Protein AF-K1QWC4-F1 (afdb_monomer)

InterPro domains:
  IPR051077 Calcium-dependent Lectin [PTHR24024] (265-416)

Sequence (416 aa):
MYGSEYDTSDFGHENGDDLPCSVCRSTVHSSVLMIPGKSSCYDGWTMQYHGDLVAGEYQNRAATQYICLDEHPEALTAGQRNDNGKLFVPVKAVCGALACPPYHNDRYLTKNNDMLAKYNTLLTKSNGFAGGSYYSHTGATAEFVCLPRDPDLTTKFSSGYAYMYGSEYDTTEFGHADGDDLPCSVCRSTMESSVLMIPGKSSCYDGWSMQYHGDLVAGKYSHSAATQFICLDEHPEALTAGQDNHEGKLFYPVQASCGSLAWFAGGYWPGHKGAAAEFVCLPRDPDLTTKFTSSFAFMYGSEYDVPTTDFGHDNGDDLPCSVCRSTVQSSVLMIPVKSSCYDGWTMQYHGDLVAGHHASSTATQYICLDEHPETLTAGHRNDNGKWFYPMKAVCGALACPPYHNGRYLTCVVCTK

pLDDT: mean 74.52, std 14.9, range [31.02, 95.69]

Structure (mmCIF, N/CA/C/O backbone):
data_AF-K1QWC4-F1
#
_entry.id   AF-K1QWC4-F1
#
loop_
_atom_site.group_PDB
_atom_site.id
_atom_site.type_symbol
_atom_site.la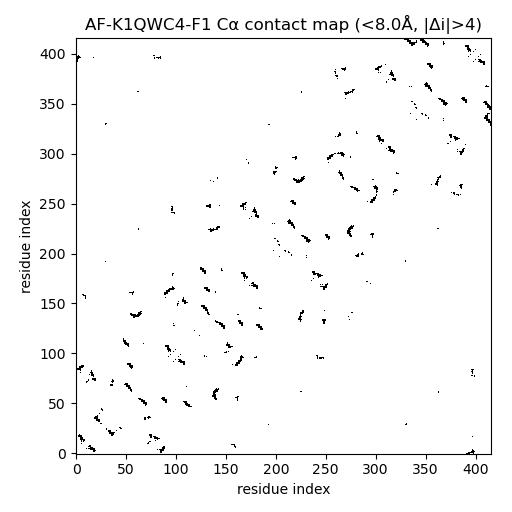bel_atom_id
_atom_site.label_alt_id
_atom_site.label_comp_id
_atom_site.label_asym_id
_atom_site.label_entity_id
_atom_site.label_seq_id
_atom_site.pdbx_PDB_ins_code
_atom_site.Cartn_x
_atom_site.Cartn_y
_atom_site.Cartn_z
_atom_site.occupancy
_atom_site.B_iso_or_equiv
_atom_site.auth_seq_id
_atom_site.auth_comp_id
_atom_site.auth_asym_id
_atom_site.auth_atom_id
_atom_site.pdbx_PDB_model_num
ATOM 1 N N . MET A 1 1 ? 11.429 -13.678 2.253 1.00 65.31 1 MET A N 1
ATOM 2 C CA . MET A 1 1 ? 10.392 -13.348 3.245 1.00 65.31 1 MET A CA 1
ATOM 3 C C . MET A 1 1 ? 10.937 -13.721 4.604 1.00 65.31 1 MET A C 1
ATOM 5 O O . MET A 1 1 ? 11.374 -14.858 4.760 1.00 65.31 1 MET A O 1
ATOM 9 N N . TYR A 1 2 ? 10.956 -12.754 5.516 1.00 66.75 2 TYR A N 1
ATOM 10 C CA . TYR A 1 2 ? 11.262 -12.949 6.932 1.00 66.75 2 TYR A CA 1
ATOM 11 C C . TYR A 1 2 ? 9.950 -13.040 7.720 1.00 66.75 2 TYR A C 1
ATOM 13 O O . TYR A 1 2 ? 8.917 -12.568 7.234 1.00 66.75 2 TYR A O 1
ATOM 21 N N . GLY A 1 3 ? 9.994 -13.645 8.908 1.00 58.56 3 GLY A N 1
ATOM 22 C CA . GLY A 1 3 ? 8.909 -13.561 9.885 1.00 58.56 3 GLY A CA 1
ATOM 23 C C . GLY A 1 3 ? 8.792 -12.162 10.490 1.00 58.56 3 GLY A C 1
ATOM 24 O O . GLY A 1 3 ? 9.505 -11.240 10.089 1.00 58.56 3 GLY A O 1
ATOM 25 N N . SER A 1 4 ? 7.856 -11.992 11.418 1.00 71.88 4 SER A N 1
ATOM 26 C CA . SER A 1 4 ? 7.632 -10.737 12.145 1.00 71.88 4 SER A CA 1
ATOM 27 C C . SER A 1 4 ? 7.945 -10.940 13.621 1.00 71.88 4 SER A C 1
ATOM 29 O O . SER A 1 4 ? 7.654 -12.014 14.130 1.00 71.88 4 SER A O 1
ATOM 31 N N . GLU A 1 5 ? 8.482 -9.926 14.295 1.00 74.19 5 GLU A N 1
ATOM 32 C CA . GLU A 1 5 ? 8.939 -10.008 15.690 1.00 74.19 5 GLU A CA 1
ATOM 33 C C . GLU A 1 5 ? 8.494 -8.771 16.488 1.00 74.19 5 GLU A C 1
ATOM 35 O O . GLU A 1 5 ? 8.324 -7.674 15.934 1.00 74.19 5 GLU A O 1
ATOM 40 N N . TYR A 1 6 ? 8.332 -8.940 17.800 1.00 74.25 6 TYR A N 1
ATOM 41 C CA . TYR A 1 6 ? 8.181 -7.833 18.741 1.00 74.25 6 TYR A CA 1
ATOM 42 C C . TYR A 1 6 ? 9.523 -7.137 18.959 1.00 74.25 6 TYR A C 1
ATOM 44 O O . TYR A 1 6 ? 10.502 -7.758 19.365 1.00 74.25 6 TYR A O 1
ATOM 52 N N . ASP A 1 7 ? 9.565 -5.824 18.748 1.00 81.12 7 ASP A N 1
ATOM 53 C CA . ASP A 1 7 ? 10.782 -5.033 18.978 1.00 81.12 7 ASP A CA 1
ATOM 54 C C . ASP A 1 7 ? 10.852 -4.456 20.402 1.00 81.12 7 ASP A C 1
ATOM 56 O O . ASP A 1 7 ? 11.861 -3.910 20.847 1.00 81.12 7 ASP A O 1
ATOM 60 N N . THR A 1 8 ? 9.765 -4.567 21.164 1.00 76.69 8 THR A N 1
ATOM 61 C CA . THR A 1 8 ? 9.663 -3.987 22.505 1.00 76.69 8 THR A CA 1
ATOM 62 C C . THR A 1 8 ? 8.988 -4.965 23.449 1.00 76.69 8 THR A C 1
ATOM 64 O O . THR A 1 8 ? 8.136 -5.757 23.044 1.00 76.69 8 THR A O 1
ATOM 67 N N . SER A 1 9 ? 9.336 -4.873 24.735 1.00 78.06 9 SER A N 1
ATOM 68 C CA . SER A 1 9 ? 8.692 -5.675 25.775 1.00 78.06 9 SER A CA 1
ATOM 69 C C . SER A 1 9 ? 7.367 -5.101 26.271 1.00 78.06 9 SER A C 1
ATOM 71 O O . SER A 1 9 ? 6.743 -5.636 27.187 1.00 78.06 9 SER A O 1
ATOM 73 N N . ASP A 1 10 ? 6.928 -3.991 25.681 1.00 74.31 10 ASP A N 1
ATOM 74 C CA . ASP A 1 10 ? 5.738 -3.254 26.097 1.00 74.31 10 ASP A CA 1
ATOM 75 C C . ASP A 1 10 ? 4.433 -4.039 25.855 1.00 74.31 10 ASP A C 1
ATOM 77 O O . ASP A 1 10 ? 3.391 -3.707 26.419 1.00 74.31 10 ASP A O 1
ATOM 81 N N . PHE A 1 11 ? 4.499 -5.102 25.049 1.00 69.19 11 PHE A N 1
ATOM 82 C CA . PHE A 1 11 ? 3.400 -6.028 24.774 1.00 69.19 11 PHE A CA 1
ATOM 83 C C . PHE A 1 11 ? 3.369 -7.244 25.717 1.00 69.19 11 PHE A C 1
ATOM 85 O O . PHE A 1 11 ? 2.552 -8.140 25.530 1.00 69.19 11 PHE A O 1
ATOM 92 N N . GLY A 1 12 ? 4.244 -7.294 26.727 1.00 72.12 12 GLY A N 1
ATOM 93 C CA . GLY A 1 12 ? 4.327 -8.420 27.665 1.00 72.12 12 GLY A CA 1
ATOM 94 C C . GLY A 1 12 ? 5.101 -9.640 27.146 1.00 72.12 12 GLY A C 1
ATOM 95 O O . GLY A 1 12 ? 5.047 -10.684 27.791 1.00 72.12 12 GLY A O 1
ATOM 96 N N . HIS A 1 13 ? 5.825 -9.489 26.032 1.00 76.56 13 HIS A N 1
ATOM 97 C CA . HIS A 1 13 ? 6.727 -10.485 25.423 1.00 76.56 13 HIS A CA 1
ATOM 98 C C . HIS A 1 13 ? 8.171 -9.971 25.416 1.00 76.56 13 HIS A C 1
ATOM 100 O O . HIS A 1 13 ? 8.393 -8.791 25.676 1.00 76.56 13 HIS A O 1
ATOM 106 N N . GLU A 1 14 ? 9.169 -10.818 25.176 1.00 77.56 14 GLU A N 1
ATOM 107 C CA . GLU A 1 14 ? 10.567 -10.368 25.093 1.00 77.56 14 GLU A CA 1
ATOM 108 C C . GLU A 1 14 ? 10.874 -9.749 23.712 1.00 77.56 14 GLU A C 1
ATOM 110 O O . GLU A 1 14 ? 10.215 -10.036 22.713 1.00 77.56 14 GLU A O 1
ATOM 115 N N . ASN A 1 15 ? 11.872 -8.857 23.636 1.00 78.56 15 ASN A N 1
ATOM 116 C CA . ASN A 1 15 ? 12.347 -8.351 22.341 1.00 78.56 15 ASN A CA 1
ATOM 117 C C . ASN A 1 15 ? 12.902 -9.525 21.513 1.00 78.56 15 ASN A C 1
ATOM 119 O O . ASN A 1 15 ? 13.769 -10.262 21.988 1.00 78.56 15 ASN A O 1
ATOM 123 N N . GLY A 1 16 ? 12.430 -9.650 20.272 1.00 68.81 16 GLY A N 1
ATOM 124 C CA . GLY A 1 16 ? 12.774 -10.744 19.368 1.00 68.81 16 GLY A CA 1
ATOM 125 C C . GLY A 1 16 ? 11.817 -11.931 19.425 1.00 68.81 16 GLY A C 1
ATOM 126 O O . GLY A 1 16 ? 12.077 -12.928 18.762 1.00 68.81 16 GLY A O 1
ATOM 127 N N . ASP A 1 17 ? 10.732 -11.846 20.196 1.00 72.12 17 ASP A N 1
ATOM 128 C CA . ASP A 1 17 ? 9.686 -12.864 20.172 1.00 72.12 17 ASP A CA 1
ATOM 129 C C . ASP A 1 17 ? 8.882 -12.799 18.864 1.00 72.12 17 ASP A C 1
ATOM 131 O O . ASP A 1 17 ? 8.413 -11.733 18.453 1.00 72.12 17 ASP A O 1
ATOM 135 N N . ASP A 1 18 ? 8.691 -13.952 18.220 1.00 66.56 18 ASP A N 1
ATOM 136 C CA . ASP A 1 18 ? 7.965 -14.070 16.951 1.00 66.56 18 ASP A CA 1
ATOM 137 C C . ASP A 1 18 ? 6.459 -13.756 17.086 1.00 66.56 18 ASP A C 1
ATOM 139 O O . ASP A 1 18 ? 5.749 -14.336 17.917 1.00 66.56 18 ASP A O 1
ATOM 143 N N . LEU A 1 19 ? 5.949 -12.910 16.179 1.00 63.28 19 LEU A N 1
ATOM 144 C CA . LEU A 1 19 ? 4.546 -12.492 16.069 1.00 63.28 19 LEU A CA 1
ATOM 145 C C . LEU A 1 19 ? 3.709 -13.535 15.283 1.00 63.28 19 LEU A C 1
ATOM 147 O O . LEU A 1 19 ? 3.856 -13.654 14.059 1.00 63.28 19 LEU A O 1
ATOM 151 N N . PRO A 1 20 ? 2.779 -14.272 15.922 1.00 58.41 20 PRO A N 1
ATOM 152 C CA . PRO A 1 20 ? 1.891 -15.226 15.247 1.00 58.41 20 PRO A CA 1
ATOM 153 C C . PRO A 1 20 ? 0.794 -14.524 14.429 1.00 58.41 20 PRO A C 1
ATOM 155 O O . PRO A 1 20 ? 0.324 -13.467 14.824 1.00 58.41 20 PRO A O 1
ATOM 158 N N . CYS A 1 21 ? 0.302 -15.141 13.340 1.00 55.03 21 CYS A N 1
ATOM 159 C CA . CYS A 1 21 ? -0.805 -14.627 12.507 1.00 55.03 21 CYS A CA 1
ATOM 160 C C . CYS A 1 21 ? -1.971 -15.631 12.319 1.00 55.03 21 CYS A C 1
ATOM 162 O O . CYS A 1 21 ? -1.733 -16.837 12.290 1.00 55.03 21 CYS A O 1
ATOM 164 N N . SER A 1 22 ? -3.230 -15.173 12.177 1.00 47.94 22 SER A N 1
ATOM 165 C CA . SER A 1 22 ? -4.393 -16.043 11.885 1.00 47.94 22 SER A CA 1
ATOM 166 C C . SER A 1 22 ? -5.446 -15.407 10.954 1.00 47.94 22 SER A C 1
ATOM 168 O O . SER A 1 22 ? -5.576 -14.182 10.867 1.00 47.94 22 SER A O 1
ATOM 170 N N . VAL A 1 23 ? -6.212 -16.256 10.249 1.00 47.03 23 VAL A N 1
ATOM 171 C CA . VAL A 1 23 ? -7.273 -15.879 9.291 1.00 47.03 23 VAL A CA 1
ATOM 172 C C . VAL A 1 23 ? -8.634 -16.380 9.785 1.00 47.03 23 VAL A C 1
ATOM 174 O O . VAL A 1 23 ? -8.790 -17.562 10.083 1.00 47.03 23 VAL A O 1
ATOM 177 N N . CYS A 1 24 ? -9.635 -15.495 9.828 1.00 49.19 24 CYS A N 1
ATOM 178 C CA . CYS A 1 24 ? -10.947 -15.749 10.435 1.00 49.19 24 CYS A CA 1
ATOM 179 C C . CYS A 1 24 ? -12.120 -15.606 9.442 1.00 49.19 24 CYS A C 1
ATOM 181 O O . CYS A 1 24 ? -12.031 -14.849 8.478 1.00 49.19 24 CYS A O 1
ATOM 183 N N . ARG A 1 25 ? -13.232 -16.334 9.664 1.00 45.94 25 ARG A N 1
ATOM 184 C CA . ARG A 1 25 ? -14.395 -16.419 8.748 1.00 45.94 25 ARG A CA 1
ATOM 185 C C . ARG A 1 25 ? -15.716 -16.085 9.450 1.00 45.94 25 ARG A C 1
ATOM 187 O O . ARG A 1 25 ? -16.183 -16.881 10.257 1.00 45.94 25 ARG A O 1
ATOM 194 N N . SER A 1 26 ? -16.390 -15.011 9.035 1.00 44.78 26 SER A N 1
ATOM 195 C CA . SER A 1 26 ? -17.784 -14.723 9.425 1.00 44.78 26 SER A CA 1
ATOM 196 C C . SER A 1 26 ? -18.787 -15.375 8.459 1.00 44.78 26 SER A C 1
ATOM 198 O O . SER A 1 26 ? -18.509 -15.506 7.270 1.00 44.78 26 SER A O 1
ATOM 200 N N . THR A 1 27 ? -19.948 -15.812 8.961 1.00 44.16 27 THR A N 1
ATOM 201 C CA . THR A 1 27 ? -21.033 -16.434 8.161 1.00 44.16 27 THR A CA 1
ATOM 202 C C . THR A 1 27 ? -22.264 -15.538 7.990 1.00 44.16 27 THR A C 1
ATOM 204 O O . THR A 1 27 ? -23.206 -15.934 7.310 1.00 44.16 27 THR A O 1
ATOM 207 N N . VAL A 1 28 ? -22.256 -14.333 8.576 1.00 44.88 28 VAL A N 1
ATOM 208 C CA . VAL A 1 28 ? -23.419 -13.422 8.603 1.00 44.88 28 VAL A CA 1
ATOM 209 C C . VAL A 1 28 ? -23.125 -12.072 7.925 1.00 44.88 28 VAL A C 1
ATOM 211 O O . VAL A 1 28 ? -24.052 -11.371 7.531 1.00 44.88 28 VAL A O 1
ATOM 214 N N . HIS A 1 29 ? -21.849 -11.723 7.703 1.00 47.09 29 HIS A N 1
ATOM 215 C CA . HIS A 1 29 ? -21.439 -10.475 7.046 1.00 47.09 29 HIS A CA 1
ATOM 216 C C . HIS A 1 29 ? -20.256 -10.692 6.091 1.00 47.09 29 HIS A C 1
ATOM 218 O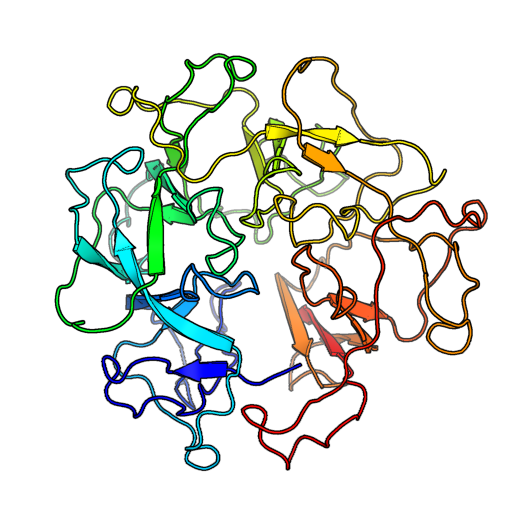 O . HIS A 1 29 ? -19.337 -11.458 6.390 1.00 47.09 29 HIS A O 1
ATOM 224 N N . SER A 1 30 ? -20.279 -9.999 4.951 1.00 48.56 30 SER A N 1
ATOM 225 C CA . SER A 1 30 ? -19.225 -10.000 3.934 1.00 48.56 30 SER A CA 1
ATOM 226 C C . SER A 1 30 ? -18.035 -9.134 4.383 1.00 48.56 30 SER A C 1
ATOM 228 O O . SER A 1 30 ? -18.007 -7.933 4.125 1.00 48.56 30 SER A O 1
ATOM 230 N N . SER A 1 31 ? -17.048 -9.786 5.021 1.00 46.44 31 SER A N 1
ATOM 231 C CA . SER A 1 31 ? -15.667 -9.341 5.371 1.00 46.44 31 SER A CA 1
ATOM 232 C C . SER A 1 31 ? -15.518 -8.254 6.477 1.00 46.44 31 SER A C 1
ATOM 234 O O . SER A 1 31 ? -16.446 -7.488 6.699 1.00 46.44 31 SER A O 1
ATOM 236 N N . VAL A 1 32 ? -14.441 -8.167 7.297 1.00 43.31 32 VAL A N 1
ATOM 237 C CA . VAL A 1 32 ? -12.983 -8.268 7.000 1.00 43.31 32 VAL A CA 1
ATOM 238 C C . VAL A 1 32 ? -12.084 -8.607 8.235 1.00 43.31 32 VAL A C 1
ATOM 240 O O . VAL A 1 32 ? -12.421 -8.259 9.362 1.00 43.31 32 VAL A O 1
ATOM 243 N N . LEU A 1 33 ? -10.880 -9.132 7.933 1.00 41.53 33 LEU A N 1
ATOM 244 C CA . LEU A 1 33 ? -9.530 -8.877 8.511 1.00 41.53 33 LEU A CA 1
ATOM 245 C C . LEU A 1 33 ? -8.951 -9.754 9.654 1.00 41.53 33 LEU A C 1
ATOM 247 O O . LEU A 1 33 ? -9.640 -10.221 10.549 1.00 41.53 33 LEU A O 1
ATOM 251 N N . MET A 1 34 ? -7.631 -9.969 9.522 1.00 34.97 34 MET A N 1
ATOM 252 C CA . MET A 1 34 ? -6.677 -10.882 10.180 1.00 34.97 34 MET A CA 1
ATOM 253 C C . MET A 1 34 ? -6.532 -10.694 11.703 1.00 34.97 34 MET A C 1
ATOM 255 O O . MET A 1 34 ? -6.455 -9.560 12.164 1.00 34.97 34 MET A O 1
ATOM 259 N N . ILE A 1 35 ? -6.393 -11.798 12.456 1.00 34.50 35 ILE A N 1
ATOM 260 C CA . ILE A 1 35 ? -6.082 -11.806 13.902 1.00 34.50 35 ILE A CA 1
ATOM 261 C C . ILE A 1 35 ? -4.686 -12.405 14.111 1.00 34.50 35 ILE A C 1
ATOM 263 O O . ILE A 1 35 ? -4.553 -13.629 14.165 1.00 34.50 35 ILE A O 1
ATOM 267 N N . PRO A 1 36 ? -3.618 -11.612 14.230 1.00 34.00 36 PRO A N 1
ATOM 268 C CA . PRO A 1 36 ? -2.343 -12.123 14.698 1.00 34.00 36 PRO A CA 1
ATOM 269 C C . PRO A 1 36 ? -2.307 -12.203 16.226 1.00 34.00 36 PRO A C 1
ATOM 271 O O . PRO A 1 36 ? -2.386 -11.170 16.880 1.00 34.00 36 PRO A O 1
ATOM 274 N N . GLY A 1 37 ? -2.246 -13.423 16.789 1.00 33.91 37 GLY A N 1
ATOM 275 C CA . GLY A 1 37 ? -2.180 -13.630 18.246 1.00 33.91 37 GLY A CA 1
ATOM 276 C C . GLY A 1 37 ? -3.219 -14.537 18.913 1.00 33.91 37 GLY A C 1
ATOM 277 O O . GLY A 1 37 ? -3.189 -14.599 20.130 1.00 33.91 37 GLY A O 1
ATOM 278 N N . LYS A 1 38 ? -4.145 -15.220 18.207 1.00 33.75 38 LYS A N 1
ATOM 279 C CA . LYS A 1 38 ? -5.055 -16.210 18.840 1.00 33.75 38 LYS A CA 1
ATOM 280 C C . LYS A 1 38 ? -5.620 -17.262 17.879 1.00 33.75 38 LYS A C 1
ATOM 282 O O . LYS A 1 38 ? -5.753 -17.026 16.682 1.00 33.75 38 LYS A O 1
ATOM 287 N N . SER A 1 39 ? -5.970 -18.427 18.438 1.00 35.62 39 SER A N 1
ATOM 288 C CA . SER A 1 39 ? -6.135 -19.721 17.754 1.00 35.62 39 SER A CA 1
ATOM 289 C C . SER A 1 39 ? -7.570 -20.263 17.574 1.00 35.62 39 SER A C 1
ATOM 291 O O . SER A 1 39 ? -7.717 -21.375 17.067 1.00 35.62 39 SER A O 1
ATOM 293 N N . SER A 1 40 ? -8.644 -19.546 17.949 1.00 31.02 40 SER A N 1
ATOM 294 C CA . SER A 1 40 ? -10.023 -19.943 17.571 1.00 31.02 40 SER A CA 1
ATOM 295 C C . SER A 1 40 ? -11.094 -18.863 17.772 1.00 31.02 40 SER A C 1
ATOM 297 O O . SER A 1 40 ? -10.989 -17.996 18.639 1.00 31.02 40 SER A O 1
ATOM 299 N N . CYS A 1 41 ? -12.172 -18.989 16.991 1.00 38.97 41 CYS A N 1
ATOM 300 C CA . CYS A 1 41 ? -13.398 -18.203 17.081 1.00 38.97 41 CYS A CA 1
ATOM 301 C C . CYS A 1 41 ? -14.625 -19.126 17.139 1.00 38.97 41 CYS A C 1
ATOM 303 O O . CYS A 1 41 ? -14.609 -20.211 16.558 1.00 38.97 41 CYS A O 1
ATOM 305 N N . TYR A 1 42 ? -15.680 -18.700 17.837 1.00 39.62 42 TYR A N 1
ATOM 306 C CA . TYR A 1 42 ? -16.812 -19.554 18.218 1.00 39.62 42 TYR A CA 1
ATOM 307 C C . TYR A 1 42 ? -18.026 -19.452 17.283 1.00 39.62 42 TYR A C 1
ATOM 309 O O . TYR A 1 42 ? -18.217 -18.458 16.578 1.00 39.62 42 TYR A O 1
ATOM 317 N N . ASP A 1 43 ? -18.871 -20.485 17.318 1.00 34.91 43 ASP A N 1
ATOM 318 C CA . ASP A 1 43 ? -20.078 -20.592 16.497 1.00 34.91 43 ASP A CA 1
ATOM 319 C C . ASP A 1 43 ? -21.035 -19.405 16.701 1.00 34.91 43 ASP A C 1
ATOM 321 O O . ASP A 1 43 ? -21.463 -19.104 17.815 1.00 34.91 43 ASP A O 1
ATOM 325 N N . GLY A 1 44 ? -21.382 -18.741 15.591 1.00 40.72 44 GLY A N 1
ATOM 326 C CA . GLY A 1 44 ? -22.342 -17.630 15.532 1.00 40.72 44 GLY A CA 1
ATOM 327 C C . GLY A 1 44 ? -21.762 -16.209 15.545 1.00 40.72 44 GLY A C 1
ATOM 328 O O . GLY A 1 44 ? -22.538 -15.289 15.338 1.00 40.72 44 GLY A O 1
ATOM 329 N N . TRP A 1 45 ? -20.444 -16.044 15.741 1.00 38.00 45 TRP A N 1
ATOM 330 C CA . TRP A 1 45 ? -19.616 -14.826 15.572 1.00 38.00 45 TRP A CA 1
ATOM 331 C C . TRP A 1 45 ? -20.275 -13.437 15.714 1.00 38.00 45 TRP A C 1
ATOM 333 O O . TRP A 1 45 ? -21.068 -13.037 14.868 1.00 38.00 45 TRP A O 1
ATOM 343 N N . THR A 1 46 ? -19.741 -12.582 16.599 1.00 43.00 46 THR A N 1
ATOM 344 C CA . THR A 1 46 ? -19.308 -11.206 16.234 1.00 43.00 46 THR A CA 1
ATOM 345 C C . THR A 1 46 ? -18.517 -10.539 17.370 1.00 43.00 46 THR A C 1
ATOM 347 O O . THR A 1 46 ? -19.039 -10.362 18.464 1.00 43.00 46 THR A O 1
ATOM 350 N N . MET A 1 47 ? -17.278 -10.106 17.110 1.00 34.28 47 MET A N 1
ATOM 351 C CA . MET A 1 47 ? -16.658 -8.964 17.798 1.00 34.28 47 MET A CA 1
ATOM 352 C C . MET A 1 47 ? -15.723 -8.258 16.812 1.00 34.28 47 MET A C 1
ATOM 354 O O . MET A 1 47 ? -15.040 -8.909 16.024 1.00 34.28 47 MET A O 1
ATOM 358 N N . GLN A 1 48 ? -15.796 -6.931 16.808 1.00 42.16 48 GLN A N 1
ATOM 359 C CA . GLN A 1 48 ? -15.289 -6.029 15.773 1.00 42.16 48 GLN A CA 1
ATOM 360 C C . GLN A 1 48 ? -13.884 -5.453 16.020 1.00 42.16 48 GLN A C 1
ATOM 362 O O . GLN A 1 48 ? -13.387 -4.715 15.179 1.00 42.16 48 GLN A O 1
ATOM 367 N N . TYR A 1 49 ? -13.239 -5.851 17.116 1.00 39.19 49 TYR A N 1
ATOM 368 C CA . TYR A 1 49 ? -11.927 -5.428 17.616 1.00 39.19 49 TYR A CA 1
ATOM 369 C C . TYR A 1 49 ? -11.790 -4.000 18.161 1.00 39.19 49 TYR A C 1
ATOM 371 O O . TYR A 1 49 ? -12.031 -3.013 17.478 1.00 39.19 49 TYR A O 1
ATOM 379 N N . HIS A 1 50 ? -11.280 -3.951 19.393 1.00 40.16 50 HIS A N 1
ATOM 380 C CA . HIS A 1 50 ? -10.502 -2.880 20.009 1.00 40.16 50 HIS A CA 1
ATOM 381 C C . HIS A 1 50 ? -9.123 -3.492 20.304 1.00 40.16 50 HIS A C 1
ATOM 383 O O . HIS A 1 50 ? -9.049 -4.640 20.746 1.00 40.16 50 HIS A O 1
ATOM 389 N N . GLY A 1 51 ? -8.048 -2.790 19.978 1.00 51.50 51 GLY A N 1
ATOM 390 C CA . GLY A 1 51 ? -6.676 -3.266 20.133 1.00 51.50 51 GLY A CA 1
ATOM 391 C C . GLY A 1 51 ? -5.688 -2.119 19.989 1.00 51.50 51 GLY A C 1
ATOM 392 O O . GLY A 1 51 ? -6.085 -0.966 19.837 1.00 51.50 51 GLY A O 1
ATOM 393 N N . ASP A 1 52 ? -4.394 -2.398 20.015 1.00 63.28 52 ASP A N 1
ATOM 394 C CA . ASP A 1 52 ? -3.376 -1.359 19.863 1.00 63.28 52 ASP A CA 1
ATOM 395 C C . ASP A 1 52 ? -2.980 -1.181 18.407 1.00 63.28 52 ASP A C 1
ATOM 397 O O . ASP A 1 52 ? -2.816 -2.148 17.661 1.00 63.28 52 ASP A O 1
ATOM 401 N N . LEU A 1 53 ? -2.811 0.070 17.982 1.00 73.81 53 LEU A N 1
ATOM 402 C CA . LEU A 1 53 ? -2.267 0.347 16.664 1.00 73.81 53 LEU A CA 1
ATOM 403 C C . LEU A 1 53 ? -0.750 0.129 16.708 1.00 73.81 53 LEU A C 1
ATOM 405 O O . LEU A 1 53 ? -0.048 0.792 17.478 1.00 73.81 53 LEU A O 1
ATOM 409 N N . VAL A 1 54 ? -0.249 -0.780 15.871 1.00 77.44 54 VAL A N 1
ATOM 410 C CA . VAL A 1 54 ? 1.186 -1.076 15.747 1.00 77.44 54 VAL A CA 1
ATOM 411 C C . VAL A 1 54 ? 1.674 -0.859 14.319 1.00 77.44 54 VAL A C 1
ATOM 413 O O . VAL A 1 54 ? 0.930 -1.047 13.354 1.00 77.44 54 VAL A O 1
ATOM 416 N N . ALA A 1 55 ? 2.933 -0.460 14.186 1.00 82.44 55 ALA A N 1
ATOM 417 C CA . ALA A 1 55 ? 3.614 -0.237 12.913 1.00 82.44 55 ALA A CA 1
ATOM 418 C C . ALA A 1 55 ? 5.120 -0.486 13.070 1.00 82.44 55 ALA A C 1
ATOM 420 O O . ALA A 1 55 ? 5.594 -0.736 14.174 1.00 82.44 55 ALA A O 1
ATOM 421 N N . GLY A 1 56 ? 5.880 -0.424 11.980 1.00 81.75 56 GLY A N 1
ATOM 422 C CA . GLY A 1 56 ? 7.340 -0.465 12.034 1.00 81.75 56 GLY A CA 1
ATOM 423 C C . GLY A 1 56 ? 7.948 0.825 12.571 1.00 81.75 56 GLY A C 1
ATOM 424 O O . GLY A 1 56 ? 7.419 1.919 12.358 1.00 81.75 56 GLY A O 1
ATOM 425 N N . GLU A 1 57 ? 9.083 0.689 13.255 1.00 83.25 57 GLU A N 1
ATOM 426 C CA . GLU A 1 57 ? 9.886 1.824 13.715 1.00 83.25 57 GLU A CA 1
ATOM 427 C C . GLU A 1 57 ? 10.400 2.644 12.514 1.00 83.25 57 GLU A C 1
ATOM 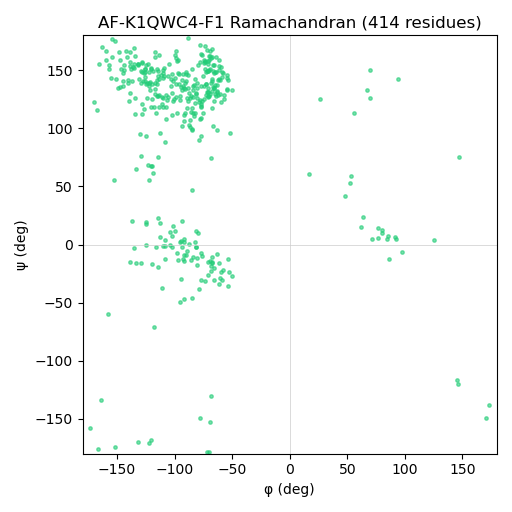429 O O . GLU A 1 57 ? 10.711 2.104 11.450 1.00 83.25 57 GLU A O 1
ATOM 434 N N . TYR A 1 58 ? 10.425 3.971 12.649 1.00 77.31 58 TYR A N 1
ATOM 435 C CA . TYR A 1 58 ? 10.558 4.897 11.523 1.00 77.31 58 TYR A CA 1
ATOM 436 C C . TYR A 1 58 ? 11.946 4.934 10.856 1.00 77.31 58 TYR A C 1
ATOM 438 O O . TYR A 1 58 ? 12.033 5.272 9.671 1.00 77.31 58 TYR A O 1
ATOM 446 N N . GLN A 1 59 ? 13.013 4.594 11.583 1.00 80.88 59 GLN A N 1
ATOM 447 C CA . GLN A 1 59 ? 14.393 4.492 11.095 1.00 80.88 59 GLN A CA 1
ATOM 448 C C . GLN A 1 59 ? 14.665 3.176 10.366 1.00 80.88 59 GLN A C 1
ATOM 450 O O . GLN A 1 59 ? 15.702 3.040 9.703 1.00 80.88 59 GLN A O 1
ATOM 455 N N . ASN A 1 60 ? 13.751 2.206 10.451 1.00 80.94 60 ASN A N 1
ATOM 456 C CA . ASN A 1 60 ? 13.888 0.963 9.709 1.00 80.94 60 ASN A CA 1
ATOM 457 C C . ASN A 1 60 ? 13.947 1.216 8.199 1.00 80.94 60 ASN A C 1
ATOM 459 O O . ASN A 1 60 ? 13.435 2.195 7.655 1.00 80.94 60 ASN A O 1
ATOM 463 N N . ARG A 1 61 ? 14.612 0.309 7.484 1.00 72.88 61 ARG A N 1
ATOM 464 C CA . ARG A 1 61 ? 14.838 0.453 6.037 1.00 72.88 61 ARG A CA 1
ATOM 465 C C . ARG A 1 61 ? 13.636 0.047 5.186 1.00 72.88 61 ARG A C 1
ATOM 467 O O . ARG A 1 61 ? 13.613 0.379 4.006 1.00 72.88 61 ARG A O 1
ATOM 474 N N . ALA A 1 62 ? 12.697 -0.702 5.757 1.00 72.38 62 ALA A N 1
ATOM 475 C CA . ALA A 1 62 ? 11.560 -1.271 5.050 1.00 72.38 62 ALA A CA 1
ATOM 476 C C . ALA A 1 62 ? 10.255 -0.669 5.566 1.00 72.38 62 ALA A C 1
ATOM 478 O O . ALA A 1 62 ? 9.992 -0.722 6.767 1.00 72.38 62 ALA A O 1
ATOM 479 N N . ALA A 1 63 ? 9.433 -0.163 4.647 1.00 78.50 63 ALA A N 1
ATOM 480 C CA . ALA A 1 63 ? 8.113 0.343 4.982 1.00 78.50 63 ALA A CA 1
ATOM 481 C C . ALA A 1 63 ? 7.213 -0.779 5.517 1.00 78.50 63 ALA A C 1
ATOM 483 O O . ALA A 1 63 ? 7.311 -1.948 5.121 1.00 78.50 63 ALA A O 1
ATOM 484 N N . THR A 1 64 ? 6.314 -0.413 6.421 1.00 76.62 64 THR A N 1
ATOM 485 C CA . THR A 1 64 ? 5.401 -1.345 7.092 1.00 76.62 64 THR A CA 1
ATOM 486 C C . THR A 1 64 ? 3.940 -0.990 6.822 1.00 76.62 64 THR A C 1
ATOM 488 O O . THR A 1 64 ? 3.642 -0.228 5.906 1.00 76.62 64 THR A O 1
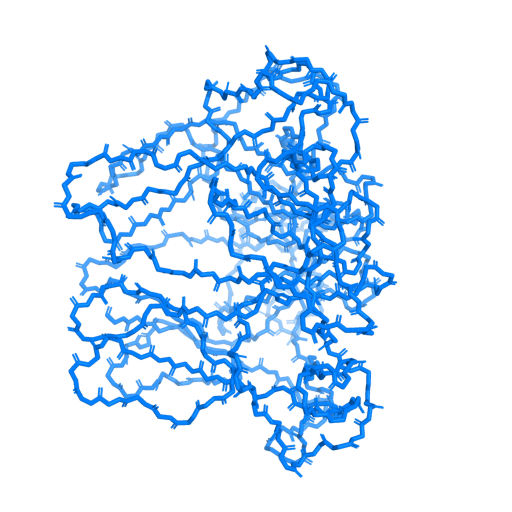ATOM 491 N N . GLN A 1 65 ? 3.023 -1.611 7.562 1.00 75.81 65 GLN A N 1
ATOM 492 C CA . GLN A 1 65 ? 1.602 -1.280 7.543 1.00 75.81 65 GLN A CA 1
ATOM 493 C C . GLN A 1 65 ? 1.108 -1.133 8.985 1.00 75.81 65 GLN A C 1
ATOM 495 O O . GLN A 1 65 ? 1.684 -1.739 9.892 1.00 75.81 65 GLN A O 1
ATOM 500 N N . TYR A 1 66 ? 0.045 -0.364 9.178 1.00 72.00 66 TYR A N 1
ATOM 501 C CA . TYR A 1 66 ? -0.681 -0.143 10.412 1.00 72.00 66 TYR A CA 1
ATOM 502 C C . TYR A 1 66 ? -1.565 -1.354 10.663 1.00 72.00 66 TYR A C 1
ATOM 504 O O . TYR A 1 66 ? -2.578 -1.589 9.992 1.00 72.00 66 TYR A O 1
ATOM 512 N N . ILE A 1 67 ? -1.185 -2.126 11.668 1.00 70.75 67 ILE A N 1
ATOM 513 C CA . ILE A 1 67 ? -1.873 -3.349 12.055 1.00 70.75 67 ILE A CA 1
ATOM 514 C C . ILE A 1 67 ? -2.582 -3.099 13.386 1.00 70.75 67 ILE A C 1
ATOM 516 O O . ILE A 1 67 ? -2.116 -2.335 14.226 1.00 70.75 67 ILE A O 1
ATOM 520 N N . CYS A 1 68 ? -3.755 -3.710 13.551 1.00 63.81 68 CYS A N 1
ATOM 521 C CA . CYS A 1 68 ? -4.398 -3.798 14.858 1.00 63.81 68 CYS A CA 1
ATOM 522 C C . CYS A 1 68 ? -3.801 -5.006 15.577 1.00 63.81 68 CYS A C 1
ATOM 524 O O . CYS A 1 68 ? -4.009 -6.130 15.117 1.00 63.81 68 CYS A O 1
ATOM 526 N N . LEU A 1 69 ? -3.063 -4.785 16.658 1.00 64.75 69 LEU A N 1
ATOM 527 C CA . LEU A 1 69 ? -2.617 -5.852 17.544 1.00 64.75 69 LEU A CA 1
ATOM 528 C C . LEU A 1 69 ? -3.663 -6.072 18.642 1.00 64.75 69 LEU A C 1
ATOM 530 O O . LEU A 1 69 ? -4.251 -5.110 19.134 1.00 64.75 69 LEU A O 1
ATOM 534 N N . ASP A 1 70 ? -3.915 -7.328 19.006 1.00 58.75 70 ASP A N 1
ATOM 535 C CA . ASP A 1 70 ? -4.787 -7.672 20.137 1.00 58.75 70 ASP A CA 1
ATOM 536 C C . ASP A 1 70 ? -4.253 -7.051 21.445 1.00 58.75 70 ASP A C 1
ATOM 538 O O . ASP A 1 70 ? -3.043 -6.899 21.605 1.00 58.75 70 ASP A O 1
ATOM 542 N N . GLU A 1 71 ? -5.132 -6.697 22.389 1.00 59.66 71 GLU A N 1
ATOM 543 C CA . GLU A 1 71 ? -4.717 -6.169 23.701 1.00 59.66 71 GLU A CA 1
ATOM 544 C C . GLU A 1 71 ? -3.969 -7.197 24.565 1.00 59.66 71 GLU A C 1
ATOM 546 O O . GLU A 1 71 ? -3.262 -6.820 25.501 1.00 59.66 71 GLU A O 1
ATOM 551 N N . HIS A 1 72 ? -4.135 -8.487 24.263 1.00 60.06 72 HIS A N 1
ATOM 552 C CA . HIS A 1 72 ? -3.473 -9.615 24.912 1.00 60.06 72 HIS A CA 1
ATOM 553 C C . HIS A 1 72 ? -2.711 -10.430 23.857 1.00 60.06 72 HIS A C 1
ATOM 555 O O . HIS A 1 72 ? -3.107 -11.556 23.542 1.00 60.06 72 HIS A O 1
ATOM 561 N N . PRO A 1 73 ? -1.641 -9.862 23.276 1.00 62.19 73 PRO A N 1
ATOM 562 C CA . PRO A 1 73 ? -0.890 -10.531 22.227 1.00 62.19 73 PRO A CA 1
ATOM 563 C C . PRO A 1 73 ? -0.283 -11.847 22.728 1.00 62.19 73 PRO A C 1
ATOM 565 O O . PRO A 1 73 ? 0.015 -11.998 23.913 1.00 62.19 73 PRO A O 1
ATOM 568 N N . GLU A 1 74 ? -0.053 -12.789 21.817 1.00 60.88 74 GLU A N 1
ATOM 569 C CA . GLU A 1 74 ? 0.651 -14.053 22.067 1.00 60.88 74 GLU A CA 1
ATOM 570 C C . GLU A 1 74 ? 1.965 -14.062 21.271 1.00 60.88 74 GLU A C 1
ATOM 572 O O . GLU A 1 74 ? 2.016 -13.504 20.178 1.00 60.88 74 GLU A O 1
ATOM 577 N N . ALA A 1 75 ? 2.997 -14.740 21.774 1.00 63.38 75 ALA A N 1
ATOM 578 C CA . ALA A 1 75 ? 4.242 -15.005 21.051 1.00 63.38 75 ALA A CA 1
ATOM 579 C C . ALA A 1 75 ? 4.364 -16.496 20.699 1.00 63.38 75 ALA A C 1
ATOM 581 O O . ALA A 1 75 ? 3.864 -17.366 21.424 1.00 63.38 75 ALA A O 1
ATOM 582 N N . LEU A 1 76 ? 5.044 -16.822 19.594 1.00 60.44 76 LEU A N 1
ATOM 583 C CA . LEU A 1 76 ? 5.346 -18.219 19.271 1.00 60.44 76 LEU A CA 1
ATOM 584 C C . LEU A 1 76 ? 6.410 -18.780 20.226 1.00 60.44 76 LEU A C 1
ATOM 586 O O . LEU A 1 76 ? 7.466 -18.198 20.442 1.00 60.44 76 LEU A O 1
ATOM 590 N N . THR A 1 77 ? 6.178 -19.992 20.738 1.00 58.94 77 THR A N 1
ATOM 591 C CA . THR A 1 77 ? 7.131 -20.685 21.631 1.00 58.94 77 THR A CA 1
ATOM 592 C C . THR A 1 77 ? 8.413 -21.135 20.908 1.00 58.94 77 THR A C 1
ATOM 594 O O . THR A 1 77 ? 9.390 -21.518 21.548 1.00 58.94 77 THR A O 1
ATOM 597 N N . ALA A 1 78 ? 8.414 -21.132 19.572 1.00 54.16 78 ALA A N 1
ATOM 598 C CA . ALA A 1 78 ? 9.513 -21.583 18.724 1.00 54.16 78 ALA A CA 1
ATOM 599 C C . ALA A 1 78 ? 10.095 -20.404 17.925 1.00 54.16 78 ALA A C 1
ATOM 601 O O . ALA A 1 78 ? 9.825 -20.300 16.736 1.00 54.16 78 ALA A O 1
ATOM 602 N N . GLY A 1 79 ? 10.877 -19.547 18.591 1.00 55.53 79 GLY A N 1
ATOM 603 C CA . GLY A 1 79 ? 11.483 -18.348 17.993 1.00 55.53 79 GLY A CA 1
ATOM 604 C C . GLY A 1 79 ? 11.610 -17.208 19.005 1.00 55.53 79 GLY A C 1
ATOM 605 O O . GLY A 1 79 ? 10.797 -16.298 19.027 1.00 55.53 79 GLY A O 1
ATOM 606 N N . GLN A 1 80 ? 12.585 -17.330 19.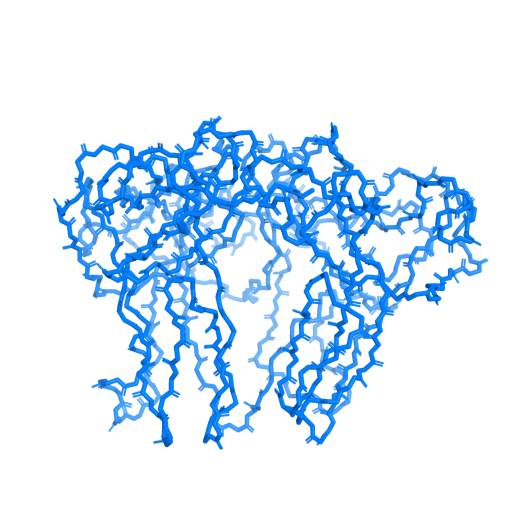910 1.00 57.69 80 GLN A N 1
ATOM 607 C CA . GLN A 1 80 ? 12.849 -16.390 21.023 1.00 57.69 80 GLN A CA 1
ATOM 608 C C . GLN A 1 80 ? 14.207 -15.689 20.832 1.00 57.69 80 GLN A C 1
ATOM 610 O O . GLN A 1 80 ? 14.913 -15.349 21.781 1.00 57.69 80 GLN A O 1
ATOM 615 N N . ARG A 1 81 ? 14.682 -15.637 19.586 1.00 62.81 81 ARG A N 1
ATOM 616 C CA . ARG A 1 81 ? 15.940 -14.989 19.220 1.00 62.81 81 ARG A CA 1
ATOM 617 C C . ARG A 1 81 ? 15.567 -13.812 18.351 1.00 62.81 81 ARG A C 1
ATOM 619 O O . ARG A 1 81 ? 14.895 -14.015 17.357 1.00 62.81 81 ARG A O 1
ATOM 626 N N . ASN A 1 82 ? 16.063 -12.631 18.703 1.00 68.94 82 ASN A N 1
ATOM 627 C CA . ASN A 1 82 ? 15.989 -11.473 17.827 1.00 68.94 82 ASN A CA 1
ATOM 628 C C . ASN A 1 82 ? 16.795 -11.755 16.549 1.00 68.94 82 ASN A C 1
ATOM 630 O O . ASN A 1 82 ? 18.026 -11.625 16.531 1.00 68.94 82 ASN A O 1
ATOM 634 N N . ASP A 1 83 ? 16.089 -12.151 15.496 1.00 72.25 83 ASP A N 1
ATOM 635 C CA . ASP A 1 83 ? 16.641 -12.429 14.178 1.00 72.25 83 ASP A CA 1
ATOM 636 C C . ASP A 1 83 ? 16.421 -11.242 13.215 1.00 72.25 83 ASP A C 1
ATOM 638 O O . ASP A 1 83 ? 16.710 -11.347 12.019 1.00 72.25 83 ASP A O 1
ATOM 642 N N . ASN A 1 84 ? 16.000 -10.083 13.746 1.00 66.19 84 ASN A N 1
ATOM 643 C CA . ASN A 1 84 ? 15.706 -8.835 13.036 1.00 66.19 84 ASN A CA 1
ATOM 644 C C . ASN A 1 84 ? 14.725 -9.047 11.871 1.00 66.19 84 ASN A C 1
ATOM 646 O O . ASN A 1 84 ? 15.003 -8.686 10.721 1.00 66.19 84 ASN A O 1
ATOM 650 N N . GLY A 1 85 ? 13.584 -9.668 12.174 1.00 64.62 85 GLY A N 1
ATOM 651 C CA . GLY A 1 85 ? 12.469 -9.854 11.250 1.00 64.62 85 GLY A CA 1
ATOM 652 C C . GLY A 1 85 ? 11.748 -8.545 10.899 1.00 64.62 85 GLY A C 1
ATOM 653 O O . GLY A 1 85 ? 12.307 -7.449 10.913 1.00 64.62 85 GLY A O 1
ATOM 654 N N . LYS A 1 86 ? 10.461 -8.633 10.553 1.00 69.25 86 LYS A N 1
ATOM 655 C CA . LYS A 1 86 ? 9.603 -7.446 10.440 1.00 69.25 86 LYS A CA 1
ATOM 656 C C . LYS A 1 86 ? 9.196 -6.991 11.843 1.00 69.25 86 LYS A C 1
ATOM 658 O O . LYS A 1 86 ? 8.382 -7.640 12.491 1.00 69.25 86 LYS A O 1
ATOM 663 N N . LEU A 1 87 ? 9.772 -5.879 12.278 1.00 74.44 87 LEU A N 1
ATOM 664 C CA . LEU A 1 87 ? 9.629 -5.343 13.629 1.00 74.44 87 LEU A CA 1
ATOM 665 C C . LEU A 1 87 ? 8.359 -4.497 13.779 1.00 74.44 87 LEU A C 1
ATOM 667 O O . LEU A 1 87 ? 8.068 -3.666 12.914 1.00 74.44 87 LEU A O 1
ATOM 671 N N . PHE A 1 88 ? 7.632 -4.685 14.884 1.00 75.19 88 PHE A N 1
ATOM 672 C CA . PHE A 1 88 ? 6.449 -3.891 15.233 1.00 75.19 88 PHE A CA 1
ATOM 673 C C . PHE A 1 88 ? 6.590 -3.211 16.599 1.00 75.19 88 PHE A C 1
ATOM 675 O O . PHE A 1 88 ? 7.001 -3.825 17.584 1.00 75.19 88 PHE A O 1
ATOM 682 N N . VAL A 1 89 ? 6.193 -1.939 16.643 1.00 80.06 89 VAL A N 1
ATOM 683 C CA . VAL A 1 89 ? 6.209 -1.051 17.810 1.00 80.06 89 VAL A CA 1
ATOM 684 C C . VAL A 1 89 ? 4.852 -0.337 17.957 1.00 80.06 89 VAL A C 1
ATOM 686 O O . VAL A 1 89 ? 4.136 -0.166 16.960 1.00 80.06 89 VAL A O 1
ATOM 689 N N . PRO A 1 90 ? 4.467 0.109 19.169 1.00 79.69 90 PRO A N 1
ATOM 690 C CA . PRO A 1 90 ? 3.256 0.904 19.374 1.00 79.69 90 PRO A CA 1
ATOM 691 C C . PRO A 1 90 ? 3.281 2.241 18.622 1.00 79.69 90 PRO A C 1
ATOM 693 O O . PRO A 1 90 ? 4.338 2.850 18.461 1.00 79.69 90 PRO A O 1
ATOM 696 N N . VAL A 1 91 ? 2.119 2.753 18.211 1.00 82.31 91 VAL A N 1
ATOM 697 C CA . VAL A 1 91 ? 2.019 4.012 17.450 1.00 82.31 91 VAL A CA 1
ATOM 698 C C . VAL A 1 91 ? 1.659 5.201 18.347 1.00 82.31 91 VAL A C 1
ATOM 700 O O . VAL A 1 91 ? 0.641 5.173 19.036 1.00 82.31 91 VAL A O 1
ATOM 703 N N . LYS A 1 92 ? 2.450 6.277 18.298 1.00 86.31 92 LYS A N 1
ATOM 704 C CA . LYS A 1 92 ? 2.190 7.574 18.944 1.00 86.31 92 LYS A CA 1
ATOM 705 C C . LYS A 1 92 ? 1.605 8.593 17.974 1.00 86.31 92 LYS A C 1
ATOM 707 O O . LYS A 1 92 ? 2.104 8.745 16.862 1.00 86.31 92 LYS A O 1
ATOM 712 N N . ALA A 1 93 ? 0.618 9.357 18.431 1.00 81.25 93 ALA A N 1
ATOM 713 C CA . ALA A 1 93 ? 0.136 10.536 17.718 1.00 81.25 93 ALA A CA 1
ATOM 714 C C . ALA A 1 93 ? 1.140 11.698 17.807 1.00 81.25 93 ALA A C 1
ATOM 716 O O . ALA A 1 93 ? 1.683 11.974 18.882 1.00 81.25 93 ALA A O 1
ATOM 717 N N . VAL A 1 94 ? 1.340 12.394 16.687 1.00 84.00 94 VAL A N 1
ATOM 718 C CA . VAL A 1 94 ? 2.119 13.635 16.601 1.00 84.00 94 VAL A CA 1
ATOM 719 C C . VAL A 1 94 ? 1.204 14.764 16.147 1.00 84.00 94 VAL A C 1
ATOM 721 O O . VAL A 1 94 ? 0.646 14.709 15.056 1.00 84.00 94 VAL A O 1
ATOM 724 N N . CYS A 1 95 ? 1.051 15.778 16.993 1.00 82.25 95 CYS A N 1
ATOM 725 C CA . CYS A 1 95 ? 0.308 16.994 16.688 1.00 82.25 95 CYS A CA 1
ATOM 726 C C . CYS A 1 95 ? 1.043 17.843 15.647 1.00 82.25 95 CYS A C 1
ATOM 728 O O . CYS A 1 95 ? 2.273 17.868 15.595 1.00 82.25 95 CYS A O 1
ATOM 730 N N . GLY A 1 96 ? 0.264 18.571 14.862 1.00 79.81 96 GLY A N 1
ATOM 731 C CA . GLY A 1 96 ? 0.686 19.313 13.681 1.00 79.81 96 GLY A CA 1
ATOM 732 C C . GLY A 1 96 ? -0.474 19.215 12.705 1.00 79.81 96 GLY A C 1
ATOM 733 O O . GLY A 1 96 ? -1.593 19.539 13.094 1.00 79.81 96 GLY A O 1
ATOM 734 N N . ALA A 1 97 ? -0.244 18.584 11.551 1.00 72.81 97 ALA A N 1
ATOM 735 C CA . ALA A 1 97 ? -1.318 18.222 10.624 1.00 72.81 97 ALA A CA 1
ATOM 736 C C . ALA A 1 97 ? -2.357 17.241 11.217 1.00 72.81 97 ALA A C 1
ATOM 738 O O . ALA A 1 97 ? -3.428 17.002 10.663 1.00 72.81 97 ALA A O 1
ATOM 739 N N . LEU A 1 98 ? -2.035 16.581 12.341 1.00 77.50 98 LEU A N 1
ATOM 740 C CA . LEU A 1 98 ? -3.027 15.843 13.121 1.00 77.50 98 LEU A CA 1
ATOM 741 C C . LEU A 1 98 ? -3.650 16.782 14.156 1.00 77.50 98 LEU A C 1
ATOM 743 O O . LEU A 1 98 ? -2.969 17.245 15.076 1.00 77.50 98 LEU A O 1
ATOM 747 N N . ALA A 1 99 ? -4.959 17.001 14.037 1.00 74.19 99 ALA A N 1
ATOM 748 C CA . ALA A 1 99 ? -5.695 17.914 14.900 1.00 74.19 99 ALA A CA 1
ATOM 749 C C . ALA A 1 99 ? -5.615 17.536 16.392 1.00 74.19 99 ALA A C 1
ATOM 751 O O . ALA A 1 99 ? -6.047 16.459 16.815 1.00 74.19 99 ALA A O 1
ATOM 752 N N . CYS A 1 100 ? -5.137 18.473 17.210 1.00 77.06 100 CYS A N 1
ATOM 753 C CA . CYS A 1 100 ? -5.026 18.326 18.659 1.00 77.06 100 CYS A CA 1
ATOM 754 C C . CYS A 1 100 ? -5.676 19.516 19.389 1.00 77.06 100 CYS A C 1
ATOM 756 O O . CYS A 1 100 ? -5.190 20.639 19.233 1.00 77.06 100 CYS A O 1
ATOM 758 N N . PRO A 1 101 ? -6.699 19.314 20.254 1.00 76.62 101 PRO A N 1
ATOM 759 C CA . PRO A 1 101 ? -7.495 18.094 20.491 1.00 76.62 101 PRO A CA 1
ATOM 760 C C . PRO A 1 101 ? -8.328 17.648 19.264 1.00 76.62 101 PRO A C 1
ATOM 762 O O . PRO A 1 101 ? -8.585 18.474 18.389 1.00 76.62 101 PRO A O 1
ATOM 765 N N . PRO A 1 102 ? -8.800 16.382 19.195 1.00 75.69 102 PRO A N 1
ATOM 766 C CA . PRO A 1 102 ? -8.901 15.390 20.276 1.00 75.69 102 PRO A CA 1
ATOM 767 C C . PRO A 1 102 ? -7.665 14.490 20.431 1.00 75.69 102 PRO A C 1
ATOM 769 O O . PRO A 1 102 ? -7.576 13.743 21.404 1.00 75.69 102 PRO A O 1
ATOM 772 N N . TYR A 1 103 ? -6.713 14.549 19.495 1.00 81.56 103 TYR A N 1
ATOM 773 C CA . TYR A 1 103 ? -5.424 13.879 19.640 1.00 81.56 103 TYR A CA 1
ATOM 774 C C . TYR A 1 103 ? -4.517 14.655 20.592 1.00 81.56 103 TYR A C 1
ATOM 776 O O . TYR A 1 103 ? -4.754 15.818 20.926 1.00 81.56 103 TYR A O 1
ATOM 784 N N . HIS A 1 104 ? -3.469 13.988 21.057 1.00 82.31 104 HIS A N 1
ATOM 785 C CA . HIS A 1 104 ? -2.523 14.554 22.002 1.00 82.31 104 HIS A CA 1
ATOM 786 C C . HIS A 1 104 ? -1.124 14.033 21.689 1.00 82.31 104 HIS A C 1
ATOM 788 O O . HIS A 1 104 ? -0.945 12.831 21.483 1.00 82.31 104 HIS A O 1
ATOM 794 N N . ASN A 1 105 ? -0.140 14.933 21.722 1.00 82.69 105 ASN A N 1
ATOM 795 C CA . ASN A 1 105 ? 1.266 14.565 21.613 1.00 82.69 105 ASN A CA 1
ATOM 796 C C . ASN A 1 105 ? 1.628 13.502 22.654 1.00 82.69 105 ASN A C 1
ATOM 798 O O . ASN A 1 105 ? 1.152 13.543 23.792 1.00 82.69 105 ASN A O 1
ATOM 802 N N . ASP A 1 106 ? 2.479 12.561 22.244 1.00 78.56 106 ASP A N 1
ATOM 803 C CA . ASP A 1 106 ? 3.014 11.488 23.088 1.00 78.56 106 ASP A CA 1
ATOM 804 C C . ASP A 1 106 ? 1.974 10.521 23.670 1.00 78.56 106 ASP A C 1
ATOM 806 O O . ASP A 1 106 ? 2.285 9.731 24.566 1.00 78.56 106 ASP A O 1
ATOM 810 N N . ARG A 1 107 ? 0.745 10.529 23.144 1.00 82.62 107 ARG A N 1
ATOM 811 C CA . ARG A 1 107 ? -0.263 9.516 23.459 1.00 82.62 107 ARG A CA 1
ATOM 812 C C . ARG A 1 107 ? -0.271 8.431 22.395 1.00 82.62 107 ARG A C 1
ATOM 814 O O . ARG A 1 107 ? -0.192 8.715 21.200 1.00 82.62 107 ARG A O 1
ATOM 821 N N . TYR A 1 108 ? -0.382 7.186 22.845 1.00 79.06 108 TYR A N 1
ATOM 822 C CA . TYR A 1 108 ? -0.449 6.040 21.953 1.00 79.06 108 TYR A CA 1
ATOM 823 C C . TYR A 1 108 ? -1.867 5.838 21.443 1.00 79.06 108 TYR A C 1
ATOM 825 O O . TYR A 1 108 ? -2.840 6.033 22.180 1.00 79.06 108 TYR A O 1
ATOM 833 N N . LEU A 1 109 ? -1.958 5.439 20.180 1.00 73.50 109 LEU A N 1
ATOM 834 C CA . LEU A 1 109 ? -3.210 5.162 19.505 1.00 73.50 109 LEU A CA 1
ATOM 835 C C . LEU A 1 109 ? -3.631 3.723 19.761 1.00 73.50 109 LEU A C 1
ATOM 837 O O . LEU A 1 109 ? -2.896 2.779 19.467 1.00 73.50 109 LEU A O 1
ATOM 841 N N . THR A 1 110 ? -4.850 3.565 20.260 1.00 67.25 110 THR A N 1
ATOM 842 C CA . THR A 1 110 ? -5.537 2.279 20.194 1.00 67.25 110 THR A CA 1
ATOM 843 C C . THR A 1 110 ? -6.390 2.268 18.931 1.00 67.25 110 THR A C 1
ATOM 845 O O . THR A 1 110 ? -7.010 3.266 18.556 1.00 67.25 110 THR A O 1
ATOM 848 N N . LYS A 1 111 ? -6.362 1.155 18.208 1.00 57.91 111 LYS A N 1
ATOM 849 C CA . LYS A 1 111 ? -7.235 0.920 17.072 1.00 57.91 111 LYS A CA 1
ATOM 850 C C . LYS A 1 111 ? -8.529 0.316 17.593 1.00 57.91 111 LYS A C 1
ATOM 852 O O . LYS A 1 111 ? -8.612 -0.876 17.872 1.00 57.91 111 LYS A O 1
ATOM 857 N N . ASN A 1 112 ? -9.548 1.155 17.705 1.00 49.03 112 ASN A N 1
ATOM 858 C CA . ASN A 1 112 ? -10.914 0.698 17.878 1.00 49.03 112 ASN A CA 1
ATOM 859 C C . ASN A 1 112 ? -11.562 0.573 16.495 1.00 49.03 112 ASN A C 1
ATOM 861 O O . ASN A 1 112 ? -11.766 1.566 15.802 1.00 49.03 112 ASN A O 1
ATOM 865 N N . ASN A 1 113 ? -11.837 -0.655 16.070 1.00 47.38 113 ASN A N 1
ATOM 866 C CA . ASN A 1 113 ? -12.560 -0.967 14.840 1.00 47.38 113 ASN A CA 1
ATOM 867 C C . ASN A 1 113 ? -14.066 -1.152 15.099 1.00 47.38 113 ASN A C 1
ATOM 869 O O . ASN A 1 113 ? -14.763 -1.744 14.269 1.00 47.38 113 ASN A O 1
ATOM 873 N N . ASP A 1 114 ? -14.589 -0.628 16.213 1.00 38.31 114 ASP A N 1
ATOM 874 C CA . ASP A 1 114 ? -16.018 -0.621 16.517 1.00 38.31 114 ASP A CA 1
ATOM 875 C C . ASP A 1 114 ? -16.802 0.304 15.565 1.00 38.31 114 ASP A C 1
ATOM 877 O O . ASP A 1 114 ? -17.247 1.404 15.886 1.00 38.31 114 ASP A O 1
ATOM 881 N N . MET A 1 115 ? -16.971 -0.175 14.337 1.00 42.06 115 MET A N 1
ATOM 882 C CA . MET A 1 115 ? -17.880 0.352 13.328 1.00 42.06 115 MET A CA 1
ATOM 883 C C . MET A 1 115 ? -19.329 -0.143 13.552 1.00 42.06 115 MET A C 1
ATOM 885 O O . MET A 1 115 ? -20.156 0.012 12.649 1.00 42.06 115 MET A O 1
ATOM 889 N N . LEU A 1 116 ? -19.682 -0.767 14.691 1.00 35.38 116 LEU A N 1
ATOM 890 C CA . LEU A 1 116 ? -21.039 -1.286 14.954 1.00 35.38 116 LEU A CA 1
ATOM 891 C C . LEU A 1 116 ? -21.690 -0.887 16.283 1.00 35.38 116 LEU A C 1
ATOM 893 O O . LEU A 1 116 ? -22.914 -1.003 16.331 1.00 35.38 116 LEU A O 1
ATOM 897 N N . ALA A 1 117 ? -21.030 -0.372 17.321 1.00 34.03 117 ALA A N 1
ATOM 898 C CA . ALA A 1 117 ? -21.744 -0.214 18.600 1.00 34.03 117 ALA A CA 1
ATOM 899 C C . ALA A 1 117 ? -22.385 1.154 18.900 1.00 34.03 117 ALA A C 1
ATOM 901 O O . ALA A 1 117 ? -22.980 1.287 19.972 1.00 34.03 117 ALA A O 1
ATOM 902 N N . LYS A 1 118 ? -22.359 2.167 18.011 1.00 34.44 118 LYS A N 1
ATOM 903 C CA . LYS A 1 118 ? -23.042 3.457 18.308 1.00 34.44 118 LYS A CA 1
ATOM 904 C C . LYS A 1 118 ? -23.897 4.131 17.235 1.00 34.44 118 LYS A C 1
ATOM 906 O O . LYS A 1 118 ? -24.568 5.102 17.571 1.00 34.44 118 LYS A O 1
ATOM 911 N N . TYR A 1 119 ? -24.004 3.619 16.010 1.00 44.22 119 TYR A N 1
ATOM 912 C CA . TYR A 1 119 ? -24.819 4.286 14.978 1.00 44.22 119 TYR A CA 1
ATOM 913 C C . TYR A 1 119 ? -25.968 3.416 14.472 1.00 44.22 119 TYR A C 1
ATOM 915 O O . TYR A 1 119 ? -26.093 3.113 13.289 1.00 44.22 119 TYR A O 1
ATOM 923 N N . ASN A 1 120 ? -26.867 3.067 15.394 1.00 37.44 120 ASN A N 1
ATOM 924 C CA . ASN A 1 120 ? -28.204 2.565 15.075 1.00 37.44 120 ASN A CA 1
ATOM 925 C C . ASN A 1 120 ? -29.203 3.714 14.851 1.00 37.44 120 ASN A C 1
ATOM 927 O O . ASN A 1 120 ? -30.311 3.690 15.371 1.00 37.44 120 ASN A O 1
ATOM 931 N N . THR A 1 121 ? -28.813 4.714 14.057 1.00 32.22 121 THR A N 1
ATOM 932 C CA . THR A 1 121 ? -29.717 5.720 13.477 1.00 32.22 121 THR A CA 1
ATOM 933 C C . THR A 1 121 ? -28.971 6.501 12.394 1.00 32.22 121 THR A C 1
ATOM 935 O O . THR A 1 121 ? -28.040 7.219 12.727 1.00 32.22 121 THR A O 1
ATOM 938 N N . LEU A 1 122 ? -29.430 6.380 11.139 1.00 33.12 122 LEU A N 1
ATOM 939 C CA . LEU A 1 122 ? -29.243 7.314 10.009 1.00 33.12 122 LEU A CA 1
ATOM 940 C C . LEU A 1 122 ? -27.800 7.695 9.610 1.00 33.12 122 LEU A C 1
ATOM 942 O O . LEU A 1 122 ? -27.166 8.452 10.321 1.00 33.12 122 LEU A O 1
ATOM 946 N N . LEU A 1 123 ? -27.362 7.268 8.411 1.00 39.12 123 LEU A N 1
ATOM 947 C CA . LEU A 1 123 ? -26.396 7.939 7.504 1.00 39.12 123 LEU A CA 1
ATOM 948 C C . LEU A 1 123 ? -25.522 9.064 8.119 1.00 39.12 123 LEU A C 1
ATOM 950 O O . LEU A 1 123 ? -25.567 10.210 7.675 1.00 39.12 123 LEU A O 1
ATOM 954 N N . THR A 1 124 ? -24.703 8.765 9.125 1.00 36.47 124 THR A N 1
ATOM 955 C CA . THR A 1 124 ? -23.736 9.721 9.668 1.00 36.47 124 THR A CA 1
ATOM 956 C C . THR A 1 124 ? -22.399 9.504 8.972 1.00 36.47 124 THR A C 1
ATOM 958 O O . THR A 1 124 ? -21.666 8.569 9.276 1.00 36.47 124 THR A O 1
ATOM 961 N N . LYS A 1 125 ? -22.093 10.382 8.007 1.00 43.06 125 LYS A N 1
ATOM 962 C CA . LYS A 1 125 ? -20.745 10.633 7.475 1.00 43.06 125 LYS A CA 1
ATOM 963 C C . LYS A 1 125 ? -19.828 10.903 8.683 1.00 43.06 125 LYS A C 1
ATOM 965 O O . LYS A 1 125 ? -19.841 12.010 9.219 1.00 43.06 125 LYS A O 1
ATOM 970 N N . SER A 1 126 ? -19.112 9.900 9.198 1.00 50.75 126 SER A N 1
ATOM 971 C CA . SER A 1 126 ? -18.125 10.133 10.258 1.00 50.75 126 SER A CA 1
ATOM 972 C C . SER A 1 126 ? -16.874 10.700 9.597 1.00 50.75 126 SER A C 1
ATOM 974 O O . SER A 1 126 ? -16.011 9.962 9.121 1.00 50.75 126 SER A O 1
ATOM 976 N N . ASN A 1 127 ? -16.820 12.025 9.492 1.00 60.56 127 ASN A N 1
ATOM 977 C CA . ASN A 1 127 ? -15.618 12.716 9.043 1.00 60.56 127 ASN A CA 1
ATOM 978 C C . ASN A 1 127 ? -14.498 12.459 10.060 1.00 60.56 127 ASN A C 1
ATOM 980 O O . ASN A 1 127 ? -14.710 12.640 11.258 1.00 60.56 127 ASN A O 1
ATOM 984 N N . GLY A 1 128 ? -13.322 12.082 9.582 1.00 68.62 128 GLY A N 1
ATOM 985 C CA . GLY A 1 128 ? -12.101 11.859 10.347 1.00 68.62 128 GLY A CA 1
ATOM 986 C C . GLY A 1 128 ? -10.949 12.732 9.852 1.00 68.62 128 GLY A C 1
ATOM 987 O O . GLY A 1 128 ? -11.143 13.619 9.015 1.00 68.62 128 GLY A O 1
ATOM 988 N N . PHE A 1 129 ? -9.757 12.459 10.371 1.00 72.88 129 PHE A N 1
ATOM 989 C CA . PHE A 1 129 ? -8.496 13.078 9.963 1.00 72.88 129 PHE A CA 1
ATOM 990 C C . PHE A 1 129 ? -7.689 12.065 9.152 1.00 72.88 129 PHE A C 1
ATOM 992 O O . PHE A 1 129 ? -7.460 10.949 9.624 1.00 72.88 129 PHE A O 1
ATOM 999 N N . ALA A 1 130 ? -7.286 12.399 7.926 1.00 81.12 130 ALA A N 1
ATOM 1000 C CA . ALA A 1 130 ? -6.384 11.524 7.187 1.00 81.12 130 ALA A CA 1
ATOM 1001 C C . ALA A 1 130 ? -5.011 11.542 7.869 1.00 81.12 130 ALA A C 1
ATOM 1003 O O . ALA A 1 130 ? -4.534 12.596 8.283 1.00 81.12 130 ALA A O 1
ATOM 1004 N N . GLY A 1 131 ? -4.353 10.394 7.981 1.00 82.88 131 GLY A N 1
ATOM 1005 C CA . GLY A 1 131 ? -3.041 10.300 8.610 1.00 82.88 131 GLY A CA 1
ATOM 1006 C C . GLY A 1 131 ? -2.161 9.207 8.025 1.00 82.88 131 GLY A C 1
ATOM 1007 O O . GLY A 1 131 ? -2.627 8.307 7.328 1.00 82.88 131 GLY A O 1
ATOM 1008 N N . GLY A 1 132 ? -0.873 9.271 8.345 1.00 86.00 132 GLY A N 1
ATOM 1009 C CA . GLY A 1 132 ? 0.115 8.271 7.966 1.00 86.00 132 GLY A CA 1
ATOM 1010 C C . GLY A 1 132 ? 1.485 8.517 8.595 1.00 86.00 132 GLY A C 1
ATOM 1011 O O . GLY A 1 132 ? 1.626 9.195 9.612 1.00 86.00 132 GLY A O 1
ATOM 1012 N N . SER A 1 133 ? 2.512 7.961 7.963 1.00 87.81 133 SER A N 1
ATOM 1013 C CA . SER A 1 133 ? 3.918 8.247 8.245 1.00 87.81 133 SER A CA 1
ATOM 1014 C C . SER A 1 133 ? 4.327 9.682 7.887 1.00 87.81 133 SER A C 1
ATOM 1016 O O . SER A 1 133 ? 3.816 10.244 6.923 1.00 87.81 133 SER A O 1
ATOM 1018 N N . TYR A 1 134 ? 5.364 10.202 8.545 1.00 88.44 134 TYR A N 1
ATOM 1019 C CA . TYR A 1 134 ? 6.110 11.375 8.068 1.00 88.44 134 TYR A CA 1
ATOM 1020 C C . TYR A 1 134 ? 6.752 11.089 6.705 1.00 88.44 134 TYR A C 1
ATOM 1022 O O . TYR A 1 134 ? 7.277 9.990 6.505 1.00 88.44 134 TYR A O 1
ATOM 1030 N N . TYR A 1 135 ? 6.789 12.060 5.791 1.00 85.38 135 TYR A N 1
ATOM 1031 C CA . TYR A 1 135 ? 7.269 11.862 4.412 1.00 85.38 135 TYR A CA 1
ATOM 1032 C C . TYR A 1 135 ? 8.717 11.337 4.280 1.00 85.38 135 TYR A C 1
ATOM 1034 O O . TYR A 1 135 ? 9.089 10.765 3.250 1.00 85.38 135 TYR A O 1
ATOM 1042 N N . SER A 1 136 ? 9.563 11.519 5.299 1.00 86.75 136 SER A N 1
ATOM 1043 C CA . SER A 1 136 ? 10.966 11.074 5.279 1.00 86.75 136 SER A CA 1
ATOM 1044 C C . SER A 1 136 ? 11.240 9.789 6.077 1.00 86.75 136 SER A C 1
ATOM 1046 O O . SER A 1 136 ? 12.360 9.278 6.053 1.00 86.75 136 SER A O 1
ATOM 1048 N N . HIS A 1 137 ? 10.231 9.218 6.740 1.00 86.56 137 HIS A N 1
ATOM 1049 C CA . HIS A 1 137 ? 10.373 8.012 7.560 1.00 86.56 137 HIS A CA 1
ATOM 1050 C C . HIS A 1 137 ? 10.267 6.732 6.716 1.00 86.56 137 HIS A C 1
ATOM 1052 O O . HIS A 1 137 ? 9.172 6.271 6.404 1.00 86.56 137 HIS A O 1
ATOM 1058 N N . THR A 1 138 ? 11.405 6.127 6.367 1.00 80.94 138 THR A N 1
ATOM 1059 C CA . THR A 1 138 ? 11.473 4.931 5.500 1.00 80.94 138 THR A CA 1
ATOM 1060 C C . THR A 1 138 ? 10.855 3.676 6.114 1.00 80.94 138 THR A C 1
ATOM 1062 O O . THR A 1 138 ? 10.379 2.818 5.374 1.00 80.94 138 THR A O 1
ATOM 1065 N N . GLY A 1 139 ? 10.902 3.547 7.443 1.00 68.25 139 GLY A N 1
ATOM 1066 C CA . GLY A 1 139 ? 10.458 2.352 8.172 1.00 68.25 139 GLY A CA 1
ATOM 1067 C C . GLY A 1 139 ? 9.002 2.400 8.627 1.00 68.25 139 GLY A C 1
ATOM 1068 O O . GLY A 1 139 ? 8.399 1.379 8.977 1.00 68.25 139 GLY A O 1
ATOM 1069 N N . ALA A 1 140 ? 8.425 3.601 8.579 1.00 72.62 140 ALA A N 1
ATOM 1070 C CA . ALA A 1 140 ? 7.026 3.838 8.874 1.00 72.62 140 ALA A CA 1
ATOM 1071 C C . ALA A 1 140 ? 6.129 3.281 7.752 1.00 72.62 140 ALA A C 1
ATOM 1073 O O . ALA A 1 140 ? 6.586 2.621 6.814 1.00 72.62 140 ALA A O 1
ATOM 1074 N N . THR A 1 141 ? 4.822 3.463 7.879 1.00 78.69 141 THR A N 1
ATOM 1075 C CA . THR A 1 141 ? 3.875 2.734 7.042 1.00 78.69 141 THR A CA 1
ATOM 1076 C C . THR A 1 141 ? 3.610 3.379 5.683 1.00 78.69 141 THR A C 1
ATOM 1078 O O . THR A 1 141 ? 3.673 4.601 5.514 1.00 78.69 141 THR A O 1
ATOM 1081 N N . ALA A 1 142 ? 3.288 2.544 4.694 1.00 84.19 142 ALA A N 1
ATOM 1082 C CA . ALA A 1 142 ? 2.985 3.011 3.346 1.00 84.19 142 ALA A CA 1
ATOM 1083 C C . ALA A 1 142 ? 1.557 3.577 3.228 1.00 84.19 142 ALA A C 1
ATOM 1085 O O . ALA A 1 142 ? 1.352 4.596 2.569 1.00 84.19 142 ALA A O 1
ATOM 1086 N N . GLU A 1 143 ? 0.571 2.981 3.893 1.00 81.94 143 GLU A N 1
ATOM 1087 C CA . GLU A 1 143 ? -0.833 3.370 3.749 1.00 81.94 143 GLU A CA 1
ATOM 1088 C C . GLU A 1 143 ? -1.208 4.697 4.420 1.00 81.94 143 GLU A C 1
ATOM 1090 O O . GLU A 1 143 ? -0.569 5.179 5.358 1.00 81.94 143 GLU A O 1
ATOM 1095 N N . PHE A 1 144 ? -2.304 5.268 3.929 1.00 79.38 144 PHE A N 1
ATOM 1096 C CA . PHE A 1 144 ? -3.040 6.331 4.598 1.00 79.38 144 PHE A CA 1
ATOM 1097 C C . PHE A 1 144 ? -4.164 5.700 5.418 1.00 79.38 144 PHE A C 1
ATOM 1099 O O . PHE A 1 144 ? -4.819 4.750 4.979 1.00 79.38 144 PHE A O 1
ATOM 1106 N N . VAL A 1 145 ? -4.414 6.256 6.597 1.00 78.38 145 VAL A N 1
ATOM 1107 C CA . VAL A 1 145 ? -5.439 5.802 7.537 1.00 78.38 145 VAL A CA 1
ATOM 1108 C C . VAL A 1 145 ? -6.402 6.940 7.812 1.00 78.38 145 VAL A C 1
ATOM 1110 O O . VAL A 1 145 ? -5.992 8.085 7.974 1.00 78.38 145 VAL A O 1
ATOM 1113 N N . CYS A 1 146 ? -7.692 6.616 7.893 1.00 73.81 146 CYS A N 1
ATOM 1114 C CA . CYS A 1 146 ? -8.692 7.564 8.350 1.00 73.81 146 CYS A CA 1
ATOM 1115 C C . CYS A 1 146 ? -8.879 7.451 9.864 1.00 73.81 146 CYS A C 1
ATOM 1117 O O . CYS A 1 146 ? -9.348 6.426 10.362 1.00 73.81 146 CYS A O 1
ATOM 1119 N N . LEU A 1 147 ? -8.486 8.495 10.588 1.00 73.38 147 LEU A N 1
ATOM 1120 C CA . LEU A 1 147 ? -8.481 8.555 12.044 1.00 73.38 147 LEU A CA 1
ATOM 1121 C C . LEU A 1 147 ? -9.792 9.178 12.573 1.00 73.38 147 LEU A C 1
ATOM 1123 O O . LEU A 1 147 ? -10.226 10.206 12.046 1.00 73.38 147 LEU A O 1
ATOM 1127 N N . PRO A 1 148 ? -10.456 8.587 13.586 1.00 69.81 148 PRO A N 1
ATOM 1128 C CA . PRO A 1 148 ? -11.745 9.072 14.087 1.00 69.81 148 PRO A CA 1
ATOM 1129 C C . PRO A 1 148 ? -11.640 10.421 14.823 1.00 69.81 148 PRO A C 1
ATOM 1131 O O . PRO A 1 148 ? -10.581 10.837 15.275 1.00 69.81 148 PRO A O 1
ATOM 1134 N N . ARG A 1 149 ? -12.763 11.127 14.994 1.00 69.38 149 ARG A N 1
ATOM 1135 C CA . ARG A 1 149 ? -12.807 12.387 15.771 1.00 69.38 149 ARG A CA 1
ATOM 1136 C C . ARG A 1 149 ? -12.894 12.182 17.286 1.00 69.38 149 ARG A C 1
ATOM 1138 O O . ARG A 1 149 ? -12.913 13.150 18.039 1.00 69.38 149 ARG A O 1
ATOM 1145 N N . ASP A 1 150 ? -12.967 10.943 17.730 1.00 68.50 150 ASP A N 1
ATOM 1146 C CA . ASP A 1 150 ? -13.079 10.522 19.119 1.00 68.50 150 ASP A CA 1
ATOM 1147 C C . ASP A 1 150 ? -12.090 9.377 19.404 1.00 68.50 150 ASP A C 1
ATOM 1149 O O . ASP A 1 150 ? -12.503 8.250 19.658 1.00 68.50 150 ASP A O 1
ATOM 1153 N N . PRO A 1 151 ? -10.769 9.635 19.323 1.00 74.69 151 PRO A N 1
ATOM 1154 C CA . PRO A 1 151 ? -9.761 8.604 19.514 1.00 74.69 151 PRO A CA 1
ATOM 1155 C C . PRO A 1 151 ? -9.713 8.078 20.948 1.00 74.69 151 PRO A C 1
ATOM 1157 O O . PRO A 1 151 ? -9.712 8.837 21.919 1.00 74.69 151 PRO A O 1
ATOM 1160 N N . ASP A 1 152 ? -9.515 6.769 21.056 1.00 71.44 152 ASP A N 1
ATOM 1161 C CA . ASP A 1 152 ? -9.143 6.106 22.297 1.00 71.44 152 ASP A CA 1
ATOM 1162 C C . ASP A 1 152 ? -7.609 6.157 22.461 1.00 71.44 152 ASP A C 1
ATOM 1164 O O . ASP A 1 152 ? -6.846 5.576 21.678 1.00 71.44 152 ASP A O 1
ATOM 1168 N N . LEU A 1 153 ? -7.142 6.885 23.482 1.00 76.56 153 LEU A N 1
ATOM 1169 C CA . LEU A 1 153 ? -5.721 7.172 23.709 1.00 76.56 153 LEU A CA 1
ATOM 1170 C C . LEU A 1 153 ? -5.186 6.518 24.983 1.00 76.56 153 LEU A C 1
ATOM 1172 O O . LEU A 1 153 ? -5.685 6.774 26.082 1.00 76.56 153 LEU A O 1
ATOM 1176 N N . THR A 1 154 ? -4.070 5.801 24.866 1.00 75.88 154 THR A N 1
ATOM 1177 C CA . THR A 1 154 ? -3.435 5.094 25.987 1.00 75.88 154 THR A CA 1
ATOM 1178 C C . THR A 1 154 ? -2.032 5.617 26.313 1.00 75.88 154 THR A C 1
ATOM 1180 O O . THR A 1 154 ? -1.387 6.304 25.519 1.00 75.88 154 THR A O 1
ATOM 1183 N N . THR A 1 155 ? -1.563 5.314 27.524 1.00 80.88 155 THR A N 1
ATOM 1184 C CA . THR A 1 155 ? -0.197 5.586 28.018 1.00 80.88 155 THR A CA 1
ATOM 1185 C C . THR A 1 155 ? 0.485 4.318 28.520 1.00 80.88 155 THR A C 1
ATOM 1187 O O . THR A 1 155 ? 1.424 4.398 29.305 1.00 80.88 155 THR A O 1
ATOM 1190 N N . LYS A 1 156 ? -0.030 3.143 28.145 1.00 77.31 156 LYS A N 1
ATOM 1191 C CA . LYS A 1 156 ? 0.439 1.860 28.684 1.00 77.31 156 LYS A CA 1
ATOM 1192 C C . LYS A 1 156 ? 1.840 1.450 28.212 1.00 77.31 156 LYS A C 1
ATOM 1194 O O . LYS A 1 156 ? 2.440 0.581 28.826 1.00 77.31 156 LYS A O 1
ATOM 1199 N N . PHE A 1 157 ? 2.355 2.091 27.165 1.00 77.44 157 PHE A N 1
ATOM 1200 C CA . PHE A 1 157 ? 3.636 1.774 26.538 1.00 77.44 157 PHE A CA 1
ATOM 1201 C C . PHE A 1 157 ? 4.738 2.763 26.944 1.00 77.44 157 PHE A C 1
ATOM 1203 O O . PHE A 1 157 ? 4.479 3.950 27.164 1.00 77.44 157 PHE A O 1
ATOM 1210 N N . SER A 1 158 ? 5.975 2.283 27.045 1.00 72.44 158 SER A N 1
ATOM 1211 C CA . SER A 1 158 ? 7.100 2.980 27.676 1.00 72.44 158 SER A CA 1
ATOM 1212 C C . SER A 1 158 ? 8.404 2.972 26.868 1.00 72.44 158 SER A C 1
ATOM 1214 O O . SER A 1 158 ? 9.280 3.792 27.153 1.00 72.44 158 SER A O 1
ATOM 1216 N N . SER A 1 159 ? 8.545 2.113 25.853 1.00 75.56 159 SER A N 1
ATOM 1217 C CA . SER A 1 159 ? 9.779 1.928 25.081 1.00 75.56 159 SER A CA 1
ATOM 1218 C C . SER A 1 159 ? 9.515 1.526 23.622 1.00 75.56 159 SER A C 1
ATOM 1220 O O . SER A 1 159 ? 8.712 0.642 23.357 1.00 75.56 159 SER A O 1
ATOM 1222 N N . GLY A 1 160 ? 10.221 2.168 22.676 1.00 71.81 160 GLY A N 1
ATOM 1223 C CA . GLY A 1 160 ? 10.058 1.958 21.227 1.00 71.81 160 GLY A CA 1
ATOM 1224 C C . GLY A 1 160 ? 8.699 2.438 20.692 1.00 71.81 160 GLY A C 1
ATOM 1225 O O . GLY A 1 160 ? 7.656 2.185 21.284 1.00 71.81 160 GLY A O 1
ATOM 1226 N N . TYR A 1 161 ? 8.679 3.188 19.588 1.00 78.50 161 TYR A N 1
ATOM 1227 C CA . TYR A 1 161 ? 7.421 3.691 19.030 1.00 78.50 161 TYR A CA 1
ATOM 1228 C C . TYR A 1 161 ? 7.528 4.029 17.545 1.00 78.50 161 TYR A C 1
ATOM 1230 O O . TYR A 1 161 ? 8.574 4.432 17.040 1.00 78.50 161 TYR A O 1
ATOM 1238 N N . ALA A 1 162 ? 6.402 3.900 16.857 1.00 82.75 162 ALA A N 1
ATOM 1239 C CA . ALA A 1 162 ? 6.160 4.459 15.541 1.00 82.75 162 ALA A CA 1
ATOM 1240 C C . ALA A 1 162 ? 5.349 5.746 15.693 1.00 82.75 162 ALA A C 1
ATOM 1242 O O . ALA A 1 162 ? 4.727 5.991 16.726 1.00 82.75 162 ALA A O 1
ATOM 1243 N N . TYR A 1 163 ? 5.331 6.565 14.651 1.00 84.94 163 TYR A N 1
ATOM 1244 C CA . TYR A 1 163 ? 4.604 7.826 14.659 1.00 84.94 163 TYR A CA 1
ATOM 1245 C C . TYR A 1 163 ? 3.405 7.799 13.706 1.00 84.94 163 TYR A C 1
ATOM 1247 O O . TYR A 1 163 ? 3.448 7.188 12.635 1.00 84.94 163 TYR A O 1
ATOM 1255 N N . MET A 1 164 ? 2.352 8.503 14.108 1.00 86.62 164 MET A N 1
ATOM 1256 C CA . MET A 1 164 ? 1.165 8.824 13.327 1.00 86.62 164 MET A CA 1
ATOM 1257 C C . MET A 1 164 ? 1.096 10.339 13.152 1.00 86.62 164 MET A C 1
ATOM 1259 O O . MET A 1 164 ? 0.890 11.065 14.126 1.00 86.62 164 MET A O 1
ATOM 1263 N N . TYR A 1 165 ? 1.253 10.790 11.915 1.00 88.06 165 TYR A N 1
ATOM 1264 C CA . TYR A 1 165 ? 1.118 12.183 11.501 1.00 88.06 165 TYR A CA 1
ATOM 1265 C C . TYR A 1 165 ? -0.203 12.374 10.763 1.00 88.06 165 TYR A C 1
ATOM 1267 O O . TYR A 1 165 ? -0.736 11.423 10.186 1.00 88.06 165 TYR A O 1
ATOM 1275 N N . GLY A 1 166 ? -0.724 13.598 10.761 1.00 84.06 166 GLY A N 1
ATOM 1276 C CA . GLY A 1 166 ? -1.812 13.970 9.863 1.00 84.06 166 GLY A CA 1
ATOM 1277 C C . GLY A 1 166 ? -1.331 14.052 8.417 1.00 84.06 166 GLY A C 1
ATOM 1278 O O . GLY A 1 166 ? -0.129 14.090 8.153 1.00 84.06 166 GLY A O 1
ATOM 1279 N N . SER A 1 167 ? -2.273 14.022 7.484 1.00 85.44 167 SER A N 1
ATOM 1280 C CA . SER A 1 167 ? -2.014 14.258 6.063 1.00 85.44 167 SER A CA 1
ATOM 1281 C C . SER A 1 167 ? -2.381 15.693 5.723 1.00 85.44 167 SER A C 1
ATOM 1283 O O . SER A 1 167 ? -3.390 16.191 6.216 1.00 85.44 167 SER A O 1
ATOM 1285 N N . GLU A 1 168 ? -1.612 16.321 4.849 1.00 86.06 168 GLU A N 1
ATOM 1286 C CA . GLU A 1 168 ? -1.816 17.713 4.446 1.00 86.06 168 GLU A CA 1
ATOM 1287 C C . GLU A 1 168 ? -1.550 17.886 2.946 1.00 86.06 168 GLU A C 1
ATOM 1289 O O . GLU A 1 168 ? -0.915 17.039 2.303 1.00 86.06 168 GLU A O 1
ATOM 1294 N N . TYR A 1 169 ? -2.061 18.980 2.388 1.00 84.88 169 TYR A N 1
ATOM 1295 C CA . TYR A 1 169 ? -1.756 19.405 1.030 1.00 84.88 169 TYR A CA 1
ATOM 1296 C C . TYR A 1 169 ? -0.390 20.102 0.999 1.00 84.88 169 TYR A C 1
ATOM 1298 O O . TYR A 1 169 ? -0.213 21.121 1.646 1.00 84.88 169 TYR A O 1
ATOM 1306 N N . ASP A 1 170 ? 0.540 19.604 0.182 1.00 85.88 170 ASP A N 1
ATOM 1307 C CA . ASP A 1 170 ? 1.842 20.256 -0.100 1.00 85.88 170 ASP A CA 1
ATOM 1308 C C . ASP A 1 170 ? 1.832 20.982 -1.465 1.00 85.88 170 ASP A C 1
ATOM 1310 O O . ASP A 1 170 ? 2.844 21.245 -2.116 1.00 85.88 170 ASP A O 1
ATOM 1314 N N . THR A 1 171 ? 0.637 21.214 -2.008 1.00 83.25 171 THR A N 1
ATOM 1315 C CA . THR A 1 171 ? 0.451 21.869 -3.302 1.00 83.25 171 THR A CA 1
ATOM 1316 C C . THR A 1 171 ? -0.915 22.527 -3.378 1.00 83.25 171 THR A C 1
ATOM 1318 O O . THR A 1 171 ? -1.919 21.973 -2.932 1.00 83.25 171 THR A O 1
ATOM 1321 N N . THR A 1 172 ? -0.969 23.691 -4.027 1.00 85.62 172 THR A N 1
ATOM 1322 C CA . THR A 1 172 ? -2.218 24.427 -4.254 1.00 85.62 172 THR A CA 1
ATOM 1323 C C . THR A 1 172 ? -3.022 23.914 -5.446 1.00 85.62 172 THR A C 1
ATOM 1325 O O . THR A 1 172 ? -4.129 24.384 -5.710 1.00 85.62 172 THR A O 1
ATOM 1328 N N . GLU A 1 173 ? -2.507 22.915 -6.171 1.00 84.62 173 GLU A N 1
ATOM 1329 C CA . GLU A 1 173 ? -3.153 22.369 -7.370 1.00 84.62 173 GLU A CA 1
ATOM 1330 C C . GLU A 1 173 ? -4.473 21.629 -7.081 1.00 84.62 173 GLU A C 1
ATOM 1332 O O . GLU A 1 173 ? -5.277 21.413 -7.991 1.00 84.62 173 GLU A O 1
ATOM 1337 N N . PHE A 1 174 ? -4.729 21.280 -5.816 1.00 83.56 174 PHE A N 1
ATOM 1338 C CA . PHE A 1 174 ? -6.004 20.715 -5.361 1.00 83.56 174 PHE A CA 1
ATOM 1339 C C . PHE A 1 174 ? -7.041 21.777 -4.961 1.00 83.56 174 PHE A C 1
ATOM 1341 O O . PHE A 1 174 ? -8.157 21.423 -4.589 1.00 83.56 174 PHE A O 1
ATOM 1348 N N . GLY A 1 175 ? -6.707 23.069 -5.067 1.00 83.88 175 GLY A N 1
ATOM 1349 C CA . GLY A 1 175 ? -7.602 24.177 -4.718 1.00 83.88 175 GLY A CA 1
ATOM 1350 C C . GLY A 1 175 ? -7.592 24.577 -3.239 1.00 83.88 175 GLY A C 1
ATOM 1351 O O . GLY A 1 175 ? -8.392 25.428 -2.854 1.00 83.88 175 GLY A O 1
ATOM 1352 N N . HIS A 1 176 ? -6.680 24.007 -2.447 1.00 84.44 176 HIS A N 1
ATOM 1353 C CA . HIS A 1 176 ? -6.453 24.309 -1.026 1.00 84.44 176 HIS A CA 1
ATOM 1354 C C . HIS A 1 176 ? -5.084 24.953 -0.820 1.00 84.44 176 HIS A C 1
ATOM 1356 O O . HIS A 1 176 ? -4.255 24.933 -1.733 1.00 84.44 176 HIS A O 1
ATOM 1362 N N . ALA A 1 177 ? -4.852 25.588 0.326 1.00 84.44 177 ALA A N 1
ATOM 1363 C CA . ALA A 1 177 ? -3.545 26.164 0.618 1.00 84.44 177 ALA A CA 1
ATOM 1364 C C . ALA A 1 177 ? -2.523 25.068 0.964 1.00 84.44 177 ALA A C 1
ATOM 1366 O O . ALA A 1 177 ? -2.873 23.962 1.367 1.00 84.44 177 ALA A O 1
ATOM 1367 N N . ASP A 1 178 ? -1.244 25.384 0.768 1.00 84.00 178 ASP A N 1
ATOM 1368 C CA . ASP A 1 178 ? -0.147 24.557 1.274 1.00 84.00 178 ASP A CA 1
ATOM 1369 C C . ASP A 1 178 ? -0.193 24.524 2.814 1.00 84.00 178 ASP A C 1
ATOM 1371 O O . ASP A 1 178 ? -0.341 25.575 3.443 1.00 84.00 178 ASP A O 1
ATOM 1375 N N . GLY A 1 179 ? -0.100 23.328 3.397 1.00 81.31 179 GLY A N 1
ATOM 1376 C CA . GLY A 1 179 ? -0.261 23.064 4.829 1.00 81.31 179 GLY A CA 1
ATOM 1377 C C . GLY A 1 179 ? -1.708 22.874 5.293 1.00 81.31 179 GLY A C 1
ATOM 1378 O O . GLY A 1 179 ? -1.946 22.755 6.493 1.00 81.31 179 GLY A O 1
ATOM 1379 N N . ASP A 1 180 ? -2.684 22.857 4.380 1.00 82.12 180 ASP A N 1
ATOM 1380 C CA . ASP A 1 180 ? -4.070 22.548 4.738 1.00 82.12 180 ASP A CA 1
ATOM 1381 C C . ASP A 1 180 ? -4.223 21.057 5.083 1.00 82.12 180 ASP A C 1
ATOM 1383 O O . ASP A 1 180 ? -3.831 20.179 4.311 1.00 82.12 180 ASP A O 1
ATOM 1387 N N . ASP A 1 181 ? -4.859 20.747 6.212 1.00 80.44 181 ASP A N 1
ATOM 1388 C CA . ASP A 1 181 ? -5.071 19.357 6.637 1.00 80.44 181 ASP A CA 1
ATOM 1389 C C . ASP A 1 181 ? -6.144 18.642 5.794 1.00 80.44 181 ASP A C 1
ATOM 1391 O O . ASP A 1 181 ? -7.243 19.163 5.553 1.00 80.44 181 ASP A O 1
ATOM 1395 N N . LEU A 1 182 ? -5.872 17.383 5.435 1.00 78.75 182 LEU A N 1
ATOM 1396 C CA . LEU A 1 182 ? -6.771 16.524 4.662 1.00 78.75 182 LEU A CA 1
ATOM 1397 C C . LEU A 1 182 ? -7.794 15.806 5.578 1.00 78.75 182 LEU A C 1
ATOM 1399 O O . LEU A 1 182 ? -7.422 14.958 6.401 1.00 78.75 182 LEU A O 1
ATOM 1403 N N . PRO A 1 183 ? -9.111 16.054 5.425 1.00 79.25 183 PRO A N 1
ATOM 1404 C CA . PRO A 1 183 ? -10.142 15.237 6.046 1.00 79.25 183 PRO A CA 1
ATOM 1405 C C . PRO A 1 183 ? -10.288 13.889 5.334 1.00 79.25 183 PRO A C 1
ATOM 1407 O O . PRO A 1 183 ? -9.986 13.727 4.156 1.00 79.25 183 PRO A O 1
ATOM 1410 N N . CYS A 1 184 ? -10.853 12.918 6.038 1.00 73.38 184 CYS A N 1
ATOM 1411 C CA . CYS A 1 184 ? -11.227 11.631 5.459 1.00 73.38 184 CYS A CA 1
ATOM 1412 C C . CYS A 1 184 ? -12.625 11.220 5.919 1.00 73.38 184 CYS A C 1
ATOM 1414 O O . CYS A 1 184 ? -13.195 11.812 6.836 1.00 73.38 184 CYS A O 1
ATOM 1416 N N . SER A 1 185 ? -13.194 10.184 5.310 1.00 62.66 185 SER A N 1
ATOM 1417 C CA . SER A 1 185 ? -14.414 9.563 5.822 1.00 62.66 185 SER A CA 1
ATOM 1418 C C . SER A 1 185 ? -14.390 8.059 5.589 1.00 62.66 185 SER A C 1
ATOM 1420 O O . SER A 1 185 ? -13.815 7.582 4.612 1.00 62.66 185 SER A O 1
ATOM 1422 N N . VAL A 1 186 ? -15.008 7.313 6.503 1.00 62.53 186 VAL A N 1
ATOM 1423 C CA . VAL A 1 186 ? -15.221 5.871 6.356 1.00 62.53 186 VAL A CA 1
ATOM 1424 C C . VAL A 1 186 ? -16.710 5.646 6.130 1.00 62.53 186 VAL A C 1
ATOM 1426 O O . VAL A 1 186 ? -17.536 5.990 6.974 1.00 62.53 186 VAL A O 1
ATOM 1429 N N . CYS A 1 187 ? -17.067 5.087 4.974 1.00 57.59 187 CYS A N 1
ATOM 1430 C CA . CYS A 1 187 ? -18.458 4.885 4.577 1.00 57.59 187 CYS A CA 1
ATOM 1431 C C . CYS A 1 187 ? -18.787 3.395 4.453 1.00 57.59 187 CYS A C 1
ATOM 1433 O O . CYS A 1 187 ? -18.014 2.617 3.900 1.00 57.59 187 CYS A O 1
ATOM 1435 N N . ARG A 1 188 ? -19.971 3.001 4.936 1.00 57.75 188 ARG A N 1
ATOM 1436 C CA . ARG A 1 188 ? -20.509 1.645 4.775 1.00 57.75 188 ARG A CA 1
ATOM 1437 C C . ARG A 1 188 ? -21.649 1.657 3.762 1.00 57.75 188 ARG A C 1
ATOM 1439 O O . ARG A 1 188 ? -22.682 2.270 4.026 1.00 57.75 188 ARG A O 1
ATOM 1446 N N . SER A 1 189 ? -21.494 0.934 2.654 1.00 54.53 189 SER A N 1
ATOM 1447 C CA . SER A 1 189 ? -22.608 0.668 1.738 1.00 54.53 189 SER A CA 1
ATOM 1448 C C . SER A 1 189 ? -23.518 -0.422 2.309 1.00 54.53 189 SER A C 1
ATOM 1450 O O . SER A 1 189 ? -23.044 -1.417 2.854 1.00 54.53 189 SER A O 1
ATOM 1452 N N . THR A 1 190 ? -24.835 -0.228 2.221 1.00 58.47 190 THR A N 1
ATOM 1453 C CA . THR A 1 190 ? -25.848 -1.235 2.597 1.00 58.47 190 THR A CA 1
ATOM 1454 C C . THR A 1 190 ? -26.381 -2.015 1.397 1.00 58.47 190 THR A C 1
ATOM 1456 O O . THR A 1 190 ? -27.155 -2.952 1.580 1.00 58.47 190 THR A O 1
ATOM 1459 N N . MET A 1 191 ? -26.000 -1.609 0.185 1.00 57.75 191 MET A N 1
ATOM 1460 C CA . MET A 1 191 ? -26.480 -2.174 -1.079 1.00 57.75 191 MET A CA 1
ATOM 1461 C C . MET A 1 191 ? -25.380 -2.943 -1.810 1.00 57.75 191 MET A C 1
ATOM 1463 O O . MET A 1 191 ? -25.652 -3.979 -2.406 1.00 57.75 191 MET A O 1
ATOM 1467 N N . GLU A 1 192 ? -24.145 -2.446 -1.743 1.00 63.16 192 GLU A N 1
ATOM 1468 C CA . GLU A 1 192 ? -23.009 -3.017 -2.461 1.00 63.16 192 GLU A CA 1
ATOM 1469 C C . GLU A 1 192 ? -22.144 -3.842 -1.510 1.00 63.16 192 GLU A C 1
ATOM 1471 O O . GLU A 1 192 ? -21.756 -3.376 -0.438 1.00 63.16 192 GLU A O 1
ATOM 1476 N N . SER A 1 193 ? -21.819 -5.071 -1.911 1.00 63.91 193 SER A N 1
ATOM 1477 C CA . SER A 1 193 ? -20.978 -5.989 -1.132 1.00 63.91 193 SER A CA 1
ATOM 1478 C C . SER A 1 193 ? -19.485 -5.855 -1.437 1.00 63.91 193 SER A C 1
ATOM 1480 O O . SER A 1 193 ? -18.670 -6.543 -0.823 1.00 63.91 193 SER A O 1
ATOM 1482 N N . SER A 1 194 ? -19.112 -5.038 -2.425 1.00 67.81 194 SER A N 1
ATOM 1483 C CA . SER A 1 194 ? -17.735 -4.916 -2.909 1.00 67.81 194 SER A CA 1
ATOM 1484 C C . SER A 1 194 ? -17.474 -3.515 -3.457 1.00 67.81 194 SER A C 1
ATOM 1486 O O . SER A 1 194 ? -18.340 -2.924 -4.096 1.00 67.81 194 SER A O 1
ATOM 1488 N N . VAL A 1 195 ? -16.267 -3.001 -3.222 1.00 70.81 195 VAL A N 1
ATOM 1489 C CA . VAL A 1 195 ? -15.797 -1.704 -3.725 1.00 70.81 195 VAL A CA 1
ATOM 1490 C C . VAL A 1 195 ? -14.487 -1.926 -4.470 1.00 70.81 195 VAL A C 1
ATOM 1492 O O . VAL A 1 195 ? -13.657 -2.727 -4.043 1.00 70.81 195 VAL A O 1
ATOM 1495 N N . LEU A 1 196 ? -14.317 -1.225 -5.588 1.00 77.88 196 LEU A N 1
ATOM 1496 C CA . LEU A 1 196 ? -13.137 -1.287 -6.440 1.00 77.88 196 LEU A CA 1
ATOM 1497 C C . LEU A 1 196 ? -12.773 0.128 -6.893 1.00 77.88 196 LEU A C 1
ATOM 1499 O O . LEU A 1 196 ? -13.623 0.847 -7.414 1.00 77.88 196 LEU A O 1
ATOM 1503 N N . MET A 1 197 ? -11.503 0.498 -6.742 1.00 81.62 197 MET A N 1
ATOM 1504 C CA . MET A 1 197 ? -10.934 1.650 -7.437 1.00 81.62 197 MET A CA 1
ATOM 1505 C C . MET A 1 197 ? -10.559 1.227 -8.862 1.00 81.62 197 MET A C 1
ATOM 1507 O O . MET A 1 197 ? -9.867 0.225 -9.034 1.00 81.62 197 MET A O 1
ATOM 1511 N N . ILE A 1 198 ? -10.991 1.988 -9.871 1.00 83.25 198 ILE A N 1
ATOM 1512 C CA . ILE A 1 198 ? -10.575 1.805 -11.270 1.00 83.25 198 ILE A CA 1
ATOM 1513 C C . ILE A 1 198 ? -9.640 2.972 -11.623 1.00 83.25 198 ILE A C 1
ATOM 1515 O O . ILE A 1 198 ? -10.113 4.026 -12.052 1.00 83.25 198 ILE A O 1
ATOM 1519 N N . PRO A 1 199 ? -8.324 2.841 -11.388 1.00 83.56 199 PRO A N 1
ATOM 1520 C CA . PRO A 1 199 ? -7.397 3.940 -11.616 1.00 83.56 199 PRO A CA 1
ATOM 1521 C C . PRO A 1 199 ? -7.341 4.275 -13.105 1.00 83.56 199 PRO A C 1
ATOM 1523 O O . PRO A 1 199 ? -7.324 3.382 -13.943 1.00 83.56 199 PRO A O 1
ATOM 1526 N N . GLY A 1 200 ? -7.339 5.564 -13.440 1.00 83.75 200 GLY A N 1
ATOM 1527 C CA . GLY A 1 200 ? -7.361 6.015 -14.831 1.00 83.75 200 GLY A CA 1
ATOM 1528 C C . GLY A 1 200 ? -8.726 5.910 -15.519 1.00 83.75 200 GLY A C 1
ATOM 1529 O O . GLY A 1 200 ? -8.769 6.019 -16.735 1.00 83.75 200 GLY A O 1
ATOM 1530 N N . LYS A 1 201 ? -9.840 5.707 -14.801 1.00 84.06 201 LYS A N 1
ATOM 1531 C CA . LYS A 1 201 ? -11.191 5.937 -15.343 1.00 84.06 201 LYS A CA 1
ATOM 1532 C C . LYS A 1 201 ? -12.020 6.840 -14.440 1.00 84.06 201 LYS A C 1
ATOM 1534 O O . LYS A 1 201 ? -12.054 6.666 -13.228 1.00 84.06 201 LYS A O 1
ATOM 1539 N N . SER A 1 202 ? -12.784 7.718 -15.074 1.00 84.00 202 SER A N 1
ATOM 1540 C CA . SER A 1 202 ? -13.846 8.533 -14.477 1.00 84.00 202 SER A CA 1
ATOM 1541 C C . SER A 1 202 ? -15.226 7.866 -14.550 1.00 84.00 202 SER A C 1
ATOM 1543 O O . SER A 1 202 ? -16.219 8.447 -14.131 1.00 84.00 202 SER A O 1
ATOM 1545 N N . SER A 1 203 ? -15.311 6.642 -15.082 1.00 86.81 203 SER A N 1
ATOM 1546 C CA . SER A 1 203 ? -16.549 5.872 -15.239 1.00 86.81 203 SER A CA 1
ATOM 1547 C C . SER A 1 203 ? -16.380 4.414 -14.806 1.00 86.81 203 SER A C 1
ATOM 1549 O O . SER A 1 203 ? -15.279 3.861 -14.801 1.00 86.81 203 SER A O 1
ATOM 1551 N N . CYS A 1 204 ? -17.491 3.781 -14.427 1.00 83.88 204 CYS A N 1
ATOM 1552 C CA . CYS A 1 204 ? -17.521 2.380 -14.022 1.00 83.88 204 CYS A CA 1
ATOM 1553 C C . CYS A 1 204 ? -17.771 1.448 -15.216 1.00 83.88 204 CYS A C 1
ATOM 1555 O O . CYS A 1 204 ? -18.528 1.787 -16.124 1.00 83.88 204 CYS A O 1
ATOM 1557 N N . TYR A 1 205 ? -17.185 0.247 -15.184 1.00 85.19 205 TYR A N 1
ATOM 1558 C CA . TYR A 1 205 ? -17.545 -0.831 -16.110 1.00 85.19 205 TYR A CA 1
ATOM 1559 C C . TYR A 1 205 ? -18.965 -1.352 -15.848 1.00 85.19 205 TYR A C 1
ATOM 1561 O O . TYR A 1 205 ? -19.500 -1.201 -14.746 1.00 85.19 205 TYR A O 1
ATOM 1569 N N . ASP A 1 206 ? -19.543 -2.039 -16.834 1.00 84.19 206 ASP A N 1
ATOM 1570 C CA . ASP A 1 206 ? -20.876 -2.632 -16.724 1.00 84.19 206 ASP A CA 1
ATOM 1571 C C . ASP A 1 206 ? -21.043 -3.472 -15.448 1.00 84.19 206 ASP A C 1
ATOM 1573 O O . ASP A 1 206 ? -20.207 -4.302 -15.079 1.00 84.19 206 ASP A O 1
ATOM 1577 N N . GLY A 1 207 ? -22.162 -3.242 -14.760 1.00 80.81 207 GLY A N 1
ATOM 1578 C CA . GLY A 1 207 ? -22.505 -3.896 -13.499 1.00 80.81 207 GLY A CA 1
ATOM 1579 C C . GLY A 1 207 ? -21.945 -3.216 -12.247 1.00 80.81 207 GLY A C 1
ATOM 1580 O O . GLY A 1 207 ? -22.401 -3.559 -11.156 1.00 80.81 207 GLY A O 1
ATOM 1581 N N . TRP A 1 208 ? -21.016 -2.266 -12.358 1.00 82.31 208 TRP A N 1
ATOM 1582 C CA . TRP A 1 208 ? -20.532 -1.476 -11.222 1.00 82.31 208 TRP A CA 1
ATOM 1583 C C . TRP A 1 208 ? -21.297 -0.157 -11.094 1.00 82.31 208 TRP A C 1
ATOM 1585 O O . TRP A 1 208 ? -21.526 0.543 -12.079 1.00 82.31 208 TRP A O 1
ATOM 1595 N N . SER A 1 209 ? -21.680 0.189 -9.866 1.00 79.62 209 SER A N 1
ATOM 1596 C CA . SER A 1 209 ? -22.295 1.472 -9.533 1.00 79.62 209 SER A CA 1
ATOM 1597 C C . SER A 1 209 ? -21.227 2.452 -9.041 1.00 79.62 209 SER A C 1
ATOM 1599 O O . SER A 1 209 ? -20.445 2.147 -8.136 1.00 79.62 209 SER A O 1
ATOM 1601 N N . MET A 1 210 ? -21.188 3.643 -9.640 1.00 78.94 210 MET A N 1
ATOM 1602 C CA . MET A 1 210 ? -20.250 4.688 -9.233 1.00 78.94 210 MET A CA 1
ATOM 1603 C C . MET A 1 210 ? -20.574 5.169 -7.821 1.00 78.94 210 MET A C 1
ATOM 1605 O O . MET A 1 210 ? -21.691 5.610 -7.558 1.00 78.94 210 MET A O 1
ATOM 1609 N N . GLN A 1 211 ? -19.586 5.085 -6.930 1.00 77.12 211 GLN A N 1
ATOM 1610 C CA . GLN A 1 211 ? -19.689 5.618 -5.570 1.00 77.12 211 GLN A CA 1
ATOM 1611 C C . GLN A 1 211 ? -19.166 7.056 -5.508 1.00 77.12 211 GLN A C 1
ATOM 1613 O O . GLN A 1 211 ? -19.829 7.925 -4.953 1.00 77.12 211 GLN A O 1
ATOM 1618 N N . TYR A 1 212 ? -17.996 7.293 -6.104 1.00 76.12 212 TYR A N 1
ATOM 1619 C CA . TYR A 1 212 ? -17.396 8.605 -6.336 1.00 76.12 212 TYR A CA 1
ATOM 1620 C C . TYR A 1 212 ? -16.295 8.472 -7.405 1.00 76.12 212 TYR A C 1
ATOM 1622 O O . TYR A 1 212 ? -15.931 7.353 -7.781 1.00 76.12 212 TYR A O 1
ATOM 1630 N N . HIS A 1 213 ? -15.771 9.595 -7.889 1.00 80.56 213 HIS A N 1
ATOM 1631 C CA . HIS A 1 213 ? -14.592 9.647 -8.751 1.00 80.56 213 HIS A CA 1
ATOM 1632 C C . HIS A 1 213 ? -13.733 10.863 -8.397 1.00 80.56 213 HIS A C 1
ATOM 1634 O O . HIS A 1 213 ? -14.183 11.770 -7.697 1.00 80.56 213 HIS A O 1
ATOM 1640 N N . GLY A 1 214 ? -12.503 10.883 -8.901 1.00 87.38 214 GLY A N 1
ATOM 1641 C CA . GLY A 1 214 ? -11.613 12.022 -8.749 1.00 87.38 214 GLY A CA 1
ATOM 1642 C C . GLY A 1 214 ? -10.196 11.721 -9.215 1.00 87.38 214 GLY A C 1
ATOM 1643 O O . GLY A 1 214 ? -9.998 10.946 -10.153 1.00 87.38 214 GLY A O 1
ATOM 1644 N N . ASP A 1 215 ? -9.224 12.367 -8.583 1.00 87.00 215 ASP A N 1
ATOM 1645 C CA . ASP A 1 215 ? -7.830 12.369 -9.008 1.00 87.00 215 ASP A CA 1
ATOM 1646 C C . ASP A 1 215 ? -7.038 11.233 -8.340 1.00 87.00 215 ASP A C 1
ATOM 1648 O O . ASP A 1 215 ? -7.117 11.011 -7.130 1.00 87.00 215 ASP A O 1
ATOM 1652 N N . LEU A 1 216 ? -6.231 10.510 -9.122 1.00 88.94 216 LEU A N 1
ATOM 1653 C CA . LEU A 1 216 ? -5.316 9.510 -8.573 1.00 88.94 216 LEU A CA 1
ATOM 1654 C C . LEU A 1 216 ? -4.107 10.210 -7.940 1.00 88.94 216 LEU A C 1
ATOM 1656 O O . LEU A 1 216 ? -3.392 10.952 -8.619 1.00 88.94 216 LEU A O 1
ATOM 1660 N N . VAL A 1 217 ? -3.859 9.941 -6.660 1.00 90.38 217 VAL A N 1
ATOM 1661 C CA . VAL A 1 217 ? -2.763 10.536 -5.887 1.00 90.38 217 VAL A CA 1
ATOM 1662 C C . VAL A 1 217 ? -1.877 9.474 -5.239 1.00 90.38 217 VAL A C 1
ATOM 1664 O O . VAL A 1 217 ? -2.332 8.374 -4.925 1.00 90.38 217 VAL A O 1
ATOM 1667 N N . ALA A 1 218 ? -0.602 9.805 -5.046 1.00 90.19 218 ALA A N 1
ATOM 1668 C CA . ALA A 1 218 ? 0.390 9.005 -4.324 1.00 90.19 218 ALA A CA 1
ATOM 1669 C C . ALA A 1 218 ? 1.502 9.913 -3.769 1.00 90.19 218 ALA A C 1
ATOM 1671 O O . ALA A 1 218 ? 1.516 11.117 -4.004 1.00 90.19 218 ALA A O 1
ATOM 1672 N N . GLY A 1 219 ? 2.461 9.365 -3.032 1.00 88.12 219 GLY A N 1
ATOM 1673 C CA . GLY A 1 219 ? 3.615 10.114 -2.537 1.00 88.12 219 GLY A CA 1
ATOM 1674 C C . GLY A 1 219 ? 4.601 10.502 -3.632 1.00 88.12 219 GLY A C 1
ATOM 1675 O O . GLY A 1 219 ? 4.794 9.791 -4.622 1.00 88.12 219 GLY A O 1
ATOM 1676 N N . LYS A 1 220 ? 5.271 11.639 -3.431 1.00 88.19 220 LYS A N 1
ATOM 1677 C CA . LYS A 1 220 ? 6.294 12.135 -4.349 1.00 88.19 220 LYS A CA 1
ATOM 1678 C C . LYS A 1 220 ? 7.476 11.191 -4.360 1.00 88.19 220 LYS A C 1
ATOM 1680 O O . LYS A 1 220 ? 8.011 10.804 -3.327 1.00 88.19 220 LYS A O 1
ATOM 1685 N N . TYR A 1 221 ? 7.950 10.890 -5.556 1.00 82.75 221 TYR A N 1
ATOM 1686 C CA . TYR A 1 221 ? 9.004 9.915 -5.775 1.00 82.75 221 TYR A CA 1
ATOM 1687 C C . TYR A 1 221 ? 10.292 10.143 -4.972 1.00 82.75 221 TYR A C 1
ATOM 1689 O O . TYR A 1 221 ? 10.949 9.188 -4.555 1.00 82.75 221 TYR A O 1
ATOM 1697 N N . SER A 1 222 ? 10.666 11.408 -4.772 1.00 85.75 222 SER A N 1
ATOM 1698 C CA . SER A 1 222 ? 11.882 11.808 -4.065 1.00 85.75 222 SER A CA 1
ATOM 1699 C C . SER A 1 222 ? 11.770 11.680 -2.547 1.00 85.75 222 SER A C 1
ATOM 1701 O O . SER A 1 222 ? 12.775 11.838 -1.855 1.00 85.75 222 SER A O 1
ATOM 1703 N N . HIS A 1 223 ? 10.570 11.434 -2.018 1.00 89.00 223 HIS A N 1
ATOM 1704 C CA . HIS A 1 223 ? 10.370 11.217 -0.590 1.00 89.00 223 HIS A CA 1
ATOM 1705 C C . HIS A 1 223 ? 10.959 9.879 -0.170 1.00 89.00 223 HIS A C 1
ATOM 1707 O O . HIS A 1 223 ? 11.215 9.006 -0.997 1.00 89.00 223 HIS A O 1
ATOM 1713 N N . SER A 1 224 ? 11.235 9.738 1.123 1.00 87.88 224 SER A N 1
ATOM 1714 C CA . SER A 1 224 ? 11.842 8.511 1.643 1.00 87.88 224 SER A CA 1
ATOM 1715 C C . SER A 1 224 ? 10.796 7.526 2.164 1.00 87.88 224 SER A C 1
ATOM 1717 O O . SER A 1 224 ? 11.024 6.323 2.080 1.00 87.88 224 SER A O 1
ATOM 1719 N N . ALA A 1 225 ? 9.657 8.013 2.659 1.00 86.62 225 ALA A N 1
ATOM 1720 C CA . ALA A 1 225 ? 8.551 7.179 3.107 1.00 86.62 225 ALA A CA 1
ATOM 1721 C C . ALA A 1 225 ? 7.707 6.703 1.926 1.00 86.62 225 ALA A C 1
ATOM 1723 O O . ALA A 1 225 ? 7.203 7.524 1.161 1.00 86.62 225 ALA A O 1
ATOM 1724 N N . ALA A 1 226 ? 7.510 5.391 1.818 1.00 86.88 226 ALA A N 1
ATOM 1725 C CA . ALA A 1 226 ? 6.600 4.823 0.834 1.00 86.88 226 ALA A CA 1
ATOM 1726 C C . ALA A 1 226 ? 5.159 5.311 1.055 1.00 86.88 226 ALA A C 1
ATOM 1728 O O . ALA A 1 226 ? 4.770 5.750 2.144 1.00 86.88 226 ALA A O 1
ATOM 1729 N N . THR A 1 227 ? 4.351 5.222 0.007 1.00 88.00 227 THR A N 1
ATOM 1730 C CA . THR A 1 227 ? 2.945 5.631 0.037 1.00 88.00 227 THR A CA 1
ATOM 1731 C C . THR A 1 227 ? 2.040 4.564 -0.565 1.00 88.00 227 THR A C 1
ATOM 1733 O O . THR A 1 227 ? 2.482 3.441 -0.817 1.00 88.00 227 THR A O 1
ATOM 1736 N N . GLN A 1 228 ? 0.775 4.918 -0.775 1.00 87.88 228 GLN A N 1
ATOM 1737 C CA . GLN A 1 228 ? -0.202 4.118 -1.493 1.00 87.88 228 GLN A CA 1
ATOM 1738 C C . GLN A 1 228 ? -0.935 4.999 -2.522 1.00 87.88 228 GLN A C 1
ATOM 1740 O O . GLN A 1 228 ? -1.004 6.219 -2.347 1.00 87.88 228 GLN A O 1
ATOM 1745 N N . PHE A 1 229 ? -1.465 4.401 -3.582 1.00 85.50 229 PHE A N 1
ATOM 1746 C CA . PHE A 1 229 ? -2.393 5.002 -4.526 1.00 85.50 229 PHE A CA 1
ATOM 1747 C C . PHE A 1 229 ? -3.764 5.207 -3.880 1.00 85.50 229 PHE A C 1
ATOM 1749 O O . PHE A 1 229 ? -4.384 4.286 -3.345 1.00 85.50 229 PHE A O 1
ATOM 1756 N N . ILE A 1 230 ? -4.272 6.431 -3.979 1.00 86.50 230 ILE A N 1
ATOM 1757 C CA . ILE A 1 230 ? -5.594 6.813 -3.484 1.00 86.50 230 ILE A CA 1
ATOM 1758 C C . ILE A 1 230 ? -6.348 7.526 -4.596 1.00 86.50 230 ILE A C 1
ATOM 1760 O O . ILE A 1 230 ? -5.786 8.347 -5.312 1.00 86.50 230 ILE A O 1
ATOM 1764 N N . CYS A 1 231 ? -7.637 7.225 -4.726 1.00 84.19 231 CYS A N 1
ATOM 1765 C CA . CYS A 1 231 ? -8.560 8.041 -5.503 1.00 84.19 231 CYS A CA 1
ATOM 1766 C C . CYS A 1 231 ? -9.051 9.162 -4.581 1.00 84.19 231 CYS A C 1
ATOM 1768 O O . CYS A 1 231 ? -9.892 8.913 -3.709 1.00 84.19 231 CYS A O 1
ATOM 1770 N N . LEU A 1 232 ? -8.451 10.345 -4.708 1.00 84.75 232 LEU A N 1
ATOM 1771 C CA . LEU A 1 232 ? -8.874 11.562 -4.022 1.00 84.75 232 LEU A CA 1
ATOM 1772 C C . LEU A 1 232 ? -10.138 12.082 -4.708 1.00 84.75 232 LEU A C 1
ATOM 1774 O O . LEU A 1 232 ? -10.198 12.077 -5.931 1.00 84.75 232 LEU A O 1
ATOM 1778 N N . ASP A 1 233 ? -11.141 12.507 -3.941 1.00 83.25 233 ASP A N 1
ATOM 1779 C CA . ASP A 1 233 ? -12.389 13.050 -4.496 1.00 83.25 233 ASP A CA 1
ATOM 1780 C C . ASP A 1 233 ? -12.119 14.215 -5.469 1.00 83.25 233 ASP A C 1
ATOM 1782 O O . ASP A 1 233 ? -11.170 14.973 -5.276 1.00 83.25 233 ASP A O 1
ATOM 1786 N N . GLU A 1 234 ? -12.936 14.358 -6.518 1.00 81.25 234 GLU A N 1
ATOM 1787 C CA . GLU A 1 234 ? -12.811 15.448 -7.500 1.00 81.25 234 GLU A CA 1
ATOM 1788 C C . GLU A 1 234 ? -12.918 16.842 -6.854 1.00 81.25 234 GLU A C 1
ATOM 1790 O O . GLU A 1 234 ? -12.288 17.799 -7.319 1.00 81.25 234 GLU A O 1
ATOM 1795 N N . HIS A 1 235 ? -13.682 16.947 -5.765 1.00 78.88 235 HIS A N 1
ATOM 1796 C CA . HIS A 1 235 ? -13.893 18.163 -4.987 1.00 78.88 235 HIS A CA 1
ATOM 1797 C C . HIS A 1 235 ? -13.413 17.937 -3.550 1.00 78.88 235 HIS A C 1
ATOM 1799 O O . HIS A 1 235 ? -14.228 17.888 -2.621 1.00 78.88 235 HIS A O 1
ATOM 1805 N N . PRO A 1 236 ? -12.095 17.774 -3.340 1.00 79.88 236 PRO A N 1
ATOM 1806 C CA . PRO A 1 236 ? -11.590 17.421 -2.030 1.00 79.88 236 PRO A CA 1
ATOM 1807 C C . PRO A 1 236 ? -11.839 18.579 -1.054 1.00 79.88 236 PRO A C 1
ATOM 1809 O O . PRO A 1 236 ? -11.888 19.746 -1.444 1.00 79.88 236 PRO A O 1
ATOM 1812 N N . GLU A 1 237 ? -12.036 18.264 0.222 1.00 81.25 237 GLU A N 1
ATOM 1813 C CA . GLU A 1 237 ? -12.258 19.245 1.291 1.00 81.25 237 GLU A CA 1
ATOM 1814 C C . GLU A 1 237 ? -10.935 19.498 2.048 1.00 81.25 237 GLU A C 1
ATOM 1816 O O . GLU A 1 237 ? -10.026 18.670 2.005 1.00 81.25 237 GLU A O 1
ATOM 1821 N N . ALA A 1 238 ? -10.831 20.611 2.776 1.00 78.56 238 ALA A N 1
ATOM 1822 C CA . ALA A 1 238 ? -9.737 20.894 3.711 1.00 78.56 238 ALA A CA 1
ATOM 1823 C C . ALA A 1 238 ? -10.299 21.236 5.097 1.00 78.56 238 ALA A C 1
ATOM 1825 O O . ALA A 1 238 ? -11.423 21.739 5.223 1.00 78.56 238 ALA A O 1
ATOM 1826 N N . LEU A 1 239 ? -9.539 20.954 6.156 1.00 71.12 239 LEU A N 1
ATOM 1827 C CA . LEU A 1 239 ? -9.933 21.304 7.519 1.00 71.12 239 LEU A CA 1
ATOM 1828 C C . LEU A 1 239 ? -9.468 22.719 7.878 1.00 71.12 239 LEU A C 1
ATOM 1830 O O . LEU A 1 239 ? -8.298 23.055 7.789 1.00 71.12 239 LEU A O 1
ATOM 1834 N N . THR A 1 240 ? -10.381 23.530 8.412 1.00 64.38 240 THR A N 1
ATOM 1835 C CA . THR A 1 240 ? -10.110 24.929 8.802 1.00 64.38 240 THR A CA 1
ATOM 1836 C C . THR A 1 240 ? -9.136 25.079 9.987 1.00 64.38 240 THR A C 1
ATOM 1838 O O . THR A 1 240 ? -8.742 26.194 10.309 1.00 64.38 240 THR A O 1
ATOM 1841 N N . ALA A 1 241 ? -8.800 23.991 10.692 1.00 57.84 241 ALA A N 1
ATOM 1842 C CA . ALA A 1 241 ? -8.051 24.015 11.954 1.00 57.84 241 ALA A CA 1
ATOM 1843 C C . ALA A 1 241 ? -6.567 23.601 11.840 1.00 57.84 241 ALA A C 1
ATOM 1845 O O . ALA A 1 241 ? -5.881 23.648 12.859 1.00 57.84 241 ALA A O 1
ATOM 1846 N N . GLY A 1 242 ? -6.082 23.251 10.645 1.00 58.81 242 GLY A N 1
ATOM 1847 C CA . GLY A 1 242 ? -4.662 23.033 10.347 1.00 58.81 242 GLY A CA 1
ATOM 1848 C C . GLY A 1 242 ? -4.320 23.734 9.039 1.00 58.81 242 GLY A C 1
ATOM 1849 O O . GLY A 1 242 ? -4.924 23.449 8.008 1.00 58.81 242 GLY A O 1
ATOM 1850 N N . GLN A 1 243 ? -3.494 24.772 9.150 1.00 63.47 243 GLN A N 1
ATOM 1851 C CA . GLN A 1 243 ? -3.127 25.720 8.085 1.00 63.47 243 GLN A CA 1
ATOM 1852 C C . GLN A 1 243 ? -1.612 25.996 8.124 1.00 63.47 243 GLN A C 1
ATOM 1854 O O . GLN A 1 243 ? -1.145 27.046 7.685 1.00 63.47 243 GLN A O 1
ATOM 1859 N N . ASP A 1 244 ? -0.864 25.089 8.750 1.00 69.50 244 ASP A N 1
ATOM 1860 C CA . ASP A 1 244 ? 0.569 25.190 8.976 1.00 69.50 244 ASP A CA 1
ATOM 1861 C C . ASP A 1 244 ? 1.196 23.929 8.375 1.00 69.50 244 ASP A C 1
ATOM 1863 O O . ASP A 1 244 ? 0.793 22.823 8.720 1.00 69.50 244 ASP A O 1
ATOM 1867 N N . ASN A 1 245 ? 2.179 24.082 7.486 1.00 76.50 245 ASN A N 1
ATOM 1868 C CA . ASN A 1 245 ? 2.879 22.937 6.906 1.00 76.50 245 ASN A CA 1
ATOM 1869 C C . ASN A 1 245 ? 3.707 22.227 7.998 1.00 76.50 245 ASN A C 1
ATOM 1871 O O . ASN A 1 245 ? 4.629 22.803 8.594 1.00 76.50 245 ASN A O 1
ATOM 1875 N N . HIS A 1 246 ? 3.359 20.969 8.264 1.00 78.88 246 HIS A N 1
ATOM 1876 C CA . HIS A 1 246 ? 3.981 20.107 9.264 1.00 78.88 246 HIS A CA 1
ATOM 1877 C C . HIS A 1 246 ? 4.742 18.919 8.665 1.00 78.88 246 HIS A C 1
ATOM 1879 O O . HIS A 1 246 ? 5.246 18.074 9.414 1.00 78.88 246 HIS A O 1
ATOM 1885 N N . GLU A 1 247 ? 4.871 18.882 7.345 1.00 80.88 247 GLU A N 1
ATOM 1886 C CA . GLU A 1 247 ? 5.474 17.833 6.532 1.00 80.88 247 GLU A CA 1
ATOM 1887 C C . GLU A 1 247 ? 4.988 1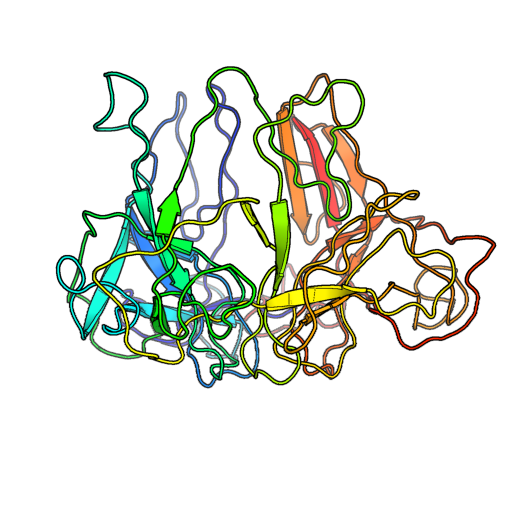6.412 6.899 1.00 80.88 247 GLU A C 1
ATOM 1889 O O . GLU A 1 247 ? 5.770 15.472 7.012 1.00 80.88 247 GLU A O 1
ATOM 1894 N N . GLY A 1 248 ? 3.694 16.235 7.157 1.00 81.75 248 GLY A N 1
ATOM 1895 C CA . GLY A 1 248 ? 3.079 14.987 7.606 1.00 81.75 248 GLY A CA 1
ATOM 1896 C C . GLY A 1 248 ? 3.078 13.869 6.553 1.00 81.75 248 GLY A C 1
ATOM 1897 O O . GLY A 1 248 ? 4.097 13.509 5.953 1.00 81.75 248 GLY A O 1
ATOM 1898 N N . LYS A 1 249 ? 1.917 13.244 6.339 1.00 86.69 249 LYS A N 1
ATOM 1899 C CA . LYS A 1 249 ? 1.728 12.284 5.242 1.00 86.69 249 LYS A CA 1
ATOM 1900 C C . LYS A 1 249 ? 1.313 13.036 3.978 1.00 86.69 249 LYS A C 1
ATOM 1902 O O . LYS A 1 249 ? 0.161 13.428 3.825 1.00 86.69 249 LYS A O 1
ATOM 1907 N N . LEU A 1 250 ? 2.263 13.205 3.065 1.00 87.56 250 LEU A N 1
ATOM 1908 C CA . LEU A 1 250 ? 2.080 13.993 1.845 1.00 87.56 250 LEU A CA 1
ATOM 1909 C C . LEU A 1 250 ? 1.624 13.144 0.653 1.00 87.56 250 LEU A C 1
ATOM 1911 O O . LEU A 1 250 ? 2.034 11.987 0.498 1.00 87.56 250 LEU A O 1
ATOM 1915 N N . PHE A 1 251 ? 0.819 13.744 -0.223 1.00 87.19 251 PHE A N 1
ATOM 1916 C CA . PHE A 1 251 ? 0.340 13.151 -1.471 1.00 87.19 251 PHE A CA 1
ATOM 1917 C C . PHE A 1 251 ? 0.360 14.166 -2.616 1.00 87.19 251 PHE A C 1
ATOM 1919 O O . PHE A 1 251 ? 0.279 15.375 -2.422 1.00 87.19 251 PHE A O 1
ATOM 1926 N N . TYR A 1 252 ? 0.477 13.641 -3.829 1.00 90.38 252 TYR A N 1
ATOM 1927 C CA . TYR A 1 252 ? 0.687 14.382 -5.061 1.00 90.38 252 TYR A CA 1
ATOM 1928 C C . TYR A 1 252 ? -0.081 13.709 -6.197 1.00 90.38 252 TYR A C 1
ATOM 1930 O O . TYR A 1 252 ? -0.250 12.485 -6.175 1.00 90.38 252 TYR A O 1
ATOM 1938 N N . PRO A 1 253 ? -0.523 14.474 -7.206 1.00 89.56 253 PRO A N 1
ATOM 1939 C CA . PRO A 1 253 ? -1.174 13.914 -8.383 1.00 89.56 253 PRO A CA 1
ATOM 1940 C C . PRO A 1 253 ? -0.255 12.927 -9.107 1.00 89.56 253 PRO A C 1
ATOM 1942 O O . PRO A 1 253 ? 0.959 13.122 -9.180 1.00 89.56 253 PRO A O 1
ATOM 1945 N N . VAL A 1 254 ? -0.824 11.859 -9.657 1.00 88.19 254 VAL A N 1
ATOM 1946 C CA . VAL A 1 254 ? -0.063 10.846 -10.393 1.00 88.19 254 VAL A CA 1
ATOM 1947 C C . VAL A 1 254 ? 0.056 11.226 -11.870 1.00 88.19 254 VAL A C 1
ATOM 1949 O O . VAL A 1 254 ? -0.938 11.372 -12.577 1.00 88.19 254 VAL A O 1
ATOM 1952 N N . GLN A 1 255 ? 1.290 11.324 -12.359 1.00 85.75 255 GLN A N 1
ATOM 1953 C CA . GLN A 1 255 ? 1.635 11.472 -13.764 1.00 85.75 255 GLN A CA 1
ATOM 1954 C C . GLN A 1 255 ? 2.086 10.126 -14.344 1.00 85.75 255 GLN A C 1
ATOM 1956 O O . GLN A 1 255 ? 3.047 9.508 -13.881 1.00 85.75 255 GLN A O 1
ATOM 1961 N N . ALA A 1 256 ? 1.417 9.681 -15.405 1.00 77.75 256 ALA A N 1
ATOM 1962 C CA . ALA A 1 256 ? 1.842 8.502 -16.147 1.00 77.75 256 ALA A CA 1
ATOM 1963 C C . ALA A 1 256 ? 3.106 8.803 -16.969 1.00 77.75 256 ALA A C 1
ATOM 1965 O O . ALA A 1 256 ? 3.138 9.760 -17.746 1.00 77.75 256 ALA A O 1
ATOM 1966 N N . SER A 1 257 ? 4.131 7.962 -16.834 1.00 72.31 257 SER A N 1
ATOM 1967 C CA . SER A 1 257 ? 5.317 7.991 -17.693 1.00 72.31 257 SER A CA 1
ATOM 1968 C C . SER A 1 257 ? 5.174 6.935 -18.787 1.00 72.31 257 SER A C 1
ATOM 1970 O O . SER A 1 257 ? 5.180 5.738 -18.509 1.00 72.31 257 SER A O 1
ATOM 1972 N N . CYS A 1 258 ? 5.045 7.374 -20.040 1.00 62.62 258 CYS A N 1
ATOM 1973 C CA . CYS A 1 258 ? 4.896 6.477 -21.188 1.00 62.62 258 CYS A CA 1
ATOM 1974 C C . CYS A 1 258 ? 6.272 5.992 -21.682 1.00 62.62 258 CYS A C 1
ATOM 1976 O O . CYS A 1 258 ? 7.139 6.815 -21.976 1.00 62.62 258 CYS A O 1
ATOM 1978 N N . GLY A 1 259 ? 6.460 4.674 -21.798 1.00 55.09 259 GLY A N 1
ATOM 1979 C CA . GLY A 1 259 ? 7.702 4.042 -22.270 1.00 55.09 259 GLY A CA 1
ATOM 1980 C C . GLY A 1 259 ? 7.443 2.631 -22.800 1.00 55.09 259 GLY A C 1
ATOM 1981 O O . GLY A 1 259 ? 7.586 2.411 -24.001 1.00 55.09 259 GLY A O 1
ATOM 1982 N N . SER A 1 260 ? 6.914 1.752 -21.941 1.00 50.41 260 SER A N 1
ATOM 1983 C CA . SER A 1 260 ? 6.382 0.437 -22.309 1.00 50.41 260 SER A CA 1
ATOM 1984 C C . SER A 1 260 ? 4.997 0.585 -22.949 1.00 50.41 260 SER A C 1
ATOM 1986 O O . SER A 1 260 ? 4.069 1.154 -22.366 1.00 50.41 260 SER A O 1
ATOM 1988 N N . LEU A 1 261 ? 4.864 0.172 -24.210 1.00 44.59 261 LEU A N 1
ATOM 1989 C CA . LEU A 1 261 ? 3.733 0.530 -25.077 1.00 44.59 261 LEU A CA 1
ATOM 1990 C C . LEU A 1 261 ? 2.444 -0.278 -24.840 1.00 44.59 261 LEU A C 1
ATOM 1992 O O . LEU A 1 261 ? 1.493 -0.119 -25.608 1.00 44.59 261 LEU A O 1
ATOM 1996 N N . ALA A 1 262 ? 2.348 -1.083 -23.779 1.00 50.16 262 ALA A N 1
ATOM 1997 C CA . ALA A 1 262 ? 1.094 -1.727 -23.399 1.00 50.16 262 ALA A CA 1
ATOM 1998 C C . ALA A 1 262 ? 0.999 -2.023 -21.890 1.00 50.16 262 ALA A C 1
ATOM 2000 O O . ALA A 1 262 ? 0.751 -3.157 -21.509 1.00 50.16 262 ALA A O 1
ATOM 2001 N N . TRP A 1 263 ? 1.144 -1.051 -20.983 1.00 58.66 263 TRP A N 1
ATOM 2002 C CA . TRP A 1 263 ? 0.891 -1.376 -19.573 1.00 58.66 263 TRP A CA 1
ATOM 2003 C C . TRP A 1 263 ? -0.611 -1.609 -19.307 1.00 58.66 263 TRP A C 1
ATOM 2005 O O . TRP A 1 263 ? -1.452 -0.773 -19.618 1.00 58.66 263 TRP A O 1
ATOM 2015 N N . PHE A 1 264 ? -0.958 -2.749 -18.700 1.00 62.94 264 PHE A N 1
ATOM 2016 C CA . PHE A 1 264 ? -2.210 -2.934 -17.929 1.00 62.94 264 PHE A CA 1
ATOM 2017 C C . PHE A 1 264 ? -1.925 -3.073 -16.430 1.00 62.94 264 PHE A C 1
ATOM 2019 O O . PHE A 1 264 ? -2.831 -3.217 -15.614 1.00 62.94 264 PHE A O 1
ATOM 2026 N N . ALA A 1 265 ? -0.644 -3.024 -16.088 1.00 61.62 265 ALA A N 1
ATOM 2027 C CA . ALA A 1 265 ? -0.045 -3.412 -14.838 1.00 61.62 265 ALA A CA 1
ATOM 2028 C C . ALA A 1 265 ? 0.841 -2.239 -14.391 1.00 61.62 265 ALA A C 1
ATOM 2030 O O . ALA A 1 265 ? 1.965 -2.083 -14.868 1.00 61.62 265 ALA A O 1
ATOM 2031 N N . GLY A 1 266 ? 0.306 -1.365 -13.543 1.00 69.19 266 GLY A N 1
ATOM 2032 C CA . GLY A 1 266 ? 0.932 -0.114 -13.136 1.00 69.19 266 GLY A CA 1
ATOM 2033 C C . GLY A 1 266 ? 1.588 -0.174 -11.767 1.00 69.19 266 GLY A C 1
ATOM 2034 O O . GLY A 1 266 ? 1.048 -0.730 -10.811 1.00 69.19 266 GLY A O 1
ATOM 2035 N N . GLY A 1 267 ? 2.743 0.464 -11.662 1.00 72.19 267 GLY A N 1
ATOM 2036 C CA . GLY A 1 267 ? 3.505 0.587 -10.436 1.00 72.19 267 GLY A CA 1
ATOM 2037 C C . GLY A 1 267 ? 4.551 1.683 -10.556 1.00 72.19 267 GLY A C 1
ATOM 2038 O O . GLY A 1 267 ? 4.266 2.799 -10.992 1.00 72.19 267 GLY A O 1
ATOM 2039 N N . TYR A 1 268 ? 5.770 1.368 -10.130 1.00 72.69 268 TYR A N 1
ATOM 2040 C CA . TYR A 1 268 ? 6.782 2.368 -9.866 1.00 72.69 268 TYR A CA 1
ATOM 2041 C C . TYR A 1 268 ? 8.216 1.910 -10.169 1.00 72.69 268 TYR A C 1
ATOM 2043 O O . TYR A 1 268 ? 8.519 0.730 -10.008 1.00 72.69 268 TYR A O 1
ATOM 2051 N N . TRP A 1 269 ? 9.108 2.844 -10.528 1.00 76.62 269 TRP A N 1
ATOM 2052 C CA . TRP A 1 269 ? 10.529 2.566 -10.765 1.00 76.62 269 TRP A CA 1
ATOM 2053 C C . TRP A 1 269 ? 11.308 2.216 -9.470 1.00 76.62 269 TRP A C 1
ATOM 2055 O O . TRP A 1 269 ? 11.285 3.013 -8.528 1.00 76.62 269 TRP A O 1
ATOM 2065 N N . PRO A 1 270 ? 12.080 1.112 -9.418 1.00 69.25 270 PRO A N 1
ATOM 2066 C CA . PRO A 1 270 ? 12.727 0.566 -8.210 1.00 69.25 270 PRO A CA 1
ATOM 2067 C C . PRO A 1 270 ? 13.626 1.493 -7.368 1.00 69.25 270 PRO A C 1
ATOM 2069 O O . PRO A 1 270 ? 14.040 1.099 -6.272 1.00 69.25 270 PRO A O 1
ATOM 2072 N N . GLY A 1 271 ? 1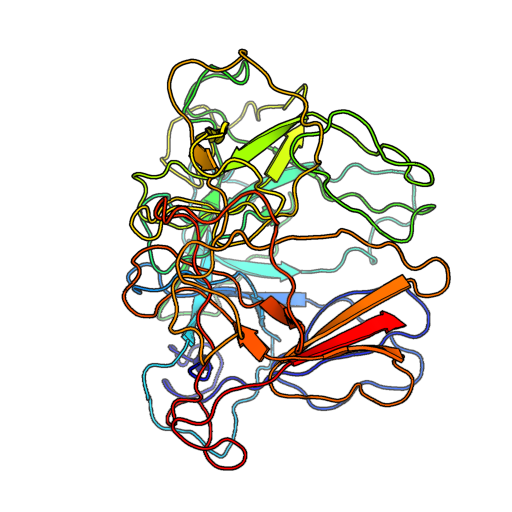3.997 2.671 -7.871 1.00 77.50 271 GLY A N 1
ATOM 2073 C CA . GLY A 1 271 ? 14.859 3.617 -7.166 1.00 77.50 271 GLY A CA 1
ATOM 2074 C C . GLY A 1 271 ? 14.138 4.741 -6.426 1.00 77.50 271 GLY A C 1
ATOM 2075 O O . GLY A 1 271 ? 14.777 5.399 -5.604 1.00 77.50 271 GLY A O 1
ATOM 2076 N N . HIS A 1 272 ? 12.844 4.985 -6.659 1.00 81.50 272 HIS A N 1
ATOM 2077 C CA . HIS A 1 272 ? 12.178 6.091 -5.966 1.00 81.50 272 HIS A CA 1
ATOM 2078 C C . HIS A 1 272 ? 11.294 5.628 -4.802 1.00 81.50 272 HIS A C 1
ATOM 2080 O O . HIS A 1 272 ? 10.284 4.943 -4.962 1.00 81.50 272 HIS A O 1
ATOM 2086 N N . LYS A 1 273 ? 11.752 5.974 -3.599 1.00 82.94 273 LYS A N 1
ATOM 2087 C CA . LYS A 1 273 ? 11.301 5.403 -2.328 1.00 82.94 273 LYS A CA 1
ATOM 2088 C C . LYS A 1 273 ? 9.914 5.888 -1.918 1.00 82.94 273 LYS A C 1
ATOM 2090 O O . LYS A 1 273 ? 9.183 5.136 -1.287 1.00 82.94 273 LYS A O 1
ATOM 2095 N N . GLY A 1 274 ? 9.569 7.118 -2.299 1.00 78.44 274 GLY A N 1
ATOM 2096 C CA . GLY A 1 274 ? 8.356 7.801 -1.861 1.00 78.44 274 GLY A CA 1
ATOM 2097 C C . GLY A 1 274 ? 7.071 7.348 -2.547 1.00 78.44 274 GLY A C 1
ATOM 2098 O O . GLY A 1 274 ? 5.972 7.764 -2.185 1.00 78.44 274 GLY A O 1
ATOM 2099 N N . ALA A 1 275 ? 7.212 6.505 -3.561 1.00 82.38 275 ALA A N 1
ATOM 2100 C CA . ALA A 1 275 ? 6.118 6.057 -4.392 1.00 82.38 275 ALA A CA 1
ATOM 2101 C C . ALA A 1 275 ? 5.183 5.054 -3.714 1.00 82.38 275 ALA A C 1
ATOM 2103 O O . ALA A 1 275 ? 5.484 4.508 -2.648 1.00 82.38 275 ALA A O 1
ATOM 2104 N N . ALA A 1 276 ? 4.065 4.787 -4.391 1.00 81.88 276 ALA A N 1
ATOM 2105 C CA . ALA A 1 276 ? 3.122 3.760 -3.992 1.00 81.88 276 ALA A CA 1
ATOM 2106 C C . ALA A 1 276 ? 3.783 2.371 -3.972 1.00 81.88 276 ALA A C 1
ATOM 2108 O O . ALA A 1 276 ? 4.449 1.965 -4.933 1.00 81.88 276 ALA A O 1
ATOM 2109 N N . ALA A 1 277 ? 3.619 1.651 -2.863 1.00 85.75 277 ALA A N 1
ATOM 2110 C CA . ALA A 1 277 ? 4.193 0.319 -2.695 1.00 85.75 277 ALA A CA 1
ATOM 2111 C C . ALA A 1 277 ? 3.402 -0.752 -3.463 1.00 85.75 277 ALA A C 1
ATOM 2113 O O . ALA A 1 277 ? 3.960 -1.767 -3.904 1.00 85.75 277 ALA A O 1
ATOM 2114 N N . GLU A 1 278 ? 2.099 -0.546 -3.613 1.00 82.50 278 GLU A N 1
ATOM 2115 C CA . GLU A 1 278 ? 1.200 -1.448 -4.305 1.00 82.50 278 GLU A CA 1
ATOM 2116 C C . GLU A 1 278 ? 1.293 -1.349 -5.829 1.00 82.50 278 GLU A C 1
ATOM 2118 O O . GLU A 1 278 ? 1.955 -0.504 -6.431 1.00 82.50 278 GLU A O 1
ATOM 2123 N N . PHE A 1 279 ? 0.607 -2.295 -6.443 1.00 81.69 279 PHE A N 1
ATOM 2124 C CA . PHE A 1 279 ? 0.440 -2.447 -7.867 1.00 81.69 279 PHE A CA 1
ATOM 2125 C C . PHE A 1 279 ? -1.041 -2.295 -8.200 1.00 81.69 279 PHE A C 1
ATOM 2127 O O . PHE A 1 279 ? -1.894 -2.823 -7.480 1.00 81.69 279 PHE A O 1
ATOM 2134 N N . VAL A 1 280 ? -1.332 -1.603 -9.297 1.00 83.88 280 VAL A N 1
ATOM 2135 C CA . VAL A 1 280 ? -2.696 -1.340 -9.752 1.00 83.88 280 VAL A CA 1
ATOM 2136 C C . VAL A 1 280 ? -2.895 -1.783 -11.190 1.00 83.88 280 VAL A C 1
ATOM 2138 O O . VAL A 1 280 ? -2.014 -1.647 -12.034 1.00 83.88 280 VAL A O 1
ATOM 2141 N N . CYS A 1 281 ? -4.087 -2.291 -11.477 1.00 86.69 281 CYS A N 1
ATOM 2142 C CA . CYS A 1 281 ? -4.455 -2.719 -12.817 1.00 86.69 281 CYS A CA 1
ATOM 2143 C C . CYS A 1 281 ? -5.190 -1.589 -13.513 1.00 86.69 281 CYS A C 1
ATOM 2145 O O . CYS A 1 281 ? -6.181 -1.073 -12.994 1.00 86.69 281 CYS A O 1
ATOM 2147 N N . LEU A 1 282 ? -4.680 -1.189 -14.668 1.00 84.44 282 LEU A N 1
ATOM 2148 C CA . LEU A 1 282 ? -5.113 0.023 -15.335 1.00 84.44 282 LEU A CA 1
ATOM 2149 C C . LEU A 1 282 ? -5.911 -0.300 -16.612 1.00 84.44 282 LEU A C 1
ATOM 2151 O O . LEU A 1 282 ? -5.664 -1.321 -17.261 1.00 84.44 282 LEU A O 1
ATOM 2155 N N . PRO A 1 283 ? -6.900 0.540 -16.968 1.00 82.19 283 PRO A N 1
ATOM 2156 C CA . PRO A 1 283 ? -7.754 0.350 -18.133 1.00 82.19 283 PRO A CA 1
ATOM 2157 C C . PRO A 1 283 ? -6.957 0.461 -19.435 1.00 82.19 283 PRO A C 1
ATOM 2159 O O . PRO A 1 283 ? -5.961 1.176 -19.515 1.00 82.19 283 PRO A O 1
ATOM 2162 N N . ARG A 1 284 ? -7.452 -0.192 -20.494 1.00 78.19 284 ARG A N 1
ATOM 2163 C CA . ARG A 1 284 ? -6.857 -0.087 -21.841 1.00 78.19 284 ARG A CA 1
ATOM 2164 C C . ARG A 1 284 ? -7.030 1.294 -22.473 1.00 78.19 284 ARG A C 1
ATOM 2166 O O . ARG A 1 284 ? -6.319 1.656 -23.401 1.00 78.19 284 ARG A O 1
ATOM 2173 N N . ASP A 1 285 ? -8.023 2.018 -21.995 1.00 81.88 285 ASP A N 1
ATOM 2174 C CA . ASP A 1 285 ? -8.499 3.304 -22.467 1.00 81.88 285 ASP A CA 1
ATOM 2175 C C . ASP A 1 285 ? -8.587 4.256 -21.259 1.00 81.88 285 ASP A C 1
ATOM 2177 O O . ASP A 1 285 ? -9.666 4.440 -20.688 1.00 81.88 285 ASP A O 1
ATOM 2181 N N . PRO A 1 286 ? -7.443 4.781 -20.782 1.00 85.44 286 PRO A N 1
ATOM 2182 C CA . PRO A 1 286 ? -7.416 5.646 -19.614 1.00 85.44 286 PRO A CA 1
ATOM 2183 C C . PRO A 1 286 ? -7.934 7.055 -19.925 1.00 85.44 286 PRO A C 1
ATOM 2185 O O . PRO A 1 286 ? -7.659 7.620 -20.984 1.00 85.44 286 PRO A O 1
ATOM 2188 N N . ASP A 1 287 ? -8.610 7.649 -18.949 1.00 84.69 287 ASP A N 1
ATOM 2189 C CA . ASP A 1 287 ? -8.929 9.069 -18.901 1.00 84.69 287 ASP A CA 1
ATOM 2190 C C . ASP A 1 287 ? -7.708 9.830 -18.364 1.00 84.69 287 ASP A C 1
ATOM 2192 O O . ASP A 1 287 ? -7.217 9.556 -17.266 1.00 84.69 287 ASP A O 1
ATOM 2196 N N . LEU A 1 288 ? -7.197 10.782 -19.147 1.00 85.06 288 LEU A N 1
ATOM 2197 C CA . LEU A 1 288 ? -6.015 11.577 -18.804 1.00 85.06 288 LEU A CA 1
ATOM 2198 C C . LEU A 1 288 ? -6.409 13.024 -18.499 1.00 85.06 288 LEU A C 1
ATOM 2200 O O . LEU A 1 288 ? -7.263 13.600 -19.171 1.00 85.06 288 LEU A O 1
ATOM 2204 N N . THR A 1 289 ? -5.737 13.631 -17.520 1.00 81.44 289 THR A N 1
ATOM 2205 C CA . THR A 1 289 ? -5.945 15.030 -17.122 1.00 81.44 289 THR A CA 1
ATOM 2206 C C . THR A 1 289 ? -4.677 15.860 -17.304 1.00 81.44 289 THR A C 1
ATOM 2208 O O . THR A 1 289 ? -3.562 15.360 -17.167 1.00 81.44 289 THR A O 1
ATOM 2211 N N . THR A 1 290 ? -4.848 17.150 -17.596 1.00 84.38 290 THR A N 1
ATOM 2212 C CA . THR A 1 290 ? -3.771 18.156 -17.654 1.00 84.38 290 THR A CA 1
ATOM 2213 C C . THR A 1 290 ? -3.902 19.196 -16.538 1.00 84.38 290 THR A C 1
ATOM 2215 O O . THR A 1 290 ? -3.373 20.298 -16.659 1.00 84.38 290 THR A O 1
ATOM 2218 N N . LYS A 1 291 ? -4.669 18.879 -15.485 1.00 82.56 291 LYS A N 1
ATOM 2219 C CA . LYS A 1 291 ? -4.961 19.770 -14.349 1.00 82.56 291 LYS A CA 1
ATOM 2220 C C . LYS A 1 291 ? -3.704 20.184 -13.571 1.00 82.56 291 LYS A C 1
ATOM 2222 O O . LYS A 1 291 ? -3.640 21.306 -13.082 1.00 82.56 291 LYS A O 1
ATOM 2227 N N . PHE A 1 292 ? -2.717 19.295 -13.481 1.00 84.75 292 PHE A N 1
ATOM 2228 C CA . PHE A 1 292 ? -1.530 19.428 -12.633 1.00 84.75 292 PHE A CA 1
ATOM 2229 C C . PHE A 1 292 ? -0.283 19.774 -13.454 1.00 84.75 292 PHE A C 1
ATOM 2231 O O . PHE A 1 292 ? -0.145 19.317 -14.591 1.00 84.75 292 PHE A O 1
ATOM 2238 N N . THR A 1 293 ? 0.632 20.576 -12.900 1.00 80.69 293 THR A N 1
ATOM 2239 C CA . THR A 1 293 ? 1.769 21.141 -13.658 1.00 80.69 293 THR A CA 1
ATOM 2240 C C . THR A 1 293 ? 3.110 21.156 -12.925 1.00 80.69 293 THR A C 1
ATOM 2242 O O . THR A 1 293 ? 4.136 21.347 -13.578 1.00 80.69 293 THR A O 1
ATOM 2245 N N . SER A 1 294 ? 3.132 20.972 -11.603 1.00 78.50 294 SER A N 1
ATOM 2246 C CA . SER A 1 294 ? 4.323 21.223 -10.781 1.00 78.50 294 SER A CA 1
ATOM 2247 C C . SER A 1 294 ? 4.853 19.979 -10.065 1.00 78.50 294 SER A C 1
ATOM 2249 O O . SER A 1 294 ? 5.913 19.472 -10.434 1.00 78.50 294 SER A O 1
ATOM 2251 N N . SER A 1 295 ? 4.135 19.483 -9.058 1.00 80.38 295 SER A N 1
ATOM 2252 C CA . SER A 1 295 ? 4.558 18.371 -8.202 1.00 80.38 295 SER A CA 1
ATOM 2253 C C . SER A 1 295 ? 3.694 17.146 -8.464 1.00 80.38 295 SER A C 1
ATOM 2255 O O . SER A 1 295 ? 2.477 17.224 -8.378 1.00 80.38 295 SER A O 1
ATOM 2257 N N . PHE A 1 296 ? 4.317 16.006 -8.757 1.00 82.00 296 PHE A N 1
ATOM 2258 C CA . PHE A 1 296 ? 3.609 14.775 -9.109 1.00 82.00 296 PHE A CA 1
ATOM 2259 C C . PHE A 1 296 ? 4.350 13.518 -8.634 1.00 82.00 296 PHE A C 1
ATOM 2261 O O . PHE A 1 296 ? 5.562 13.518 -8.390 1.00 82.00 296 PHE A O 1
ATOM 2268 N N . ALA A 1 297 ? 3.603 12.426 -8.517 1.00 84.19 297 ALA A N 1
ATOM 2269 C CA . ALA A 1 297 ? 4.106 11.067 -8.384 1.00 84.19 297 ALA A CA 1
ATOM 2270 C C . ALA A 1 297 ? 4.128 10.395 -9.763 1.00 84.19 297 ALA A C 1
ATOM 2272 O O . ALA A 1 297 ? 3.267 10.672 -10.589 1.00 84.19 297 ALA A O 1
ATOM 2273 N N . PHE A 1 298 ? 5.080 9.505 -10.038 1.00 83.75 298 PHE A N 1
ATOM 2274 C CA . PHE A 1 298 ? 5.095 8.789 -11.317 1.00 83.75 298 PHE A CA 1
ATOM 2275 C C . PHE A 1 298 ? 4.314 7.475 -11.254 1.00 83.75 298 PHE A C 1
ATOM 2277 O O . PHE A 1 298 ? 4.319 6.788 -10.236 1.00 83.75 298 PHE A O 1
ATOM 2284 N N . MET A 1 299 ? 3.723 7.092 -12.382 1.00 85.69 299 MET A N 1
ATOM 2285 C CA . MET A 1 299 ? 3.195 5.752 -12.634 1.00 85.69 299 MET A CA 1
ATOM 2286 C C . MET A 1 299 ? 3.917 5.131 -13.832 1.00 85.69 299 MET A C 1
ATOM 2288 O O . MET A 1 299 ? 3.964 5.728 -14.909 1.00 85.69 299 MET A O 1
ATOM 2292 N N . TYR A 1 300 ? 4.481 3.942 -13.621 1.00 83.50 300 TYR A N 1
ATOM 2293 C CA . TYR A 1 300 ? 5.245 3.167 -14.601 1.00 83.50 300 TYR A CA 1
ATOM 2294 C C . TYR A 1 300 ? 4.537 1.852 -14.927 1.00 83.50 300 TYR A C 1
ATOM 2296 O O . TYR A 1 300 ? 3.865 1.286 -14.066 1.00 83.50 300 TYR A O 1
ATOM 2304 N N . GLY A 1 301 ? 4.726 1.342 -16.144 1.00 81.06 301 GLY A N 1
ATOM 2305 C CA . GLY A 1 301 ? 4.329 -0.021 -16.498 1.00 81.06 301 GLY A CA 1
ATOM 2306 C C . GLY A 1 301 ? 5.164 -1.080 -15.778 1.00 81.06 301 GLY A C 1
ATOM 2307 O O . GLY A 1 301 ? 6.194 -0.767 -15.177 1.00 81.06 301 GLY A O 1
ATOM 2308 N N . SER A 1 302 ? 4.720 -2.332 -15.843 1.00 83.50 302 SER A N 1
ATOM 2309 C CA . SER A 1 302 ? 5.423 -3.468 -15.248 1.00 83.50 302 SER A CA 1
ATOM 2310 C C . SER A 1 302 ? 5.897 -4.447 -16.310 1.00 83.50 302 SER A C 1
ATOM 2312 O O . SER A 1 302 ? 5.164 -4.724 -17.255 1.00 83.50 302 SER A O 1
ATOM 2314 N N . GLU A 1 303 ? 7.087 -5.000 -16.111 1.00 81.75 303 GLU A N 1
ATOM 2315 C CA . GLU A 1 303 ? 7.747 -5.903 -17.056 1.00 81.75 303 GLU A CA 1
ATOM 2316 C C . GLU A 1 303 ? 8.424 -7.065 -16.318 1.00 81.75 303 GLU A C 1
ATOM 2318 O O . GLU A 1 303 ? 8.773 -6.968 -15.131 1.00 81.75 303 GLU A O 1
ATOM 2323 N N . TYR A 1 304 ? 8.632 -8.166 -17.030 1.00 84.31 304 TYR A N 1
ATOM 2324 C CA . TYR A 1 304 ? 9.479 -9.258 -16.583 1.00 84.31 304 TYR A CA 1
ATOM 2325 C C . TYR A 1 304 ? 10.948 -8.856 -16.721 1.00 84.31 304 TYR A C 1
ATOM 2327 O O . TYR A 1 304 ? 11.465 -8.720 -17.824 1.00 84.31 304 TYR A O 1
ATOM 2335 N N . ASP A 1 305 ? 11.637 -8.703 -15.590 1.00 80.75 305 ASP A N 1
ATOM 2336 C CA . ASP A 1 305 ? 13.091 -8.487 -15.538 1.00 80.75 305 ASP A CA 1
ATOM 2337 C C . ASP A 1 305 ? 13.764 -9.573 -14.690 1.00 80.75 305 ASP A C 1
ATOM 2339 O O . ASP A 1 305 ? 14.436 -9.343 -13.679 1.00 80.75 305 ASP A O 1
ATOM 2343 N N . VAL A 1 306 ? 13.500 -10.811 -15.094 1.00 79.25 306 VAL A N 1
ATOM 2344 C CA . VAL A 1 306 ? 14.080 -12.029 -14.529 1.00 79.25 306 VAL A CA 1
ATOM 2345 C C . VAL A 1 306 ? 14.525 -12.952 -15.666 1.00 79.25 306 VAL A C 1
ATOM 2347 O O . VAL A 1 306 ? 14.103 -12.766 -16.810 1.00 79.25 306 VAL A O 1
ATOM 2350 N N . PRO A 1 307 ? 15.389 -13.949 -15.402 1.00 79.00 307 PRO A N 1
ATOM 2351 C CA . PRO A 1 307 ? 15.688 -14.973 -16.393 1.00 79.00 307 PRO A CA 1
ATOM 2352 C C . PRO A 1 307 ? 14.409 -15.654 -16.899 1.00 79.00 307 PRO A C 1
ATOM 2354 O O . PRO A 1 307 ? 13.511 -15.952 -16.114 1.00 79.00 307 PRO A O 1
ATOM 2357 N N . THR A 1 308 ? 14.370 -15.996 -18.188 1.00 78.00 308 THR A N 1
ATOM 2358 C CA . THR A 1 308 ? 13.244 -16.706 -18.832 1.00 78.00 308 THR A CA 1
ATOM 2359 C C . THR A 1 308 ? 12.840 -17.997 -18.131 1.00 78.00 308 THR A C 1
ATOM 2361 O O . THR A 1 308 ? 11.705 -18.446 -18.245 1.00 78.00 308 THR A O 1
ATOM 2364 N N . THR A 1 309 ? 13.753 -18.606 -17.378 1.00 75.88 309 THR A N 1
ATOM 2365 C CA . THR A 1 309 ? 13.496 -19.811 -16.587 1.00 75.88 309 THR A CA 1
ATOM 2366 C C . THR A 1 309 ? 12.564 -19.598 -15.400 1.00 75.88 309 THR A C 1
ATOM 2368 O O . THR A 1 309 ? 12.063 -20.588 -14.875 1.00 75.88 309 THR A O 1
ATOM 2371 N N . ASP A 1 310 ? 12.367 -18.356 -14.955 1.00 81.19 310 ASP A N 1
ATOM 2372 C CA . ASP A 1 310 ? 11.616 -18.065 -13.734 1.00 81.19 310 ASP A CA 1
ATOM 2373 C C . ASP A 1 310 ? 10.109 -17.991 -14.018 1.00 81.19 310 ASP A C 1
ATOM 2375 O O . ASP A 1 310 ? 9.338 -18.621 -13.302 1.00 81.19 310 ASP A O 1
ATOM 2379 N N . PHE A 1 311 ? 9.693 -17.294 -15.086 1.00 84.94 311 PHE A N 1
ATOM 2380 C CA . PHE A 1 311 ? 8.272 -17.142 -15.455 1.00 84.94 311 PHE A CA 1
ATOM 2381 C C . PHE A 1 311 ? 7.925 -17.577 -16.886 1.00 84.94 311 PHE A C 1
ATOM 2383 O O . PHE A 1 311 ? 6.767 -17.495 -17.280 1.00 84.94 311 PHE A O 1
ATOM 2390 N N . GLY A 1 312 ? 8.901 -18.035 -17.675 1.00 83.75 312 GLY A N 1
ATOM 2391 C CA . GLY A 1 312 ? 8.674 -18.449 -19.063 1.00 83.75 312 GLY A CA 1
ATOM 2392 C C . GLY A 1 312 ? 8.599 -17.307 -20.083 1.00 83.75 312 GLY A C 1
ATOM 2393 O O . GLY A 1 312 ? 8.259 -17.583 -21.231 1.00 83.75 312 GLY A O 1
ATOM 2394 N N . HIS A 1 313 ? 8.940 -16.073 -19.690 1.00 86.00 313 HIS A N 1
ATOM 2395 C CA . HIS A 1 313 ? 8.884 -14.862 -20.529 1.00 86.00 313 HIS A CA 1
ATOM 2396 C C . HIS A 1 313 ? 10.248 -14.192 -20.664 1.00 86.00 313 HIS A C 1
ATOM 2398 O O . HIS A 1 313 ? 11.091 -14.315 -19.770 1.00 86.00 313 HIS A O 1
ATOM 2404 N N . ASP A 1 314 ? 10.474 -13.510 -21.787 1.00 84.38 314 ASP A N 1
ATOM 2405 C CA . ASP A 1 314 ? 11.738 -12.836 -22.080 1.00 84.38 314 ASP A CA 1
ATOM 2406 C C . ASP A 1 314 ? 11.901 -11.558 -21.239 1.00 84.38 314 ASP A C 1
ATOM 2408 O O . ASP A 1 314 ? 10.943 -10.964 -20.747 1.00 84.38 314 ASP A O 1
ATOM 2412 N N . ASN A 1 315 ? 13.148 -11.122 -21.043 1.00 82.19 315 ASN A N 1
ATOM 2413 C CA . ASN A 1 315 ? 13.410 -9.867 -20.342 1.00 82.19 315 ASN A CA 1
ATOM 2414 C C . ASN A 1 315 ? 12.847 -8.680 -21.146 1.00 82.19 315 ASN A C 1
ATOM 2416 O O . ASN A 1 315 ? 13.197 -8.507 -22.316 1.00 82.19 315 ASN A O 1
ATOM 2420 N N . GLY A 1 316 ? 12.042 -7.842 -20.490 1.00 78.19 316 GLY A N 1
ATOM 2421 C CA . GLY A 1 316 ? 11.366 -6.691 -21.082 1.00 78.19 316 GLY A CA 1
ATOM 2422 C C . GLY A 1 316 ? 9.977 -7.016 -21.622 1.00 78.19 316 GLY A C 1
ATOM 2423 O O . GLY A 1 316 ? 9.372 -6.159 -22.262 1.00 78.19 316 GLY A O 1
ATOM 2424 N N . ASP A 1 317 ? 9.490 -8.237 -21.390 1.00 84.06 317 ASP A N 1
ATOM 2425 C CA . ASP A 1 317 ? 8.115 -8.617 -21.685 1.00 84.06 317 ASP A CA 1
ATOM 2426 C C . ASP A 1 317 ? 7.143 -7.917 -20.719 1.00 84.06 317 ASP A C 1
ATOM 2428 O O . ASP A 1 317 ? 7.308 -7.986 -19.499 1.00 84.06 317 ASP A O 1
ATOM 2432 N N . ASP A 1 318 ? 6.119 -7.246 -21.247 1.00 82.38 318 ASP A N 1
ATOM 2433 C CA . ASP A 1 318 ? 5.131 -6.517 -20.439 1.00 82.38 318 ASP A CA 1
ATOM 2434 C C . ASP A 1 318 ? 4.188 -7.480 -19.687 1.00 82.38 318 ASP A C 1
ATOM 2436 O O . ASP A 1 318 ? 3.560 -8.364 -20.282 1.00 82.38 318 ASP A O 1
ATOM 2440 N N . LEU A 1 319 ? 4.009 -7.248 -18.380 1.00 84.00 319 LEU A N 1
ATOM 2441 C CA . LEU A 1 319 ? 3.072 -8.007 -17.545 1.00 84.00 319 LEU A CA 1
ATOM 2442 C C . LEU A 1 319 ? 1.623 -7.525 -17.791 1.00 84.00 319 LEU A C 1
ATOM 2444 O O . LEU A 1 319 ? 1.331 -6.342 -17.593 1.00 84.00 319 LEU A O 1
ATOM 2448 N N . PRO A 1 320 ? 0.666 -8.396 -18.155 1.00 86.75 320 PRO A N 1
ATOM 2449 C CA . PRO A 1 320 ? -0.748 -8.047 -18.204 1.00 86.75 320 PRO A CA 1
ATOM 2450 C C . PRO A 1 320 ? -1.381 -8.032 -16.806 1.00 86.75 320 PRO A C 1
ATOM 2452 O O . PRO A 1 320 ? -0.953 -8.725 -15.887 1.00 86.75 320 PRO A O 1
ATOM 2455 N N . CYS A 1 321 ? -2.479 -7.290 -16.659 1.00 86.19 321 CYS A N 1
ATOM 2456 C CA . CYS A 1 321 ? -3.380 -7.449 -15.523 1.00 86.19 321 CYS A CA 1
ATOM 2457 C C . CYS A 1 321 ? -4.846 -7.458 -15.967 1.00 86.19 321 CYS A C 1
ATOM 2459 O O . CYS A 1 321 ? -5.218 -6.831 -16.961 1.00 86.19 321 CYS A O 1
ATOM 2461 N N . SER A 1 322 ? -5.688 -8.145 -15.194 1.00 85.62 322 SER A N 1
ATOM 2462 C CA . SER A 1 322 ? -7.140 -8.091 -15.296 1.00 85.62 322 SER A CA 1
ATOM 2463 C C . SER A 1 322 ? -7.779 -7.820 -13.933 1.00 85.62 322 SER A C 1
ATOM 2465 O O . SER A 1 322 ? -7.265 -8.220 -12.889 1.00 85.62 322 SER A O 1
ATOM 2467 N N . VAL A 1 323 ? -8.931 -7.149 -13.949 1.00 83.88 323 VAL A N 1
ATOM 2468 C CA . VAL A 1 323 ? -9.778 -6.984 -12.767 1.00 83.88 323 VAL A CA 1
ATOM 2469 C C . VAL A 1 323 ? -11.071 -7.747 -12.999 1.00 83.88 323 VAL A C 1
ATOM 2471 O O . VAL A 1 323 ? -11.815 -7.451 -13.933 1.00 83.88 323 VAL A O 1
ATOM 2474 N N . CYS A 1 324 ? -11.329 -8.739 -12.151 1.00 84.00 324 CYS A N 1
ATOM 2475 C CA . CYS A 1 324 ? -12.470 -9.637 -12.283 1.00 84.00 324 CYS A CA 1
ATOM 2476 C C . CYS A 1 324 ? -13.459 -9.439 -11.133 1.00 84.00 324 CYS A C 1
ATOM 2478 O O . CYS A 1 324 ? -13.068 -9.258 -9.980 1.00 84.00 324 CYS A O 1
ATOM 2480 N N . ARG A 1 325 ? -14.756 -9.530 -11.439 1.00 80.88 325 ARG A N 1
ATOM 2481 C CA . ARG A 1 325 ? -15.831 -9.549 -10.443 1.00 80.88 325 ARG A CA 1
ATOM 2482 C C . ARG A 1 325 ? -16.461 -10.934 -10.393 1.00 80.88 325 ARG A C 1
ATOM 2484 O O . ARG A 1 325 ? -16.961 -11.417 -11.406 1.00 80.88 325 ARG A O 1
ATOM 2491 N N . SER A 1 326 ? -16.522 -11.525 -9.202 1.00 80.00 326 SER A N 1
ATOM 2492 C CA . SER A 1 326 ? -17.377 -12.689 -8.966 1.00 80.00 326 SER A CA 1
ATOM 2493 C C . SER A 1 326 ? -18.819 -12.239 -8.725 1.00 80.00 326 SER A C 1
ATOM 2495 O O . SER A 1 326 ? -19.071 -11.282 -7.994 1.00 80.00 326 SER A O 1
ATOM 2497 N N . THR A 1 327 ? -19.784 -12.904 -9.361 1.00 76.38 327 THR A N 1
ATOM 2498 C CA . THR A 1 327 ? -21.222 -12.636 -9.167 1.00 76.38 327 THR A CA 1
ATOM 2499 C C . THR A 1 327 ? -21.848 -13.517 -8.090 1.00 76.38 327 THR A C 1
ATOM 2501 O O . THR A 1 327 ? -22.972 -13.260 -7.667 1.00 76.38 327 THR A O 1
ATOM 2504 N N . VAL A 1 328 ? -21.133 -14.556 -7.655 1.00 75.88 328 VAL A N 1
ATOM 2505 C CA . VAL A 1 328 ? -21.625 -15.584 -6.727 1.00 75.88 328 VAL A CA 1
ATOM 2506 C C . VAL A 1 328 ? -20.909 -15.570 -5.380 1.00 75.88 328 VAL A C 1
ATOM 2508 O O . VAL A 1 328 ? -21.435 -16.107 -4.412 1.00 75.88 328 VAL A O 1
ATOM 2511 N N . GLN A 1 329 ? -19.723 -14.966 -5.316 1.00 78.00 329 GLN A N 1
ATOM 2512 C CA . GLN A 1 329 ? -18.868 -14.917 -4.133 1.00 78.00 329 GLN A CA 1
ATOM 2513 C C . GLN A 1 329 ? -18.569 -13.461 -3.798 1.00 78.00 329 GLN A C 1
ATOM 2515 O O . GLN A 1 329 ? -18.335 -12.648 -4.689 1.00 78.00 329 GLN A O 1
ATOM 2520 N N . SER A 1 330 ? -18.596 -13.137 -2.511 1.00 72.62 330 SER A N 1
ATOM 2521 C CA . SER A 1 330 ? -18.500 -11.760 -2.007 1.00 72.62 330 SER A CA 1
ATOM 2522 C C . SER A 1 330 ? -17.162 -11.462 -1.340 1.00 72.62 330 SER A C 1
ATOM 2524 O O . SER A 1 330 ? -16.858 -10.306 -1.066 1.00 72.62 330 SER A O 1
ATOM 2526 N N . SER A 1 331 ? -16.367 -12.497 -1.056 1.00 73.88 331 SER A N 1
ATOM 2527 C CA . SER A 1 331 ? -15.083 -12.374 -0.364 1.00 73.88 331 SER A CA 1
ATOM 2528 C C . SER A 1 331 ? -13.948 -12.948 -1.205 1.00 73.88 331 SER A C 1
ATOM 2530 O O . SER A 1 331 ? -14.101 -14.019 -1.791 1.00 73.88 331 SER A O 1
ATOM 2532 N N . VAL A 1 332 ? -12.802 -12.263 -1.212 1.00 80.62 332 VAL A N 1
ATOM 2533 C CA . VAL A 1 332 ? -11.544 -12.696 -1.844 1.00 80.62 332 VAL A CA 1
ATOM 2534 C C . VAL A 1 332 ? -10.466 -12.795 -0.764 1.00 80.62 332 VAL A C 1
ATOM 2536 O O . VAL A 1 332 ? -10.372 -11.926 0.101 1.00 80.62 332 VAL A O 1
ATOM 2539 N N . LEU A 1 333 ? -9.651 -13.846 -0.810 1.00 80.56 333 LEU A N 1
ATOM 2540 C CA . LEU A 1 333 ? -8.529 -14.069 0.095 1.00 80.56 333 LEU A CA 1
ATOM 2541 C C . LEU A 1 333 ? -7.337 -14.627 -0.685 1.00 80.56 333 LEU A C 1
ATOM 2543 O O . LEU A 1 333 ? -7.443 -15.685 -1.301 1.00 80.56 333 LEU A O 1
ATOM 2547 N N . MET A 1 334 ? -6.194 -13.949 -0.602 1.00 86.62 334 MET A N 1
ATOM 2548 C CA . MET A 1 334 ? -4.904 -14.515 -0.993 1.00 86.62 334 MET A CA 1
ATOM 2549 C C . MET A 1 334 ? -4.286 -15.211 0.221 1.00 86.62 334 MET A C 1
ATOM 2551 O O . MET A 1 334 ? -4.167 -14.609 1.288 1.00 86.62 334 MET A O 1
ATOM 2555 N N . ILE A 1 335 ? -3.919 -16.483 0.069 1.00 82.25 335 ILE A N 1
ATOM 2556 C CA . ILE A 1 335 ? -3.238 -17.267 1.099 1.00 82.25 335 ILE A CA 1
ATOM 2557 C C . ILE A 1 335 ? -1.784 -17.453 0.651 1.00 82.25 335 ILE A C 1
ATOM 2559 O O . ILE A 1 335 ? -1.529 -18.218 -0.287 1.00 82.25 335 ILE A O 1
ATOM 2563 N N . PRO A 1 336 ? -0.817 -16.772 1.289 1.00 84.25 336 PRO A N 1
ATOM 2564 C CA . PRO A 1 336 ? 0.584 -16.940 0.947 1.00 84.25 336 PRO A CA 1
ATOM 2565 C C . PRO A 1 336 ? 1.086 -18.308 1.424 1.00 84.25 336 PRO A C 1
ATOM 2567 O O . PRO A 1 336 ? 0.645 -18.845 2.440 1.00 84.25 336 PRO A O 1
ATOM 2570 N N . VAL A 1 337 ? 2.046 -18.864 0.692 1.00 86.69 337 VAL A N 1
ATOM 2571 C CA . VAL A 1 337 ? 2.736 -20.138 0.971 1.00 86.69 337 VAL A CA 1
ATOM 2572 C C . VAL A 1 337 ? 1.819 -21.370 0.937 1.00 86.69 337 VAL A C 1
ATOM 2574 O O . VAL A 1 337 ? 2.103 -22.420 1.517 1.00 86.69 337 VAL A O 1
ATOM 2577 N N . LYS A 1 338 ? 0.697 -21.273 0.221 1.00 85.12 338 LYS A N 1
ATOM 2578 C CA . LYS A 1 338 ? -0.239 -22.373 -0.022 1.00 85.12 338 LYS A CA 1
ATOM 2579 C C . LYS A 1 338 ? -0.564 -22.437 -1.505 1.00 85.12 338 LYS A C 1
ATOM 2581 O O . LYS A 1 338 ? -0.764 -21.411 -2.127 1.00 85.12 338 LYS A O 1
ATOM 2586 N N . SER A 1 339 ? -0.708 -23.647 -2.034 1.00 90.88 339 SER A N 1
ATOM 2587 C CA . SER A 1 339 ? -1.229 -23.905 -3.385 1.00 90.88 339 SER A CA 1
ATOM 2588 C C . SER A 1 339 ? -2.691 -24.376 -3.380 1.00 90.88 339 SER A C 1
ATOM 2590 O O . SER A 1 339 ? -3.219 -24.817 -4.392 1.00 90.88 339 SER A O 1
ATOM 2592 N N . SER A 1 340 ? -3.354 -24.351 -2.220 1.00 92.31 340 SER A N 1
ATOM 2593 C CA . SER A 1 340 ? -4.730 -24.828 -2.047 1.00 92.31 340 SER A CA 1
ATOM 2594 C C . SER A 1 340 ? -5.500 -23.990 -1.039 1.00 92.31 340 SER A C 1
ATOM 2596 O O . SER A 1 340 ? -4.963 -23.588 -0.002 1.00 92.31 340 SER A O 1
ATOM 2598 N N . CYS A 1 341 ? -6.771 -23.749 -1.355 1.00 85.88 341 CYS A N 1
ATOM 2599 C CA . CYS A 1 341 ? -7.696 -23.035 -0.490 1.00 85.88 341 CYS A CA 1
ATOM 2600 C C . CYS A 1 341 ? -8.091 -23.863 0.735 1.00 85.88 341 CYS A C 1
ATOM 2602 O O . CYS A 1 341 ? -8.069 -25.093 0.708 1.00 85.88 341 CYS A O 1
ATOM 2604 N N . TYR A 1 342 ? -8.490 -23.178 1.806 1.00 81.94 342 TYR A N 1
ATOM 2605 C CA . TYR A 1 342 ? -9.117 -23.824 2.957 1.00 81.94 342 TYR A CA 1
ATOM 2606 C C . TYR A 1 342 ? -10.512 -24.360 2.616 1.00 81.94 342 TYR A C 1
ATOM 2608 O O . TYR A 1 342 ? -11.166 -23.886 1.684 1.00 81.94 342 TYR A O 1
ATOM 2616 N N . ASP A 1 343 ? -11.007 -25.294 3.426 1.00 79.62 343 ASP A N 1
ATOM 2617 C CA . ASP A 1 343 ? -12.316 -25.906 3.213 1.00 79.62 343 ASP A CA 1
ATOM 2618 C C . ASP A 1 343 ? -13.452 -24.874 3.109 1.00 79.62 343 ASP A C 1
ATOM 2620 O O . ASP A 1 343 ? -13.605 -23.939 3.909 1.00 79.62 343 ASP A O 1
ATOM 2624 N N . GLY A 1 344 ? -14.287 -25.065 2.088 1.00 80.19 344 GLY A N 1
ATOM 2625 C CA . GLY A 1 344 ? -15.412 -24.193 1.770 1.00 80.19 344 GLY A CA 1
ATOM 2626 C C . GLY A 1 344 ? -15.033 -22.876 1.090 1.00 80.19 344 GLY A C 1
ATOM 2627 O O . GLY A 1 344 ? -15.922 -22.043 0.915 1.00 80.19 344 GLY A O 1
ATOM 2628 N N . TRP A 1 345 ? -13.767 -22.654 0.743 1.00 84.31 345 TRP A N 1
ATOM 2629 C CA . TRP A 1 345 ? -13.360 -21.627 -0.214 1.00 84.31 345 TRP A CA 1
ATOM 2630 C C . TRP A 1 345 ? -13.182 -22.250 -1.596 1.00 84.31 345 TRP A C 1
ATOM 2632 O O . TRP A 1 345 ? -12.777 -23.404 -1.724 1.00 84.31 345 TRP A O 1
ATOM 2642 N N . THR A 1 346 ? -13.472 -21.478 -2.636 1.00 89.44 346 THR A N 1
ATOM 2643 C CA . THR A 1 346 ? -13.280 -21.904 -4.024 1.00 89.44 346 THR A CA 1
ATOM 2644 C C . THR A 1 346 ? -11.993 -21.302 -4.553 1.00 89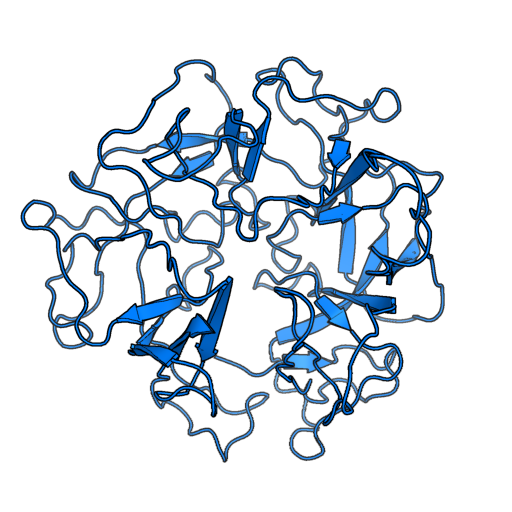.44 346 THR A C 1
ATOM 2646 O O . THR A 1 346 ? -11.818 -20.086 -4.516 1.00 89.44 346 THR A O 1
ATOM 2649 N N . MET A 1 347 ? -11.099 -22.146 -5.056 1.00 92.75 347 MET A N 1
ATOM 2650 C CA . MET A 1 347 ? -9.888 -21.685 -5.726 1.00 92.75 347 MET A CA 1
ATOM 2651 C C . MET A 1 347 ? -10.248 -20.945 -7.009 1.00 92.75 347 MET A C 1
ATOM 2653 O O . MET A 1 347 ? -11.024 -21.459 -7.810 1.00 92.75 347 MET A O 1
ATOM 2657 N N . GLN A 1 348 ? -9.692 -19.748 -7.172 1.00 93.06 348 GLN A N 1
ATOM 2658 C CA . GLN A 1 348 ? -9.749 -19.005 -8.428 1.00 93.06 348 GLN A CA 1
ATOM 2659 C C . GLN A 1 348 ? -8.488 -19.258 -9.242 1.00 93.06 348 GLN A C 1
ATOM 2661 O O . GLN A 1 348 ? -8.587 -19.634 -10.403 1.00 93.06 348 GLN A O 1
ATOM 2666 N N . TYR A 1 349 ? -7.323 -19.119 -8.608 1.00 94.62 349 TYR A N 1
ATOM 2667 C CA . TYR A 1 349 ? -6.035 -19.461 -9.201 1.00 94.62 349 TYR A CA 1
ATOM 2668 C C . TYR A 1 349 ? -4.970 -19.678 -8.117 1.00 94.62 349 TYR A C 1
ATOM 2670 O O . TYR A 1 349 ? -5.177 -19.332 -6.949 1.00 94.62 349 TYR A O 1
ATOM 2678 N N . HIS A 1 350 ? -3.836 -20.261 -8.493 1.00 95.69 350 HIS A N 1
ATOM 2679 C CA . HIS A 1 350 ? -2.645 -20.377 -7.653 1.00 95.69 350 HIS A CA 1
ATOM 2680 C C . HIS A 1 350 ? -1.394 -20.099 -8.481 1.00 95.69 350 HIS A C 1
ATOM 2682 O O . HIS A 1 350 ? -1.442 -20.110 -9.707 1.00 95.69 350 HIS A O 1
ATOM 2688 N N . GLY A 1 351 ? -0.274 -19.879 -7.805 1.00 94.94 351 GLY A N 1
ATOM 2689 C CA . GLY A 1 351 ? 1.008 -19.682 -8.462 1.00 94.94 351 GLY A CA 1
ATOM 2690 C C . GLY A 1 351 ? 2.092 -19.290 -7.478 1.00 94.94 351 GLY A C 1
ATOM 2691 O O . GLY A 1 351 ? 2.160 -19.849 -6.376 1.00 94.94 351 GLY A O 1
ATOM 2692 N N . ASP A 1 352 ? 2.924 -18.336 -7.872 1.00 93.75 352 ASP A N 1
ATOM 2693 C CA . ASP A 1 352 ? 4.107 -17.930 -7.128 1.00 93.75 352 ASP A CA 1
ATOM 2694 C C . ASP A 1 352 ? 3.893 -16.618 -6.380 1.00 93.75 352 ASP A C 1
ATOM 2696 O O . ASP A 1 352 ? 3.347 -15.634 -6.888 1.00 93.75 352 ASP A O 1
ATOM 2700 N N . LEU A 1 353 ? 4.356 -16.592 -5.132 1.00 93.38 353 LEU A N 1
ATOM 2701 C CA . LEU A 1 353 ? 4.368 -15.376 -4.340 1.00 93.38 353 LEU A CA 1
ATOM 2702 C C . LEU A 1 353 ? 5.527 -14.499 -4.815 1.00 93.38 353 LEU A C 1
ATOM 2704 O O . LEU A 1 353 ? 6.694 -14.890 -4.712 1.00 93.38 353 LEU A O 1
ATOM 2708 N N . VAL A 1 354 ? 5.213 -13.300 -5.296 1.00 91.81 354 VAL A N 1
ATOM 2709 C CA . VAL A 1 354 ? 6.204 -12.373 -5.857 1.00 91.81 354 VAL A CA 1
ATOM 2710 C C . VAL A 1 354 ? 6.169 -11.012 -5.160 1.00 91.81 354 VAL A C 1
ATOM 2712 O O . VAL A 1 354 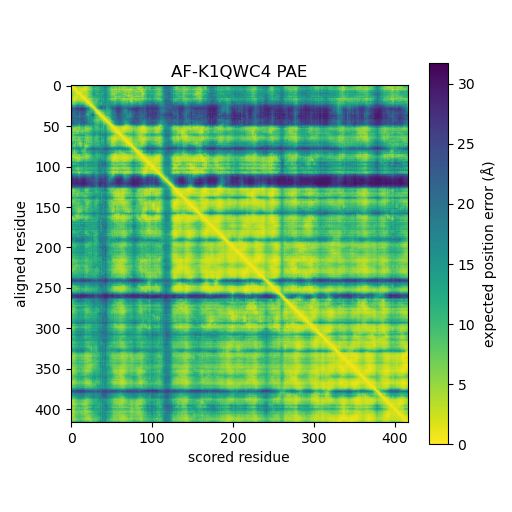? 5.157 -10.607 -4.580 1.00 91.81 354 VAL A O 1
ATOM 2715 N N . ALA A 1 355 ? 7.301 -10.309 -5.199 1.00 89.62 355 ALA A N 1
ATOM 2716 C CA . ALA A 1 355 ? 7.467 -8.934 -4.720 1.00 89.62 355 ALA A CA 1
ATOM 2717 C C . ALA A 1 355 ? 8.592 -8.230 -5.504 1.00 89.62 355 ALA A C 1
ATOM 2719 O O . ALA A 1 355 ? 9.135 -8.793 -6.451 1.00 89.62 355 ALA A O 1
ATOM 2720 N N . GLY A 1 356 ? 8.966 -7.008 -5.125 1.00 85.12 356 GLY A N 1
ATOM 2721 C CA . GLY A 1 356 ? 10.119 -6.322 -5.709 1.00 85.12 356 GLY A CA 1
ATOM 2722 C C . GLY A 1 356 ? 11.461 -6.948 -5.332 1.00 85.12 356 GLY A C 1
ATOM 2723 O O . GLY A 1 356 ? 11.573 -7.757 -4.408 1.00 85.12 356 GLY A O 1
ATOM 2724 N N . HIS A 1 357 ? 12.510 -6.537 -6.046 1.00 84.62 357 HIS A N 1
ATOM 2725 C CA . HIS A 1 357 ? 13.868 -7.007 -5.789 1.00 84.62 357 HIS A CA 1
ATOM 2726 C C . HIS A 1 357 ? 14.344 -6.596 -4.390 1.00 84.62 357 HIS A C 1
ATOM 2728 O O . HIS A 1 357 ? 14.212 -5.440 -4.000 1.00 84.62 357 HIS A O 1
ATOM 2734 N N . HIS A 1 358 ? 15.003 -7.501 -3.667 1.00 78.69 358 HIS A N 1
ATOM 2735 C CA . HIS A 1 358 ? 15.493 -7.245 -2.305 1.00 78.69 358 HIS A CA 1
ATOM 2736 C C . HIS A 1 358 ? 16.487 -6.070 -2.180 1.00 78.69 358 HIS A C 1
ATOM 2738 O O . HIS A 1 358 ? 16.640 -5.518 -1.095 1.00 78.69 358 HIS A O 1
ATOM 2744 N N . ALA A 1 359 ? 17.185 -5.707 -3.263 1.00 82.06 359 ALA A N 1
ATOM 2745 C CA . ALA A 1 359 ? 18.099 -4.559 -3.299 1.00 82.06 359 ALA A CA 1
ATOM 2746 C C . ALA A 1 359 ? 17.439 -3.260 -3.804 1.00 82.06 359 ALA A C 1
ATOM 2748 O O . ALA A 1 359 ? 18.108 -2.230 -3.880 1.00 82.06 359 ALA A O 1
ATOM 2749 N N . SER A 1 360 ? 16.157 -3.304 -4.183 1.00 81.12 360 SER A N 1
ATOM 2750 C CA . SER A 1 360 ? 15.398 -2.107 -4.547 1.00 81.12 360 SER A CA 1
ATOM 2751 C C . SER A 1 360 ? 15.197 -1.229 -3.317 1.00 81.12 360 SER A C 1
ATOM 2753 O O . SER A 1 360 ? 14.993 -1.720 -2.208 1.00 81.12 360 SER A O 1
ATOM 2755 N N . SER A 1 361 ? 15.259 0.086 -3.513 1.00 79.69 361 SER A N 1
ATOM 2756 C CA . SER A 1 361 ? 14.993 1.041 -2.442 1.00 79.69 361 SER A CA 1
ATOM 2757 C C . SER A 1 361 ? 13.508 1.363 -2.276 1.00 79.69 361 SER A C 1
ATOM 2759 O O . SER A 1 361 ? 13.138 1.965 -1.271 1.00 79.69 361 SER A O 1
ATOM 2761 N N . THR A 1 362 ? 12.666 0.992 -3.242 1.00 80.69 362 THR A N 1
ATOM 2762 C CA . THR A 1 362 ? 11.217 1.207 -3.201 1.00 80.69 362 THR A CA 1
ATOM 2763 C C . THR A 1 362 ? 10.517 0.036 -2.518 1.00 80.69 362 THR A C 1
ATOM 2765 O O . THR A 1 362 ? 10.779 -1.126 -2.829 1.00 80.69 362 THR A O 1
ATOM 2768 N N . ALA A 1 363 ? 9.585 0.333 -1.611 1.00 83.94 363 ALA A N 1
ATOM 2769 C CA . ALA A 1 363 ? 8.743 -0.690 -1.001 1.00 83.94 363 ALA A CA 1
ATOM 2770 C C . ALA A 1 363 ? 7.825 -1.354 -2.043 1.00 83.94 363 ALA A C 1
ATOM 2772 O O . ALA A 1 363 ? 7.399 -0.728 -3.014 1.00 83.94 363 ALA A O 1
ATOM 2773 N N . THR A 1 364 ? 7.498 -2.631 -1.846 1.00 84.19 364 THR A N 1
ATOM 2774 C CA . THR A 1 364 ? 6.606 -3.374 -2.745 1.00 84.19 364 THR A CA 1
ATOM 2775 C C . THR A 1 364 ? 5.616 -4.219 -1.968 1.00 84.19 364 THR A C 1
ATOM 2777 O O . THR A 1 364 ? 6.004 -4.868 -0.997 1.00 84.19 364 THR A O 1
ATOM 2780 N N . GLN A 1 365 ? 4.373 -4.293 -2.436 1.00 86.19 365 GLN A N 1
ATOM 2781 C CA . GLN A 1 365 ? 3.427 -5.277 -1.918 1.00 86.19 365 GLN A CA 1
ATOM 2782 C C . GLN A 1 365 ? 3.779 -6.711 -2.349 1.00 86.19 365 GLN A C 1
ATOM 2784 O O . GLN A 1 365 ? 4.443 -6.925 -3.365 1.00 86.19 365 GLN A O 1
ATOM 2789 N N . TYR A 1 366 ? 3.282 -7.688 -1.592 1.00 86.44 366 TYR A N 1
ATOM 2790 C CA . TYR A 1 366 ? 3.283 -9.093 -1.994 1.00 86.44 366 TYR A CA 1
ATOM 2791 C C . TYR A 1 366 ? 2.045 -9.378 -2.842 1.00 86.44 366 TYR A C 1
ATOM 2793 O O . TYR A 1 366 ? 0.930 -9.110 -2.393 1.00 86.44 366 TYR A O 1
ATOM 2801 N N . ILE A 1 367 ? 2.226 -9.955 -4.029 1.00 90.75 367 ILE A N 1
ATOM 2802 C CA . ILE A 1 367 ? 1.114 -10.405 -4.875 1.00 90.75 367 ILE A CA 1
ATOM 2803 C C . ILE A 1 367 ? 1.240 -11.890 -5.192 1.00 90.75 367 ILE A C 1
ATOM 2805 O O . ILE A 1 367 ? 2.335 -12.455 -5.177 1.00 90.75 367 ILE A O 1
ATOM 2809 N N . CYS A 1 368 ? 0.098 -12.509 -5.484 1.00 92.50 368 CYS A N 1
ATOM 2810 C CA . CYS A 1 368 ? 0.062 -13.853 -6.028 1.00 92.50 368 CYS A CA 1
ATOM 2811 C C . CYS A 1 368 ? 0.054 -13.780 -7.554 1.00 92.50 368 CYS A C 1
ATOM 2813 O O . CYS A 1 368 ? -0.964 -13.380 -8.128 1.00 92.50 368 CYS A O 1
ATOM 2815 N N . LEU A 1 369 ? 1.183 -14.114 -8.181 1.00 92.19 369 LEU A N 1
ATOM 2816 C CA . LEU A 1 369 ? 1.296 -14.229 -9.632 1.00 92.19 369 LEU A CA 1
ATOM 2817 C C . LEU A 1 369 ? 0.791 -15.612 -10.050 1.00 92.19 369 LEU A C 1
ATOM 2819 O O . LEU A 1 369 ? 1.084 -16.593 -9.371 1.00 92.19 369 LEU A O 1
ATOM 2823 N N . ASP A 1 370 ? 0.008 -15.679 -11.124 1.00 93.44 370 ASP A N 1
ATOM 2824 C CA . ASP A 1 370 ? -0.502 -16.948 -11.652 1.00 93.44 370 ASP A CA 1
ATOM 2825 C C . ASP A 1 370 ? 0.646 -17.907 -12.019 1.00 93.44 370 ASP A C 1
ATOM 2827 O O . ASP A 1 370 ? 1.716 -17.454 -12.419 1.00 93.44 370 ASP A O 1
ATOM 2831 N N . GLU A 1 371 ? 0.435 -19.218 -11.868 1.00 92.38 371 GLU A N 1
ATOM 2832 C CA . GLU A 1 371 ? 1.415 -20.257 -12.236 1.00 92.38 371 GLU A CA 1
ATOM 2833 C C . GLU A 1 371 ? 1.769 -20.228 -13.732 1.00 92.38 371 GLU A C 1
ATOM 2835 O O . GLU A 1 371 ? 2.882 -20.583 -14.116 1.00 92.38 371 GLU A O 1
ATOM 2840 N N . HIS A 1 372 ? 0.836 -19.786 -14.576 1.00 90.12 372 HIS A N 1
ATOM 2841 C CA . HIS A 1 372 ? 1.007 -19.645 -16.017 1.00 90.12 372 HIS A CA 1
ATOM 2842 C C . HIS A 1 372 ? 0.777 -18.185 -16.405 1.00 90.12 372 HIS A C 1
ATOM 2844 O O . HIS A 1 372 ? -0.221 -17.864 -17.059 1.00 90.12 372 HIS A O 1
ATOM 2850 N N . PRO A 1 373 ? 1.666 -17.269 -15.987 1.00 89.38 373 PRO A N 1
ATOM 2851 C CA . PRO A 1 373 ? 1.422 -15.865 -16.217 1.00 89.38 373 PRO A CA 1
ATOM 2852 C C . PRO A 1 373 ? 1.537 -15.579 -17.723 1.00 89.38 373 PRO A C 1
ATOM 2854 O O . PRO A 1 373 ? 2.231 -16.286 -18.453 1.00 89.38 373 PRO A O 1
ATOM 2857 N N . GLU A 1 374 ? 0.815 -14.577 -18.211 1.00 89.31 374 GLU A N 1
ATOM 2858 C CA . GLU A 1 374 ? 0.774 -14.224 -19.635 1.00 89.31 374 GLU A CA 1
ATOM 2859 C C . GLU A 1 374 ? 1.707 -13.040 -19.936 1.00 89.31 374 GLU A C 1
ATOM 2861 O O . GLU A 1 374 ? 2.130 -12.335 -19.029 1.00 89.31 374 GLU A O 1
ATOM 2866 N N . THR A 1 375 ? 1.985 -12.780 -21.214 1.00 85.25 375 THR A N 1
ATOM 2867 C CA . THR A 1 375 ? 2.722 -11.593 -21.683 1.00 85.25 375 THR A CA 1
ATOM 2868 C C . THR A 1 375 ? 1.941 -10.886 -22.789 1.00 85.25 375 THR A C 1
ATOM 2870 O O . THR A 1 375 ? 1.107 -11.494 -23.472 1.00 85.25 375 THR A O 1
ATOM 2873 N N . LEU A 1 376 ? 2.189 -9.593 -22.985 1.00 76.75 376 LEU A N 1
ATOM 2874 C CA . LEU A 1 376 ? 1.576 -8.812 -24.054 1.00 76.75 376 LEU A CA 1
ATOM 2875 C C . LEU A 1 376 ? 2.430 -8.825 -25.323 1.00 76.75 376 LEU A C 1
ATOM 2877 O O . LEU A 1 376 ? 3.615 -8.524 -25.310 1.00 76.75 376 LEU A O 1
ATOM 2881 N N . THR A 1 377 ? 1.791 -9.061 -26.471 1.00 67.00 377 THR A N 1
ATOM 2882 C CA . THR A 1 377 ? 2.451 -9.183 -27.789 1.00 67.00 377 THR A CA 1
ATOM 2883 C C . THR A 1 377 ? 3.164 -7.907 -28.281 1.00 67.00 377 THR A C 1
ATOM 2885 O O . THR A 1 377 ? 3.807 -7.934 -29.325 1.00 67.00 377 THR A O 1
ATOM 2888 N N . ALA A 1 378 ? 3.004 -6.765 -27.603 1.00 60.28 378 ALA A N 1
ATOM 2889 C CA . ALA A 1 378 ? 3.496 -5.461 -28.063 1.00 60.28 378 ALA A CA 1
ATOM 2890 C C . ALA A 1 378 ? 4.574 -4.825 -27.162 1.00 60.28 378 ALA A C 1
ATOM 2892 O O . ALA A 1 378 ? 5.072 -3.752 -27.504 1.00 60.28 378 ALA A O 1
ATOM 2893 N N . GLY A 1 379 ? 4.943 -5.465 -26.050 1.00 61.62 379 GLY A N 1
ATOM 2894 C CA . GLY A 1 379 ? 5.908 -4.941 -25.086 1.00 61.62 379 GLY A CA 1
ATOM 2895 C C . GLY A 1 379 ? 7.029 -5.937 -24.864 1.00 61.62 379 GLY A C 1
ATOM 2896 O O . GLY A 1 379 ? 6.856 -6.842 -24.070 1.00 61.62 379 GLY A O 1
ATOM 2897 N N . HIS A 1 380 ? 8.126 -5.789 -25.611 1.00 66.94 380 HIS A N 1
ATOM 2898 C CA . HIS A 1 380 ? 9.333 -6.635 -25.534 1.00 66.94 380 HIS A CA 1
ATOM 2899 C C . HIS A 1 380 ? 10.592 -5.787 -25.295 1.00 66.94 380 HIS A C 1
ATOM 2901 O O . HIS A 1 380 ? 11.708 -6.147 -25.678 1.00 66.94 380 HIS A O 1
ATOM 2907 N N . ARG A 1 381 ? 10.401 -4.563 -24.800 1.00 69.94 381 ARG A N 1
ATOM 2908 C CA . ARG A 1 381 ? 11.472 -3.598 -24.596 1.00 69.94 381 ARG A CA 1
ATOM 2909 C C . ARG A 1 381 ? 11.648 -3.442 -23.101 1.00 69.94 381 ARG A C 1
ATOM 2911 O O . ARG A 1 381 ? 10.729 -3.000 -22.435 1.00 69.94 381 ARG A O 1
ATOM 2918 N N . ASN A 1 382 ? 12.851 -3.742 -22.619 1.00 73.00 382 ASN A N 1
ATOM 2919 C CA . ASN A 1 382 ? 13.221 -3.437 -21.246 1.00 73.00 382 ASN A CA 1
ATOM 2920 C C . ASN A 1 382 ? 13.282 -1.911 -21.074 1.00 73.00 382 ASN A C 1
ATOM 2922 O O . ASN A 1 382 ? 14.237 -1.255 -21.510 1.00 73.00 382 ASN A O 1
ATOM 2926 N N . ASP A 1 383 ? 12.233 -1.358 -20.476 1.00 73.38 383 ASP A N 1
ATOM 2927 C CA . ASP A 1 383 ? 12.072 0.069 -20.203 1.00 73.38 383 ASP A CA 1
ATOM 2928 C C . ASP A 1 383 ? 12.307 0.401 -18.723 1.00 73.38 383 ASP A C 1
ATOM 2930 O O . ASP A 1 383 ? 12.115 1.543 -18.300 1.00 73.38 383 ASP A O 1
ATOM 2934 N N . ASN A 1 384 ? 12.828 -0.562 -17.957 1.00 72.31 384 ASN A N 1
ATOM 2935 C CA . ASN A 1 384 ? 13.050 -0.486 -16.518 1.00 72.31 384 ASN A CA 1
ATOM 2936 C C . ASN A 1 384 ? 11.760 -0.074 -15.802 1.00 72.31 384 ASN A C 1
ATOM 2938 O O . ASN A 1 384 ? 11.700 0.972 -15.166 1.00 72.31 384 ASN A O 1
ATOM 2942 N N . GLY A 1 385 ? 10.701 -0.859 -15.956 1.00 73.94 385 GLY A N 1
ATOM 2943 C CA . GLY A 1 385 ? 9.415 -0.643 -15.303 1.00 73.94 385 GLY A CA 1
ATOM 2944 C C . GLY A 1 385 ? 9.401 -1.071 -13.831 1.00 73.94 385 GLY A C 1
ATOM 2945 O O . GLY A 1 385 ? 10.397 -1.028 -13.106 1.00 73.94 385 GLY A O 1
ATOM 2946 N N . LYS A 1 386 ? 8.229 -1.500 -13.366 1.00 76.81 386 LYS A N 1
ATOM 2947 C CA . LYS A 1 386 ? 8.073 -2.248 -12.116 1.00 76.81 386 LYS A CA 1
ATOM 2948 C C . LYS A 1 386 ? 8.392 -3.722 -12.370 1.00 76.81 386 LYS A C 1
ATOM 2950 O O . LYS A 1 386 ? 7.820 -4.330 -13.269 1.00 76.81 386 LYS A O 1
ATOM 2955 N N . TRP A 1 387 ? 9.245 -4.300 -11.532 1.00 79.50 387 TRP A N 1
ATOM 2956 C CA . TRP A 1 387 ? 9.668 -5.697 -11.647 1.00 79.50 387 TRP A CA 1
ATOM 2957 C C . TRP A 1 387 ? 9.100 -6.577 -10.536 1.00 79.50 387 TRP A C 1
ATOM 2959 O O . TRP A 1 387 ? 8.894 -6.119 -9.404 1.00 79.50 387 TRP A O 1
ATOM 2969 N N . PHE A 1 388 ? 8.936 -7.861 -10.853 1.00 84.62 388 PHE A N 1
ATOM 2970 C CA . PHE A 1 388 ? 8.490 -8.899 -9.929 1.00 84.62 388 PHE A CA 1
ATOM 2971 C C . PHE A 1 388 ? 9.530 -10.006 -9.825 1.00 84.62 388 PHE A C 1
ATOM 2973 O O . PHE A 1 388 ? 10.024 -10.507 -10.829 1.00 84.62 388 PHE A O 1
ATOM 2980 N N . TYR A 1 389 ? 9.832 -10.403 -8.594 1.00 87.25 389 TYR A N 1
ATOM 2981 C CA . TYR A 1 389 ? 10.792 -11.448 -8.280 1.00 87.25 389 TYR A CA 1
ATOM 2982 C C . TYR A 1 389 ? 10.137 -12.521 -7.412 1.00 87.25 389 TYR A C 1
ATOM 2984 O O . TYR A 1 389 ? 9.421 -12.187 -6.458 1.00 87.25 389 TYR A O 1
ATOM 2992 N N . PRO A 1 390 ? 10.409 -13.806 -7.693 1.00 89.75 390 PRO A N 1
ATOM 2993 C CA . PRO A 1 390 ? 9.896 -14.905 -6.894 1.00 89.75 390 PRO A CA 1
ATOM 2994 C C . PRO A 1 390 ? 10.488 -14.885 -5.481 1.00 89.75 390 PRO A C 1
ATOM 2996 O O . PRO A 1 390 ? 11.694 -14.710 -5.266 1.00 89.75 390 PRO A O 1
ATOM 2999 N N . MET A 1 391 ? 9.627 -15.077 -4.485 1.00 89.31 391 MET A N 1
ATOM 3000 C CA . MET A 1 391 ? 9.989 -14.949 -3.077 1.00 89.31 391 MET A CA 1
ATOM 3001 C C . MET A 1 391 ? 10.616 -16.226 -2.528 1.00 89.31 391 MET A C 1
ATOM 3003 O O . MET A 1 391 ? 10.044 -17.303 -2.653 1.00 89.31 391 MET A O 1
ATOM 3007 N N . LYS A 1 392 ? 11.744 -16.100 -1.817 1.00 89.44 392 LYS A N 1
ATOM 3008 C CA . LYS A 1 392 ? 12.340 -17.196 -1.030 1.00 89.44 392 LYS A CA 1
ATOM 3009 C C . LYS A 1 392 ? 12.075 -17.045 0.464 1.00 89.44 392 LYS A C 1
ATOM 3011 O O . LYS A 1 392 ? 12.132 -15.933 0.993 1.00 89.44 392 LYS A O 1
ATOM 3016 N N . ALA A 1 393 ? 11.844 -18.154 1.160 1.00 86.31 393 ALA A N 1
ATOM 3017 C CA . ALA A 1 393 ? 11.882 -18.212 2.620 1.00 86.31 393 ALA A CA 1
ATOM 3018 C C . ALA A 1 393 ? 13.309 -17.974 3.133 1.00 86.31 393 ALA A C 1
ATOM 3020 O O . ALA A 1 393 ? 14.259 -18.558 2.606 1.00 86.31 393 ALA A O 1
ATOM 3021 N N . VAL A 1 394 ? 13.456 -17.151 4.171 1.00 85.38 394 VAL A N 1
ATOM 3022 C CA . VAL A 1 394 ? 14.720 -16.981 4.897 1.00 85.38 394 VAL A CA 1
ATOM 3023 C C . VAL A 1 394 ? 14.478 -17.364 6.346 1.00 85.38 394 VAL A C 1
ATOM 3025 O O . VAL A 1 394 ? 13.642 -16.748 6.998 1.00 85.38 394 VAL A O 1
ATOM 3028 N N . CYS A 1 395 ? 15.174 -18.396 6.821 1.00 82.94 395 CYS A N 1
ATOM 3029 C CA . CYS A 1 395 ? 15.038 -18.846 8.204 1.00 82.94 395 CYS A CA 1
ATOM 3030 C C . CYS A 1 395 ? 15.658 -17.843 9.185 1.00 82.94 395 CYS A C 1
ATOM 3032 O O . CYS A 1 395 ? 16.641 -17.180 8.857 1.00 82.94 395 CYS A O 1
ATOM 3034 N N . GLY A 1 396 ? 15.086 -17.784 10.382 1.00 80.06 396 GLY A N 1
ATOM 3035 C CA . GLY A 1 396 ? 15.356 -16.807 11.440 1.00 80.06 396 GLY A CA 1
ATOM 3036 C C . GLY A 1 396 ? 14.028 -16.586 12.160 1.00 80.06 396 GLY A C 1
ATOM 3037 O O . GLY A 1 396 ? 13.369 -17.579 12.475 1.00 80.06 396 GLY A O 1
ATOM 3038 N N . ALA A 1 397 ? 13.544 -15.339 12.162 1.00 72.81 397 ALA A N 1
ATOM 3039 C CA . ALA A 1 397 ? 12.164 -14.968 12.510 1.00 72.81 397 ALA A CA 1
ATOM 3040 C C . ALA A 1 397 ? 11.096 -15.797 11.763 1.00 72.81 397 ALA A C 1
ATOM 3042 O O . ALA A 1 397 ? 9.951 -15.950 12.178 1.00 72.81 397 ALA A O 1
ATOM 3043 N N . LEU A 1 398 ? 11.432 -16.308 10.568 1.00 76.31 398 LEU A N 1
ATOM 3044 C CA . LEU A 1 398 ? 10.607 -17.318 9.913 1.00 76.31 398 LEU A CA 1
ATOM 3045 C C . LEU A 1 398 ? 11.030 -18.707 10.406 1.00 76.31 398 LEU A C 1
ATOM 3047 O O . LEU A 1 398 ? 12.078 -19.224 10.003 1.00 76.31 398 LEU A O 1
ATOM 3051 N N . ALA A 1 399 ? 10.189 -19.322 11.236 1.00 70.25 399 ALA A N 1
ATOM 3052 C CA . ALA A 1 399 ? 10.452 -20.633 11.820 1.00 70.25 399 ALA A CA 1
ATOM 3053 C C . ALA A 1 399 ? 10.700 -21.730 10.763 1.00 70.25 399 ALA A C 1
ATOM 3055 O O . ALA A 1 399 ? 9.896 -21.963 9.859 1.00 70.25 399 ALA A O 1
ATOM 3056 N N . CYS A 1 400 ? 11.799 -22.469 10.903 1.00 81.12 400 CYS A N 1
ATOM 3057 C CA . CYS A 1 400 ? 12.151 -23.562 9.998 1.00 81.12 400 CYS A CA 1
ATOM 3058 C C . CYS A 1 400 ? 12.452 -24.845 10.783 1.00 81.12 400 CYS A C 1
ATOM 3060 O O . CYS A 1 400 ? 13.504 -24.895 11.430 1.00 81.12 400 CYS A O 1
ATOM 3062 N N . PRO A 1 401 ? 11.624 -25.915 10.698 1.00 82.81 401 PRO A N 1
ATOM 3063 C CA . PRO A 1 401 ? 10.350 -26.081 9.957 1.00 82.81 401 PRO A CA 1
ATOM 3064 C C . PRO A 1 401 ? 9.142 -25.299 10.539 1.00 82.81 401 PRO A C 1
ATOM 3066 O O . PRO A 1 401 ? 9.228 -24.857 11.682 1.00 82.81 401 PRO A O 1
ATOM 3069 N N . PRO A 1 402 ? 8.004 -25.161 9.809 1.00 80.00 402 PRO A N 1
ATOM 3070 C CA . PRO A 1 402 ? 7.642 -25.844 8.557 1.00 80.00 402 PRO A CA 1
ATOM 3071 C C . PRO A 1 402 ? 8.204 -25.189 7.289 1.00 80.00 402 PRO A C 1
ATOM 3073 O O . PRO A 1 402 ? 8.140 -25.795 6.221 1.00 80.00 402 PRO A O 1
ATOM 3076 N N . TYR A 1 403 ? 8.761 -23.980 7.384 1.00 83.44 403 TYR A N 1
ATOM 3077 C CA . TYR A 1 403 ? 9.444 -23.356 6.255 1.00 83.44 403 TYR A CA 1
ATOM 3078 C C . TYR A 1 403 ? 10.828 -23.979 6.042 1.00 83.44 403 TYR A C 1
ATOM 3080 O O . TYR A 1 403 ? 11.393 -24.657 6.904 1.00 83.44 403 TYR A O 1
ATOM 3088 N N . HIS A 1 404 ? 11.390 -23.750 4.860 1.00 87.12 404 HIS A N 1
ATOM 3089 C CA . HIS A 1 404 ? 12.691 -24.282 4.481 1.00 87.12 404 HIS A CA 1
ATOM 3090 C C . HIS A 1 404 ? 13.529 -23.184 3.838 1.00 87.12 404 HIS A C 1
ATOM 3092 O O . HIS A 1 404 ? 13.102 -22.569 2.861 1.00 87.12 404 HIS A O 1
ATOM 3098 N N . ASN A 1 405 ? 14.736 -22.970 4.366 1.00 89.50 405 ASN A N 1
ATOM 3099 C CA . ASN A 1 405 ? 15.609 -21.891 3.918 1.00 89.50 405 ASN A CA 1
ATOM 3100 C C . ASN A 1 405 ? 15.844 -21.939 2.404 1.00 89.50 405 ASN A C 1
ATOM 3102 O O . ASN A 1 405 ? 16.151 -22.997 1.849 1.00 89.50 405 ASN A O 1
ATOM 3106 N N . GLY A 1 406 ? 15.736 -20.788 1.746 1.00 87.50 406 GLY A N 1
ATOM 3107 C CA . GLY A 1 406 ? 16.008 -20.634 0.320 1.00 87.50 406 GLY A CA 1
ATOM 3108 C C . GLY A 1 406 ? 14.975 -21.272 -0.613 1.00 87.50 406 GLY A C 1
ATOM 3109 O O . GLY A 1 406 ? 15.192 -21.257 -1.825 1.00 87.50 406 GLY A O 1
ATOM 3110 N N . ARG A 1 407 ? 13.869 -21.827 -0.097 1.00 90.50 407 ARG A N 1
ATOM 3111 C CA . ARG A 1 407 ? 12.779 -22.353 -0.932 1.00 90.50 407 ARG A CA 1
ATOM 3112 C C . ARG A 1 407 ? 11.874 -21.236 -1.424 1.00 90.50 407 ARG A C 1
ATOM 3114 O O . ARG A 1 407 ? 11.551 -20.332 -0.657 1.00 90.50 407 ARG A O 1
ATOM 3121 N N . TYR A 1 408 ? 11.470 -21.338 -2.687 1.00 91.12 408 TYR A N 1
ATOM 3122 C CA . TYR A 1 408 ? 10.467 -20.461 -3.273 1.00 91.12 408 TYR A CA 1
ATOM 3123 C C . TYR A 1 408 ? 9.097 -20.680 -2.625 1.00 91.12 408 TYR A C 1
ATOM 3125 O O . TYR A 1 408 ? 8.787 -21.783 -2.167 1.00 91.12 408 TYR A O 1
ATOM 3133 N N . LEU A 1 409 ? 8.321 -19.606 -2.540 1.00 91.62 409 LEU A N 1
ATOM 3134 C CA . LEU A 1 409 ? 7.033 -19.554 -1.864 1.00 91.62 409 LEU A CA 1
ATOM 3135 C C . LEU A 1 409 ? 5.906 -19.473 -2.892 1.00 91.62 409 LEU A C 1
ATOM 3137 O O . LEU A 1 409 ? 5.917 -18.593 -3.744 1.00 91.62 409 LEU A O 1
ATOM 3141 N N . THR A 1 410 ? 4.918 -20.355 -2.768 1.00 94.62 410 THR A N 1
ATOM 3142 C CA . THR A 1 410 ? 3.709 -20.343 -3.601 1.00 94.62 410 THR A CA 1
ATOM 3143 C C . THR A 1 410 ? 2.623 -19.457 -2.998 1.00 94.62 410 THR A C 1
ATOM 3145 O O . THR A 1 410 ? 2.783 -18.902 -1.909 1.00 94.62 410 THR A O 1
ATOM 3148 N N . CYS A 1 411 ? 1.499 -19.321 -3.683 1.00 94.44 411 CYS A N 1
ATOM 3149 C CA . CYS A 1 411 ? 0.316 -18.619 -3.209 1.00 94.44 411 CYS A CA 1
ATOM 3150 C C . CYS A 1 411 ? -0.944 -19.164 -3.890 1.00 94.44 411 CYS A C 1
ATOM 3152 O O . CYS A 1 411 ? -0.881 -19.804 -4.940 1.00 94.44 411 CYS A O 1
ATOM 3154 N N . VAL A 1 412 ? -2.102 -18.892 -3.294 1.00 92.44 412 VAL A N 1
ATOM 3155 C CA . VAL A 1 412 ? -3.407 -19.230 -3.865 1.00 92.44 412 VAL A CA 1
ATOM 3156 C C . VAL A 1 412 ? -4.391 -18.103 -3.594 1.00 92.44 412 VAL A C 1
ATOM 3158 O O . VAL A 1 412 ? -4.416 -17.547 -2.495 1.00 92.44 412 VAL A O 1
ATOM 3161 N N . VAL A 1 413 ? -5.210 -17.768 -4.586 1.00 91.75 413 VAL A N 1
ATOM 3162 C CA . VAL A 1 413 ? -6.321 -16.828 -4.446 1.00 91.75 413 VAL A CA 1
ATOM 3163 C C . VAL A 1 413 ? -7.632 -17.591 -4.441 1.00 91.75 413 VAL A C 1
ATOM 3165 O O . VAL A 1 413 ? -7.937 -18.405 -5.316 1.00 91.75 413 VAL A O 1
ATOM 3168 N N . CYS A 1 414 ? -8.411 -17.312 -3.410 1.00 87.12 414 CYS A N 1
ATOM 3169 C CA . CYS A 1 414 ? -9.614 -18.030 -3.061 1.00 87.12 414 CYS A CA 1
ATOM 3170 C C . CYS A 1 414 ? -10.778 -17.059 -2.922 1.00 87.12 414 CYS A C 1
ATOM 3172 O O . CYS A 1 414 ? -10.616 -15.936 -2.445 1.00 87.12 414 CYS A O 1
ATOM 3174 N N . THR A 1 415 ? -11.972 -17.523 -3.254 1.00 85.56 415 THR A N 1
ATOM 3175 C CA . THR A 1 415 ? -13.212 -16.760 -3.106 1.00 85.56 415 THR A CA 1
ATOM 3176 C C . THR A 1 415 ? -14.272 -17.540 -2.348 1.00 85.56 415 THR A C 1
ATOM 3178 O O . THR A 1 415 ? -14.230 -18.776 -2.266 1.00 85.56 415 THR A O 1
ATOM 3181 N N . LYS A 1 416 ? -15.224 -16.815 -1.763 1.00 72.50 416 LYS A N 1
ATOM 3182 C CA . LYS A 1 416 ? -16.327 -17.403 -1.006 1.00 72.50 416 LYS A CA 1
ATOM 3183 C C . LYS A 1 416 ? -17.631 -16.634 -1.132 1.00 72.50 416 LYS A C 1
ATOM 3185 O O . LYS A 1 416 ? -17.598 -15.380 -1.152 1.00 72.50 416 LYS A O 1
#

Solvent-accessible surface area (backbone atoms only — not comparable to full-atom values): 22921 Å² total; per-residue (Å²): 80,66,21,32,22,29,66,31,51,64,69,80,47,56,59,18,24,19,56,42,78,35,84,79,85,70,93,87,58,80,79,85,82,66,45,44,33,69,92,82,84,65,95,84,69,88,84,64,53,66,21,36,28,26,22,16,39,37,87,39,86,56,48,32,54,82,38,66,34,49,81,73,53,46,65,45,93,73,38,78,52,66,57,78,36,50,46,40,23,47,24,26,36,41,62,56,32,24,61,64,74,76,49,51,66,84,28,28,43,41,36,69,51,66,87,73,83,82,73,95,63,77,98,69,83,50,62,22,41,24,22,20,20,40,35,68,26,24,1,16,28,22,53,77,44,72,37,68,75,76,67,55,72,43,76,84,64,88,56,73,56,14,66,36,21,7,13,31,31,81,47,53,82,76,78,45,56,58,15,22,13,33,59,28,70,72,84,84,68,93,84,57,74,73,86,81,86,58,55,46,49,86,70,65,59,93,94,56,78,79,86,80,55,53,48,52,27,16,13,38,34,87,32,42,14,25,15,40,78,39,78,40,55,70,77,60,70,69,40,94,86,27,72,51,72,61,70,22,24,55,55,21,47,57,42,77,57,88,74,54,80,60,51,17,23,34,26,37,47,49,77,37,17,1,24,35,24,52,74,46,60,38,54,97,75,56,60,84,83,80,84,71,88,85,74,51,9,69,35,24,31,22,26,37,74,46,63,42,88,78,69,73,46,55,60,12,26,20,34,66,51,84,89,85,82,66,93,88,36,66,44,80,46,76,42,78,69,27,80,64,59,60,92,87,41,44,70,76,52,41,25,39,24,26,25,49,58,90,85,41,63,28,50,53,47,81,44,72,40,55,69,78,58,69,70,45,98,74,19,69,55,73,68,71,36,22,52,61,35,81,32,35,34,40,62,56,36,24,45,68,72,93,48,53,70,71,38,75,35,32,6,21,36,24,33,64

Foldseek 3Di:
DFFEFECDCLLVADHWFTWAKADDDDPPAQDDDIATADDDDDPPDDDQDKAFFKFFFQQDLAATATDGHHSNHDTDPFINDNLPGLYIDFEFEDDALADPVVHDGPWTFIDDRCPDDPDPDDDDFQKFFWKFAQQARQRTHAEIDGHGNNTDTDDSGDDGYGYIFTEFECDCLLVDAHFFTFIDTDDDDPPDLDDDDAPQDPDDDPPDDDPAAAFWKFFFQQTNYHYATDGAGNNTDTDPRTRDHPSGLYMFGEDEDDDFPFAQKKFDFLARARYHQEIDGHDRDGHDDPSDDDTHHYIFFEFECDPCVQQVDAGFFGFHDDDDDDPPFSDKDKDKQDQDDDPPWAFPAKAFWKWADPPGSYHHDIDGAGNNTDTDPRTRDNPNTTYIDFDFDDDRSPDPVVHDGRDTMMMTMTTD

Radius of gyration: 21.27 Å; Cα contacts (8 Å, |Δi|>4): 1086; chains: 1; bounding box: 48×52×57 Å

Mean predicted aligned error: 10.61 Å

Secondary structure (DSSP, 8-state):
---EEE--GGGSS-TT-B--------SSS------TT-----TT-----EEEEEE--TTSSS-B--EEE-SS----SS--S----EEEEEEEE-SSSS-TTTS-TTPEEEEE--SSSS--SS---EEEEEEE--TT-SSSBSS-EEE-SS--EE----S--EEEEEEEES-GGGSS-TTEEPEEEE---SS-S-----TT-SSPPTTPPP---EEEEE--TT-SS-B--EEEESS---EEEEES----EEEEEEEE---STT-SEEE--TT-TTSBSS-EE--SS--------S--EEEEEEEE-S-HHHHS--TTEEPP------SS---EEEEET-SSPPTTPEEEEEEEEEE--TT-SS----EEEESS----TT-BS----EE-EEPBP-SSSS-TTTS-TT-B-EEEEEE-

Nearest PDB structures (foldseek):
  8g66-assembly1_B  TM=2.469E-01  e=6.245E+00  Homo sapiens
  6sd3-assembly1_P  TM=1.477E-01  e=5.261E+00  Salmonella enterica subsp. enterica serovar Typhimurium

Organism: Magallana gigas (NCBI:txid29159)